Protein AF-A0A1M5HCY5-F1 (afdb_monomer)

Radius of gyration: 31.01 Å; Cα contacts (8 Å, |Δi|>4): 1135; chains: 1; bounding box: 99×48×93 Å

Foldseek 3Di:
DDPPPPDPQDDPVQVLVVCVVCVVVQVVQPQWFKKFKFFDQDDPPSDGDPQIAIETEGQDDDDCVVCVVVVRNGDDDDQWDQTPVRDTGGYHYHYFDKAWQQPPPPDPDPPDDPPDHDPLLQQLDQDLAAEWLHWKAFQVGAIATQAFWWAFLFALAIKTKFFLCGHAALPGDFFTFMFVHHVNSPTDPVPGTQFTWHDADFAALHGMTIGHGDPGHYDRQHPPLRAHAAAEDEDDFQFKKWWAISPQGIFIWTFGTAQMWGWYQRDDNVGIHTYHKTKTAGDPVTATDVLAPGHNHHGGIWIWTDDPPSHHTYTAFGWTMWTDDPDSVRTMTMTHGVVSRCVRSNIGSDRPLPPDDDPVNVCVVVVVVVVVVVVVVVVVVVVVVVVVVVDDDDDDDDDDDDDDDDDDDDDDDDDPPPPQWDPQDAQQQTGPRADDDGQHQLSVLSNQLVVCCVVQNPQELVSLLSLLVSLVSRLSDPPQDPSSVVSSLVSNLCQQADKGFYFDADPNDTDTDDIDGSNDDLVVDPDDCNPVVVVCVVVVVVVCVVVVVVD

Structure (mmCIF, N/CA/C/O backbone):
data_AF-A0A1M5HCY5-F1
#
_entry.id   AF-A0A1M5HCY5-F1
#
loop_
_atom_site.group_PDB
_atom_site.id
_atom_site.type_symbol
_atom_site.label_atom_id
_atom_site.label_alt_id
_atom_site.label_comp_id
_atom_site.label_asym_id
_atom_site.label_entity_id
_atom_site.label_seq_id
_atom_site.pdbx_PDB_ins_code
_atom_site.Cartn_x
_atom_site.Cartn_y
_atom_site.Cartn_z
_atom_site.occupancy
_atom_site.B_iso_or_equiv
_atom_site.auth_seq_id
_atom_site.auth_comp_id
_atom_site.auth_asym_id
_atom_site.auth_atom_id
_atom_site.pdbx_PDB_model_num
ATOM 1 N N . MET A 1 1 ? 22.298 22.710 -46.827 1.00 37.97 1 MET A N 1
ATOM 2 C CA . MET A 1 1 ? 22.351 21.855 -45.622 1.00 37.97 1 MET A CA 1
ATOM 3 C C . MET A 1 1 ? 20.967 21.837 -44.998 1.00 37.97 1 MET A C 1
ATOM 5 O O . MET A 1 1 ? 20.536 22.855 -44.470 1.00 37.97 1 MET A O 1
ATOM 9 N N . ALA A 1 2 ? 20.227 20.739 -45.161 1.00 36.59 2 ALA A N 1
ATOM 10 C CA . ALA A 1 2 ? 18.934 20.578 -44.508 1.00 36.59 2 ALA A CA 1
ATOM 11 C C . ALA A 1 2 ? 19.169 20.513 -42.994 1.00 36.59 2 ALA A C 1
ATOM 13 O O . ALA A 1 2 ? 19.948 19.684 -42.529 1.00 36.59 2 ALA A O 1
ATOM 14 N N . LYS A 1 3 ? 18.536 21.414 -42.234 1.00 37.50 3 LYS A N 1
ATOM 15 C CA . LYS A 1 3 ? 18.465 21.304 -40.775 1.00 37.50 3 LYS A CA 1
ATOM 16 C C . LYS A 1 3 ? 17.769 19.979 -40.468 1.00 37.50 3 LYS A C 1
ATOM 18 O O . LYS A 1 3 ? 16.561 19.870 -40.662 1.00 37.50 3 LYS A O 1
ATOM 23 N N . VAL A 1 4 ? 18.532 18.977 -40.035 1.00 36.91 4 VAL A N 1
ATOM 24 C CA . VAL A 1 4 ? 17.983 17.767 -39.423 1.00 36.91 4 VAL A CA 1
ATOM 25 C C . VAL A 1 4 ? 17.168 18.252 -38.229 1.00 36.91 4 VAL A C 1
ATOM 27 O O . VAL A 1 4 ? 17.728 18.753 -37.255 1.00 36.91 4 VAL A O 1
ATOM 30 N N . LYS A 1 5 ? 15.836 18.210 -38.339 1.00 38.59 5 LYS A N 1
ATOM 31 C CA . LYS A 1 5 ? 14.958 18.407 -37.186 1.00 38.59 5 LYS A CA 1
ATOM 32 C C . LYS A 1 5 ? 15.354 17.322 -36.187 1.00 38.59 5 LYS A C 1
ATOM 34 O O . LYS A 1 5 ? 15.133 16.147 -36.468 1.00 38.59 5 LYS A O 1
ATOM 39 N N . LYS A 1 6 ? 15.974 17.700 -35.064 1.00 41.75 6 LYS A N 1
ATOM 40 C CA . LYS A 1 6 ? 16.066 16.834 -33.881 1.00 41.75 6 LYS A CA 1
ATOM 41 C C . LYS A 1 6 ? 14.633 16.348 -33.635 1.00 41.75 6 LYS A C 1
ATOM 43 O O . LYS A 1 6 ? 13.767 17.190 -33.391 1.00 41.75 6 LYS A O 1
ATOM 48 N N . LYS A 1 7 ? 14.354 15.050 -33.821 1.00 54.66 7 LYS A N 1
ATOM 49 C CA . LYS A 1 7 ? 13.071 14.478 -33.388 1.00 54.66 7 LYS A CA 1
ATOM 50 C C . LYS A 1 7 ? 12.940 14.838 -31.905 1.00 54.66 7 LYS A C 1
ATOM 52 O O . LYS A 1 7 ? 13.911 14.684 -31.164 1.00 54.66 7 LYS A O 1
ATOM 57 N N . SER A 1 8 ? 11.816 15.433 -31.516 1.00 60.59 8 SER A N 1
ATOM 58 C CA . SER A 1 8 ? 11.529 15.728 -30.112 1.00 60.59 8 SER A CA 1
ATOM 59 C C . SER A 1 8 ? 11.633 14.436 -29.306 1.00 60.59 8 SER A C 1
ATOM 61 O O . SER A 1 8 ? 11.232 13.385 -29.807 1.00 60.59 8 SER A O 1
ATOM 63 N N . ALA A 1 9 ? 12.187 14.510 -28.094 1.00 68.56 9 ALA A N 1
ATOM 64 C CA . ALA A 1 9 ? 12.169 13.378 -27.174 1.00 68.56 9 ALA A CA 1
ATOM 65 C C . ALA A 1 9 ? 10.714 12.904 -26.981 1.00 68.56 9 ALA A C 1
ATOM 67 O O . ALA A 1 9 ? 9.809 13.749 -26.969 1.00 68.56 9 ALA A O 1
ATOM 68 N N . PRO A 1 10 ? 10.470 11.586 -26.904 1.00 79.50 10 PRO A N 1
ATOM 69 C CA . PRO A 1 10 ? 9.118 11.066 -26.763 1.00 79.50 10 PRO A CA 1
ATOM 70 C C . PRO A 1 10 ? 8.500 11.534 -25.442 1.00 79.50 10 PRO A C 1
ATOM 72 O O . PRO A 1 10 ? 9.166 11.541 -24.409 1.00 79.50 10 PRO A O 1
ATOM 75 N N . SER A 1 11 ? 7.225 11.930 -25.480 1.00 88.62 11 SER A N 1
ATOM 76 C CA . SER A 1 11 ? 6.475 12.243 -24.256 1.00 88.62 11 SER A CA 1
ATOM 77 C C . SER A 1 11 ? 6.209 10.973 -23.447 1.00 88.62 11 SER A C 1
ATOM 79 O O . SER A 1 11 ? 6.076 9.885 -24.019 1.00 88.62 11 SER A O 1
ATOM 81 N N . ILE A 1 12 ? 6.089 11.106 -22.124 1.00 90.44 12 ILE A N 1
ATOM 82 C CA . ILE A 1 12 ? 5.804 9.970 -21.243 1.00 90.44 12 ILE A CA 1
ATOM 83 C C . ILE A 1 12 ? 4.466 9.307 -21.595 1.00 90.44 12 ILE A C 1
ATOM 85 O O . ILE A 1 12 ? 4.369 8.083 -21.576 1.00 90.44 12 ILE A O 1
ATOM 89 N N . GLU A 1 13 ? 3.462 10.073 -22.034 1.00 91.69 13 GLU A N 1
ATOM 90 C CA . GLU A 1 13 ? 2.168 9.544 -22.477 1.00 91.69 13 GLU A CA 1
ATOM 91 C C . GLU A 1 13 ? 2.301 8.619 -23.690 1.00 91.69 13 GLU A C 1
ATOM 93 O O . GLU A 1 13 ? 1.593 7.616 -23.788 1.00 91.69 13 GLU A O 1
ATOM 98 N N . MET A 1 14 ? 3.207 8.924 -24.622 1.00 91.50 14 MET A N 1
ATOM 99 C CA . MET A 1 14 ? 3.445 8.057 -25.779 1.00 91.50 14 MET A CA 1
ATOM 100 C C . MET A 1 14 ? 4.133 6.753 -25.373 1.00 91.50 14 MET A C 1
ATOM 102 O O . MET A 1 14 ? 3.792 5.692 -25.895 1.00 91.50 14 MET A O 1
ATOM 106 N N . VAL A 1 15 ? 5.071 6.819 -24.423 1.00 93.81 15 VAL A N 1
ATOM 107 C CA . VAL A 1 15 ? 5.728 5.625 -23.875 1.00 93.81 15 VAL A CA 1
ATOM 108 C C . VAL A 1 15 ? 4.721 4.766 -23.103 1.00 93.81 15 VAL A C 1
ATOM 110 O O . VAL A 1 15 ? 4.703 3.549 -23.288 1.00 93.81 15 VAL A O 1
ATOM 113 N N . ARG A 1 16 ? 3.821 5.381 -22.321 1.00 94.19 16 ARG A N 1
ATOM 114 C CA . ARG A 1 16 ? 2.713 4.691 -21.634 1.00 94.19 16 ARG A CA 1
ATOM 115 C C . ARG A 1 16 ? 1.825 3.928 -22.610 1.00 94.19 16 ARG A C 1
ATOM 117 O O . ARG A 1 16 ? 1.653 2.727 -22.440 1.00 94.19 16 ARG A O 1
ATOM 124 N N . ARG A 1 17 ? 1.360 4.569 -23.691 1.00 93.75 17 ARG A N 1
ATOM 125 C CA . ARG A 1 17 ? 0.553 3.891 -24.727 1.00 93.75 17 ARG A CA 1
ATOM 126 C C . ARG A 1 17 ? 1.279 2.706 -25.356 1.00 93.75 17 ARG A C 1
ATOM 128 O O . ARG A 1 17 ? 0.671 1.662 -25.586 1.00 93.75 17 ARG A O 1
ATOM 135 N N . TYR A 1 18 ? 2.581 2.845 -25.616 1.00 94.38 18 TYR A N 1
ATOM 136 C CA . TYR A 1 18 ? 3.377 1.724 -26.107 1.00 94.38 18 TYR A CA 1
ATOM 137 C C . TYR A 1 18 ? 3.393 0.567 -25.100 1.00 94.38 18 TYR A C 1
ATOM 139 O O . TYR A 1 18 ? 3.180 -0.581 -25.497 1.00 94.38 18 TYR A O 1
ATOM 147 N N . LEU A 1 19 ? 3.613 0.850 -23.813 1.00 94.25 19 LEU A N 1
ATOM 148 C CA . LEU A 1 19 ? 3.586 -0.175 -22.772 1.00 94.25 19 LEU A CA 1
ATOM 149 C C . LEU A 1 19 ? 2.213 -0.833 -22.659 1.00 94.25 19 LEU A C 1
ATOM 151 O O . LEU A 1 19 ? 2.154 -2.057 -22.647 1.00 94.25 19 LEU A O 1
ATOM 155 N N . ASP A 1 20 ? 1.124 -0.071 -22.666 1.00 91.94 20 ASP A N 1
ATOM 156 C CA . ASP A 1 20 ? -0.233 -0.623 -22.589 1.00 91.94 20 ASP A CA 1
ATOM 157 C C . ASP A 1 20 ? -0.520 -1.627 -23.716 1.00 91.94 20 ASP A C 1
ATOM 159 O O . ASP A 1 20 ? -1.179 -2.641 -23.495 1.00 91.94 20 ASP A O 1
ATOM 163 N N . ALA A 1 21 ? 0.033 -1.399 -24.911 1.00 92.69 21 ALA A N 1
ATOM 164 C CA . ALA A 1 21 ? -0.142 -2.288 -26.057 1.00 92.69 21 ALA A CA 1
ATOM 165 C C . ALA A 1 21 ? 0.810 -3.505 -26.081 1.00 92.69 21 ALA A C 1
ATOM 167 O O . ALA A 1 21 ? 0.476 -4.525 -26.685 1.00 92.69 21 ALA A O 1
ATOM 168 N N . HIS A 1 22 ? 1.998 -3.422 -25.467 1.00 93.75 22 HIS A N 1
ATOM 169 C CA . HIS A 1 22 ? 3.070 -4.414 -25.671 1.00 93.75 22 HIS A CA 1
ATOM 170 C C . HIS A 1 22 ? 3.558 -5.108 -24.397 1.00 93.75 22 HIS A C 1
ATOM 172 O O . HIS A 1 22 ? 4.238 -6.133 -24.491 1.00 93.75 22 HIS A O 1
ATOM 178 N N . ARG A 1 23 ? 3.239 -4.576 -23.214 1.00 93.62 23 ARG A N 1
ATOM 179 C CA . ARG A 1 23 ? 3.749 -5.045 -21.920 1.00 93.62 23 ARG A CA 1
ATOM 180 C C . ARG A 1 23 ? 3.530 -6.540 -21.721 1.00 93.62 23 ARG A C 1
ATOM 182 O O . ARG A 1 23 ? 4.481 -7.253 -21.419 1.00 93.62 23 ARG A O 1
ATOM 189 N N . ASP A 1 24 ? 2.310 -7.016 -21.936 1.00 92.81 24 ASP A N 1
ATOM 190 C CA . ASP A 1 24 ? 1.936 -8.405 -21.647 1.00 92.81 24 ASP A CA 1
ATOM 191 C C . ASP A 1 24 ? 2.728 -9.398 -22.502 1.00 92.81 24 ASP A C 1
ATOM 193 O O . ASP A 1 24 ? 3.106 -10.466 -22.031 1.00 92.81 24 ASP A O 1
ATOM 197 N N . ARG A 1 25 ? 3.060 -9.020 -23.742 1.00 93.00 25 ARG A N 1
ATOM 198 C CA . ARG A 1 25 ? 3.923 -9.821 -24.615 1.00 93.00 25 ARG A CA 1
ATOM 199 C C . ARG A 1 25 ? 5.336 -9.938 -24.048 1.00 93.00 25 ARG A C 1
ATOM 201 O O . ARG A 1 25 ? 5.898 -11.027 -24.057 1.00 93.00 25 ARG A O 1
ATOM 208 N N . TRP A 1 26 ? 5.914 -8.840 -23.563 1.00 93.38 26 TRP A N 1
ATOM 209 C CA . TRP A 1 26 ? 7.239 -8.870 -22.937 1.00 93.38 26 TRP A CA 1
ATOM 210 C C . TRP A 1 26 ? 7.230 -9.679 -21.642 1.00 93.38 26 TRP A C 1
ATOM 212 O O . TRP A 1 26 ? 8.134 -10.471 -21.397 1.00 93.38 26 TRP A O 1
ATOM 222 N N . LEU A 1 27 ? 6.171 -9.551 -20.844 1.00 92.88 27 LEU A N 1
ATOM 223 C CA . LEU A 1 27 ? 5.995 -10.313 -19.613 1.00 92.88 27 LEU A CA 1
ATOM 224 C C . LEU A 1 27 ? 5.698 -11.806 -19.849 1.00 92.88 27 LEU A C 1
ATOM 226 O O . LEU A 1 27 ? 5.651 -12.564 -18.889 1.00 92.88 27 LEU A O 1
ATOM 230 N N . GLN A 1 28 ? 5.573 -12.301 -21.076 1.00 92.62 28 GLN A N 1
ATOM 231 C CA . GLN A 1 28 ? 5.596 -13.753 -21.301 1.00 92.62 28 GLN A CA 1
ATOM 232 C C . GLN A 1 28 ? 7.012 -14.336 -21.212 1.00 92.62 28 GLN A C 1
ATOM 234 O O . GLN A 1 28 ? 7.165 -15.541 -21.018 1.00 92.62 28 GLN A O 1
ATOM 239 N N . ASP A 1 29 ? 8.050 -13.500 -21.310 1.00 92.44 29 ASP A N 1
ATOM 240 C CA . ASP A 1 29 ? 9.432 -13.938 -21.163 1.00 92.44 29 ASP A CA 1
ATOM 241 C C . ASP A 1 29 ? 9.735 -14.289 -19.687 1.00 92.44 29 ASP A C 1
ATOM 243 O O . ASP A 1 29 ? 9.558 -13.445 -18.799 1.00 92.44 29 ASP A O 1
ATOM 247 N N . PRO A 1 30 ? 10.183 -15.522 -19.381 1.00 89.50 30 PRO A N 1
ATOM 248 C CA . PRO A 1 30 ? 10.454 -15.969 -18.016 1.00 89.50 30 PRO A CA 1
ATOM 249 C C . PRO A 1 30 ? 11.688 -15.312 -17.384 1.00 89.50 30 PRO A C 1
ATOM 251 O O . PRO A 1 30 ? 11.846 -15.407 -16.159 1.00 89.50 30 PRO A O 1
ATOM 254 N N . ASN A 1 31 ? 12.554 -14.674 -18.182 1.00 92.50 31 ASN A N 1
ATOM 255 C CA . ASN A 1 31 ? 13.677 -13.892 -17.678 1.00 92.50 31 ASN A CA 1
ATOM 256 C C . ASN A 1 31 ? 13.249 -12.473 -17.280 1.00 92.50 31 ASN A C 1
ATOM 258 O O . ASN A 1 31 ? 13.881 -11.898 -16.405 1.00 92.50 31 ASN A O 1
ATOM 262 N N . ILE A 1 32 ? 12.177 -11.921 -17.863 1.00 93.75 32 ILE A N 1
ATOM 263 C CA . ILE A 1 32 ? 11.694 -10.563 -17.570 1.00 93.75 32 ILE A CA 1
ATOM 264 C C . ILE A 1 32 ? 10.781 -10.585 -16.334 1.00 93.75 32 ILE A C 1
ATOM 266 O O . ILE A 1 32 ? 9.685 -11.155 -16.354 1.00 93.75 32 ILE A O 1
ATOM 270 N N . THR A 1 33 ? 11.219 -9.944 -15.250 1.00 91.88 33 THR A N 1
ATOM 271 C CA . THR A 1 33 ? 10.497 -9.854 -13.964 1.00 91.88 33 THR A CA 1
ATOM 272 C C . THR A 1 33 ? 9.746 -8.542 -13.796 1.00 91.88 33 THR A C 1
ATOM 274 O O . THR A 1 33 ? 8.743 -8.514 -13.083 1.00 91.88 33 THR A O 1
ATOM 277 N N . SER A 1 34 ? 10.180 -7.476 -14.473 1.00 94.56 34 SER A N 1
ATOM 278 C CA . SER A 1 34 ? 9.423 -6.229 -14.536 1.00 94.56 34 SER A CA 1
ATOM 279 C C . SER A 1 34 ? 9.650 -5.457 -15.832 1.00 94.56 34 SER A C 1
ATOM 281 O O . SER A 1 34 ? 10.669 -5.624 -16.504 1.00 94.56 34 SER A O 1
ATOM 283 N N . ILE A 1 35 ? 8.707 -4.580 -16.166 1.00 95.62 35 ILE A N 1
ATOM 284 C CA . ILE A 1 35 ? 8.836 -3.589 -17.239 1.00 95.62 35 ILE A CA 1
ATOM 285 C C . ILE A 1 35 ? 8.103 -2.312 -16.829 1.00 95.62 35 ILE A C 1
ATOM 287 O O . ILE A 1 35 ? 6.982 -2.395 -16.330 1.00 95.62 35 ILE A O 1
ATOM 291 N N . GLY A 1 36 ? 8.723 -1.152 -17.045 1.00 95.94 36 GLY A N 1
ATOM 292 C CA . GLY A 1 36 ? 8.153 0.157 -16.717 1.00 95.94 36 GLY A CA 1
ATOM 293 C C . GLY A 1 36 ? 8.923 1.308 -17.359 1.00 95.94 36 GLY A C 1
ATOM 294 O O . GLY A 1 36 ? 9.792 1.084 -18.204 1.00 95.94 36 GLY A O 1
ATOM 295 N N . ILE A 1 37 ? 8.600 2.535 -16.961 1.00 95.62 37 ILE A N 1
ATOM 296 C CA . ILE A 1 37 ? 9.201 3.769 -17.479 1.00 95.62 37 ILE A CA 1
ATOM 297 C C . ILE A 1 37 ? 10.164 4.324 -16.437 1.00 95.62 37 ILE A C 1
ATOM 299 O O . ILE A 1 37 ? 9.814 4.417 -15.265 1.00 95.62 37 ILE A O 1
ATOM 303 N N . GLY A 1 38 ? 11.353 4.727 -16.871 1.00 93.44 38 GLY A N 1
ATOM 304 C CA . GLY A 1 38 ? 12.328 5.411 -16.028 1.00 93.44 38 GLY A CA 1
ATOM 305 C C . GLY A 1 38 ? 13.329 6.192 -16.866 1.00 93.44 38 GLY A C 1
ATOM 306 O O . GLY A 1 38 ? 13.240 6.233 -18.099 1.00 93.44 38 GLY A O 1
ATOM 307 N N . TYR A 1 39 ? 14.304 6.798 -16.202 1.00 90.25 39 TYR A N 1
ATOM 308 C CA . TYR A 1 39 ? 15.413 7.453 -16.882 1.00 90.25 39 TYR A CA 1
ATOM 309 C C . TYR A 1 39 ? 16.542 6.473 -17.167 1.00 90.25 39 TYR A C 1
ATOM 311 O O . TYR A 1 39 ? 16.896 5.638 -16.331 1.00 90.25 39 TYR A O 1
ATOM 319 N N . LYS A 1 40 ? 17.132 6.588 -18.357 1.00 84.19 40 LYS A N 1
ATOM 320 C CA . LYS A 1 40 ? 18.262 5.753 -18.751 1.00 84.19 40 LYS A CA 1
ATOM 321 C C . LYS A 1 40 ? 19.449 6.032 -17.835 1.00 84.19 40 LYS A C 1
ATOM 323 O O . LYS A 1 40 ? 19.850 7.186 -17.689 1.00 84.19 40 LYS A O 1
ATOM 328 N N . LYS A 1 41 ? 20.039 4.992 -17.250 1.00 75.31 41 LYS A N 1
ATOM 329 C CA . LYS A 1 41 ? 21.281 5.128 -16.477 1.00 75.31 41 LYS A CA 1
ATOM 330 C C . LYS A 1 41 ? 22.466 4.876 -17.425 1.00 75.31 41 LYS A C 1
ATOM 332 O O . LYS A 1 41 ? 22.483 3.880 -18.149 1.00 75.31 41 LYS A O 1
ATOM 337 N N . TYR A 1 42 ? 23.423 5.806 -17.496 1.00 63.78 42 TYR A N 1
ATOM 338 C CA . TYR A 1 42 ? 24.621 5.672 -18.341 1.00 63.78 42 TYR A CA 1
ATOM 339 C C . TYR A 1 42 ? 25.862 5.387 -17.482 1.00 63.78 42 TYR A C 1
ATOM 341 O O . TYR A 1 42 ? 26.137 6.109 -16.529 1.00 63.78 42 TYR A O 1
ATOM 349 N N . GLY A 1 43 ? 26.651 4.378 -17.870 1.00 52.81 43 GLY A N 1
ATOM 350 C CA . GLY A 1 43 ? 27.932 4.047 -17.228 1.00 52.81 43 GLY A CA 1
ATOM 351 C C . GLY A 1 43 ? 27.815 3.333 -15.872 1.00 52.81 43 GLY A C 1
ATOM 352 O O . GLY A 1 43 ? 26.723 3.058 -15.389 1.00 52.81 43 GLY A O 1
ATOM 353 N N . GLU A 1 44 ? 28.963 3.018 -15.261 1.00 41.38 44 GLU A N 1
ATOM 354 C CA . GLU A 1 44 ? 29.054 2.387 -13.926 1.00 41.38 44 GLU A CA 1
ATOM 355 C C . GLU A 1 44 ? 28.699 3.353 -12.778 1.00 41.38 44 GLU A C 1
ATOM 357 O O . GLU A 1 44 ? 28.490 2.923 -11.648 1.00 41.38 44 GLU A O 1
ATOM 362 N N . THR A 1 45 ? 28.624 4.658 -13.056 1.00 47.62 45 THR A N 1
ATOM 363 C CA . THR A 1 45 ? 28.436 5.721 -12.057 1.00 47.62 45 THR A CA 1
ATOM 364 C C . THR A 1 45 ? 26.973 6.017 -11.722 1.00 47.62 45 THR A C 1
ATOM 366 O O . THR A 1 45 ? 26.729 6.811 -10.819 1.00 47.62 45 THR A O 1
ATOM 369 N N . ASN A 1 46 ? 26.001 5.390 -12.406 1.00 54.31 46 ASN A N 1
ATOM 370 C CA . ASN A 1 46 ? 24.563 5.648 -12.223 1.00 54.31 46 ASN A CA 1
ATOM 371 C C . ASN A 1 46 ? 24.173 7.137 -12.365 1.00 54.31 46 ASN A C 1
ATOM 373 O O . ASN A 1 46 ? 23.170 7.568 -11.797 1.00 54.31 46 ASN A O 1
ATOM 377 N N . GLU A 1 47 ? 24.936 7.934 -13.122 1.00 54.56 47 GLU A N 1
ATOM 378 C CA . GLU A 1 47 ? 24.628 9.358 -13.268 1.00 54.56 47 GLU A CA 1
ATOM 379 C C . GLU A 1 47 ? 23.258 9.559 -13.944 1.00 54.56 47 GLU A C 1
ATOM 381 O O . GLU A 1 47 ? 22.975 8.920 -14.969 1.00 54.56 47 GLU A O 1
ATOM 386 N N . PRO A 1 48 ? 22.394 10.425 -13.381 1.00 55.28 48 PRO A N 1
ATOM 387 C CA . PRO A 1 48 ? 21.045 10.621 -13.884 1.00 55.28 48 PRO A CA 1
ATOM 388 C C . PRO A 1 48 ? 21.093 11.241 -15.280 1.00 55.28 48 PRO A C 1
ATOM 390 O O . PRO A 1 48 ? 21.619 12.337 -15.484 1.00 55.28 48 PRO A O 1
ATOM 393 N N . SER A 1 49 ? 20.521 10.540 -16.257 1.00 69.38 49 SER A N 1
ATOM 394 C CA . SER A 1 49 ? 20.146 11.157 -17.525 1.00 69.38 49 SER A CA 1
ATOM 395 C C . SER A 1 49 ? 18.711 11.661 -17.455 1.00 69.38 49 SER A C 1
ATOM 397 O O . SER A 1 49 ? 17.910 11.158 -16.676 1.00 69.38 49 SER A O 1
ATOM 399 N N . ASN A 1 50 ? 18.365 12.611 -18.320 1.00 74.38 50 ASN A N 1
ATOM 400 C CA . ASN A 1 50 ? 16.972 13.011 -18.534 1.00 74.38 50 ASN A CA 1
ATOM 401 C C . ASN A 1 50 ? 16.348 12.264 -19.728 1.00 74.38 50 ASN A C 1
ATOM 403 O O . ASN A 1 50 ? 15.316 12.680 -20.256 1.00 74.38 50 ASN A O 1
ATOM 407 N N . ASP A 1 51 ? 16.986 11.184 -20.194 1.00 85.06 51 ASP A N 1
ATOM 408 C CA . ASP A 1 51 ? 16.511 10.414 -21.337 1.00 85.06 51 ASP A CA 1
ATOM 409 C C . ASP A 1 51 ? 15.492 9.376 -20.856 1.00 85.06 51 ASP A C 1
ATOM 411 O O . ASP A 1 51 ? 15.856 8.347 -20.278 1.00 85.06 51 ASP A O 1
ATOM 415 N N . LEU A 1 52 ? 14.205 9.640 -21.103 1.00 91.19 52 LEU A N 1
ATOM 416 C CA . LEU A 1 52 ? 13.136 8.669 -20.866 1.00 91.19 52 LEU A CA 1
ATOM 417 C C . LEU A 1 52 ? 13.402 7.379 -21.647 1.00 91.19 52 LEU A C 1
ATOM 419 O O . LEU A 1 52 ? 13.696 7.406 -22.846 1.00 91.19 52 LEU A O 1
ATOM 423 N N . CYS A 1 53 ? 13.254 6.244 -20.972 1.00 93.06 53 CYS A N 1
ATOM 424 C CA . CYS A 1 53 ? 13.454 4.928 -21.554 1.00 93.06 53 CYS A CA 1
ATOM 425 C C . CYS A 1 53 ? 12.455 3.904 -21.005 1.00 93.06 53 CYS A C 1
ATOM 427 O O . CYS A 1 53 ? 11.844 4.088 -19.949 1.00 93.06 53 CYS A O 1
ATOM 429 N N . ILE A 1 54 ? 12.306 2.801 -21.737 1.00 94.88 54 ILE A N 1
ATOM 430 C CA . ILE A 1 54 ? 11.610 1.615 -21.239 1.00 94.88 54 ILE A CA 1
ATOM 431 C C . ILE A 1 54 ? 12.628 0.754 -20.496 1.00 94.88 54 ILE A C 1
ATOM 433 O O . ILE A 1 54 ? 13.582 0.259 -21.098 1.00 94.88 54 ILE A O 1
ATOM 437 N N . GLN A 1 55 ? 12.412 0.558 -19.199 1.00 94.56 55 GLN A N 1
ATOM 438 C CA . GLN A 1 55 ? 13.295 -0.231 -18.349 1.00 94.56 55 GLN A CA 1
ATOM 439 C C . GLN A 1 55 ? 12.724 -1.620 -18.113 1.00 94.56 55 GLN A C 1
ATOM 441 O O . GLN A 1 55 ? 11.631 -1.768 -17.556 1.00 94.56 55 GLN A O 1
ATOM 446 N N . PHE A 1 56 ? 13.504 -2.626 -18.489 1.00 94.56 56 PHE A N 1
ATOM 447 C CA . PHE A 1 56 ? 13.239 -4.033 -18.239 1.00 94.56 56 PHE A CA 1
ATOM 448 C C . PHE A 1 56 ? 14.065 -4.498 -17.048 1.00 94.56 56 PHE A C 1
ATOM 450 O O . PHE A 1 56 ? 15.277 -4.306 -17.035 1.00 94.56 56 PHE A O 1
ATOM 457 N N . THR A 1 57 ? 13.440 -5.162 -16.083 1.00 93.88 57 THR A N 1
ATOM 458 C CA . THR A 1 57 ? 14.172 -5.937 -15.079 1.00 93.88 57 THR A CA 1
ATOM 459 C C . THR A 1 57 ? 14.225 -7.392 -15.513 1.00 93.88 57 THR A C 1
ATOM 461 O O . THR A 1 57 ? 13.192 -7.970 -15.862 1.00 93.88 57 THR A O 1
ATOM 464 N N . VAL A 1 58 ? 15.418 -7.981 -15.477 1.00 92.81 58 VAL A N 1
ATOM 465 C CA . VAL A 1 58 ? 15.658 -9.391 -15.776 1.00 92.81 58 VAL A CA 1
ATOM 466 C C . VAL A 1 58 ? 16.256 -10.127 -14.582 1.00 92.81 58 VAL A C 1
ATOM 468 O O . VAL A 1 58 ? 16.963 -9.524 -13.776 1.00 92.81 58 VAL A O 1
ATOM 471 N N . LYS A 1 59 ? 16.016 -11.442 -14.500 1.00 88.56 59 LYS A N 1
ATOM 472 C CA . LYS A 1 59 ? 16.656 -12.317 -13.500 1.00 88.56 59 LYS A CA 1
ATOM 473 C C . LYS A 1 59 ? 18.157 -12.434 -13.736 1.00 88.56 59 LYS A C 1
ATOM 475 O O . LYS A 1 59 ? 18.921 -12.494 -12.784 1.00 88.56 59 LYS A O 1
ATOM 480 N N . LYS A 1 60 ? 18.564 -12.516 -15.007 1.00 87.81 60 LYS A N 1
ATOM 481 C CA . LYS A 1 60 ? 19.966 -12.636 -15.412 1.00 87.81 60 LYS A CA 1
ATOM 482 C C . LYS A 1 60 ? 20.220 -11.892 -16.723 1.00 87.81 60 LYS A C 1
ATOM 484 O O . LYS A 1 60 ? 19.539 -12.139 -17.723 1.00 87.81 60 LYS A O 1
ATOM 489 N N . LYS A 1 61 ? 21.212 -11.001 -16.733 1.00 88.88 61 LYS A N 1
ATOM 490 C CA . LYS A 1 61 ? 21.784 -10.387 -17.934 1.00 88.88 61 LYS A CA 1
ATOM 491 C C . LYS A 1 61 ? 22.769 -11.344 -18.583 1.00 88.88 61 LYS A C 1
ATOM 493 O O . LYS A 1 61 ? 23.537 -12.046 -17.930 1.00 88.88 61 LYS A O 1
ATOM 498 N N . GLY A 1 62 ? 22.781 -11.326 -19.904 1.00 85.88 62 GLY A N 1
ATOM 499 C CA . GLY A 1 62 ? 23.699 -12.123 -20.694 1.00 85.88 62 GLY A CA 1
ATOM 500 C C . GLY A 1 62 ? 23.317 -12.106 -22.160 1.00 85.88 62 GLY A C 1
ATOM 501 O O . GLY A 1 62 ? 22.260 -11.597 -22.539 1.00 85.88 62 GLY A O 1
ATOM 502 N N . ASP A 1 63 ? 24.192 -12.676 -22.981 1.00 84.19 63 ASP A N 1
ATOM 503 C CA . ASP A 1 63 ? 23.856 -12.965 -24.368 1.00 84.19 63 ASP A CA 1
ATOM 504 C C . ASP A 1 63 ? 22.654 -13.933 -24.412 1.00 84.19 63 ASP A C 1
ATOM 506 O O . ASP A 1 63 ? 22.705 -14.982 -23.761 1.00 84.19 63 ASP A O 1
ATOM 510 N N . PRO A 1 64 ? 21.578 -13.624 -25.160 1.00 79.56 64 PRO A N 1
ATOM 511 C CA . PRO A 1 64 ? 20.389 -14.472 -25.206 1.00 79.56 64 PRO A CA 1
ATOM 512 C C . PRO A 1 64 ? 20.675 -15.914 -25.638 1.00 79.56 64 PRO A C 1
ATOM 514 O O . PRO A 1 64 ? 20.026 -16.831 -25.142 1.00 79.56 64 PRO A O 1
ATOM 517 N N . GLY A 1 65 ? 21.655 -16.141 -26.520 1.00 78.56 65 GLY A N 1
ATOM 518 C CA . GLY A 1 65 ? 22.053 -17.484 -26.940 1.00 78.56 65 GLY A CA 1
ATOM 519 C C . GLY A 1 65 ? 22.713 -18.275 -25.810 1.00 78.56 65 GLY A C 1
ATOM 520 O O . GLY A 1 65 ? 22.405 -19.452 -25.622 1.00 78.56 65 GLY A O 1
ATOM 521 N N . LEU A 1 66 ? 23.565 -17.622 -25.014 1.00 81.81 66 LEU A N 1
ATOM 522 C CA . LEU A 1 66 ? 24.165 -18.230 -23.820 1.00 81.81 66 LEU A CA 1
ATOM 523 C C . LEU A 1 66 ? 23.117 -18.521 -22.739 1.00 81.81 66 LEU A C 1
ATOM 525 O O . LEU A 1 66 ? 23.109 -19.615 -22.182 1.00 81.81 66 LEU A O 1
ATOM 529 N N . LEU A 1 67 ? 22.195 -17.590 -22.486 1.00 84.31 67 LEU A N 1
ATOM 530 C CA . LEU A 1 67 ? 21.120 -17.786 -21.506 1.00 84.31 67 LEU A CA 1
ATOM 531 C C . LEU A 1 67 ? 20.174 -18.928 -21.914 1.00 84.31 67 LEU A C 1
ATOM 533 O O . LEU A 1 67 ? 19.803 -19.751 -21.077 1.00 84.31 67 LEU A O 1
ATOM 537 N N . GLN A 1 68 ? 19.842 -19.042 -23.204 1.00 81.31 68 GLN A N 1
ATOM 538 C CA . GLN A 1 68 ? 19.065 -20.173 -23.722 1.00 81.31 68 GLN A CA 1
ATOM 539 C C . GLN A 1 68 ? 19.803 -21.506 -23.554 1.00 81.31 68 GLN A C 1
ATOM 541 O O . GLN A 1 68 ? 19.176 -22.504 -23.197 1.00 81.31 68 GLN A O 1
ATOM 546 N N . ALA A 1 69 ? 21.125 -21.531 -23.754 1.00 80.81 69 ALA A N 1
ATOM 547 C CA . ALA A 1 69 ? 21.943 -22.721 -23.511 1.00 80.81 69 ALA A CA 1
ATOM 548 C C . ALA A 1 69 ? 21.978 -23.126 -22.023 1.00 80.81 69 ALA A C 1
ATOM 550 O O . ALA A 1 69 ? 22.098 -24.310 -21.713 1.00 80.81 69 ALA A O 1
ATOM 551 N N . GLU A 1 70 ? 21.810 -22.169 -21.108 1.00 82.88 70 GLU A N 1
ATOM 552 C CA . GLU A 1 70 ? 21.640 -22.398 -19.666 1.00 82.88 70 GLU A CA 1
ATOM 553 C C . GLU A 1 70 ? 20.191 -22.756 -19.268 1.00 82.88 70 GLU A C 1
ATOM 555 O O . GLU A 1 70 ? 19.884 -22.896 -18.085 1.00 82.88 70 GLU A O 1
ATOM 560 N N . GLY A 1 71 ? 19.287 -22.920 -20.241 1.00 82.19 71 GLY A N 1
ATOM 561 C CA . GLY A 1 71 ? 17.888 -23.290 -20.012 1.00 82.19 71 GLY A CA 1
ATOM 562 C C . GLY A 1 71 ? 16.955 -22.115 -19.701 1.00 82.19 71 GLY A C 1
ATOM 563 O O . GLY A 1 71 ? 15.788 -22.335 -19.378 1.00 82.19 71 GLY A O 1
ATOM 564 N N . ILE A 1 72 ? 17.427 -20.871 -19.819 1.00 83.94 72 ILE A N 1
ATOM 565 C CA . ILE A 1 72 ? 16.606 -19.666 -19.665 1.00 83.94 72 ILE A CA 1
ATOM 566 C C . ILE A 1 72 ? 16.058 -19.281 -21.042 1.00 83.94 72 ILE A C 1
ATOM 568 O O . ILE A 1 72 ? 16.735 -18.656 -21.856 1.00 83.94 72 ILE A O 1
ATOM 572 N N . ALA A 1 73 ? 14.810 -19.661 -21.316 1.00 85.06 73 ALA A N 1
ATOM 573 C CA . ALA A 1 73 ? 14.131 -19.301 -22.557 1.00 85.06 73 ALA A CA 1
ATOM 574 C C . ALA A 1 73 ? 13.858 -17.790 -22.595 1.00 85.06 73 ALA A C 1
ATOM 576 O O . ALA A 1 73 ? 12.880 -17.336 -22.019 1.00 85.06 73 ALA A O 1
ATOM 577 N N . THR A 1 74 ? 14.721 -17.014 -23.251 1.00 89.06 74 THR A N 1
ATOM 578 C CA . THR A 1 74 ? 14.607 -15.550 -23.301 1.00 89.06 74 THR A CA 1
ATOM 579 C C . THR A 1 74 ? 14.838 -14.997 -24.704 1.00 89.06 74 THR A C 1
ATOM 581 O O . THR A 1 74 ? 15.590 -15.579 -25.491 1.00 89.06 74 THR A O 1
ATOM 584 N N . HIS A 1 75 ? 14.190 -13.880 -25.031 1.00 86.44 75 HIS A N 1
ATOM 585 C CA . HIS A 1 75 ? 14.312 -13.196 -26.316 1.00 86.44 75 HIS A CA 1
ATOM 586 C C . HIS A 1 75 ? 15.177 -11.933 -26.203 1.00 86.44 75 HIS A C 1
ATOM 588 O O . HIS A 1 75 ? 15.155 -11.260 -25.172 1.00 86.44 75 HIS A O 1
ATOM 594 N N . PRO A 1 76 ? 15.910 -11.553 -27.269 1.00 87.44 76 PRO A N 1
ATOM 595 C CA . PRO A 1 76 ? 16.642 -10.293 -27.284 1.00 87.44 76 PRO A CA 1
ATOM 596 C C . PRO A 1 76 ? 15.709 -9.090 -27.082 1.00 87.44 76 PRO A C 1
ATOM 598 O O . PRO A 1 76 ? 14.730 -8.924 -27.813 1.00 87.44 76 PRO A O 1
ATOM 601 N N . ILE A 1 77 ? 16.049 -8.225 -26.127 1.00 90.06 77 ILE A N 1
ATOM 602 C CA . ILE A 1 77 ? 15.409 -6.918 -25.953 1.00 90.06 77 ILE A CA 1
ATOM 603 C C . ILE A 1 77 ? 16.066 -5.945 -26.939 1.00 90.06 77 ILE A C 1
ATOM 605 O O . ILE A 1 77 ? 17.288 -5.789 -26.961 1.00 90.06 77 ILE A O 1
ATOM 609 N N . THR A 1 78 ? 15.261 -5.321 -27.798 1.00 89.06 78 THR A N 1
ATOM 610 C CA . THR A 1 78 ? 15.738 -4.366 -28.808 1.00 89.06 78 THR A CA 1
ATOM 611 C C . THR A 1 78 ? 16.245 -3.085 -28.143 1.00 89.06 78 THR A C 1
ATOM 613 O O . THR A 1 78 ? 15.516 -2.587 -27.298 1.00 89.06 78 THR A O 1
ATOM 616 N N . PRO A 1 79 ? 17.382 -2.485 -28.560 1.00 89.12 79 PRO A N 1
ATOM 617 C CA . PRO A 1 79 ? 17.939 -1.275 -27.929 1.00 89.12 79 PRO A CA 1
ATOM 618 C C . PRO A 1 79 ? 17.018 -0.045 -27.914 1.00 89.12 79 PRO A C 1
ATOM 620 O O . PRO A 1 79 ? 17.229 0.887 -27.135 1.00 89.12 79 PRO A O 1
ATOM 623 N N . GLU A 1 80 ? 16.034 -0.019 -28.809 1.00 92.50 80 GLU A N 1
ATOM 624 C CA . GLU A 1 80 ? 14.998 0.999 -28.893 1.00 92.50 80 GLU A CA 1
ATOM 625 C C . GLU A 1 80 ? 13.673 0.373 -29.341 1.00 92.50 80 GLU A C 1
ATOM 627 O O . GLU A 1 80 ? 13.650 -0.626 -30.065 1.00 92.50 80 GLU A O 1
ATOM 632 N N . CYS A 1 81 ? 12.564 0.972 -28.920 1.00 90.75 81 CYS A N 1
ATOM 633 C CA . CYS A 1 81 ? 11.221 0.635 -29.367 1.00 90.75 81 CYS A CA 1
ATOM 634 C C . CYS A 1 81 ? 10.666 1.763 -30.240 1.00 90.75 81 CYS A C 1
ATOM 636 O O . CYS A 1 81 ? 10.857 2.942 -29.947 1.00 90.75 81 CYS A O 1
ATOM 638 N N . THR A 1 82 ? 9.968 1.406 -31.319 1.00 92.06 82 THR A N 1
ATOM 639 C CA . THR A 1 82 ? 9.304 2.386 -32.190 1.00 92.06 82 THR A CA 1
ATOM 640 C C . THR A 1 82 ? 7.912 2.702 -31.648 1.00 92.06 82 THR A C 1
ATOM 642 O O . THR A 1 82 ? 7.102 1.796 -31.462 1.00 92.06 82 THR A O 1
ATOM 645 N N . LEU A 1 83 ? 7.643 3.983 -31.398 1.00 90.56 83 LEU A N 1
ATOM 646 C CA . LEU A 1 83 ? 6.348 4.497 -30.955 1.00 90.56 83 LEU A CA 1
ATOM 647 C C . LEU A 1 83 ? 5.396 4.708 -32.145 1.00 90.56 83 LEU A C 1
ATOM 649 O O . LEU A 1 83 ? 5.808 4.672 -33.305 1.00 90.56 83 LEU A O 1
ATOM 653 N N . GLU A 1 84 ? 4.117 4.960 -31.861 1.00 87.38 84 GLU A N 1
ATOM 654 C CA . GLU A 1 84 ? 3.055 5.100 -32.876 1.00 87.38 84 GLU A CA 1
ATOM 655 C C . GLU A 1 84 ? 3.329 6.194 -33.922 1.00 87.38 84 GLU A C 1
ATOM 657 O O . GLU A 1 84 ? 2.948 6.058 -35.083 1.00 87.38 84 GLU A O 1
ATOM 662 N N . ASP A 1 85 ? 4.019 7.270 -33.541 1.00 86.69 85 ASP A N 1
ATOM 663 C CA . ASP A 1 85 ? 4.386 8.376 -34.434 1.00 86.69 85 ASP A CA 1
ATOM 664 C C . ASP A 1 85 ? 5.696 8.127 -35.214 1.00 86.69 85 ASP A C 1
ATOM 666 O O . ASP A 1 85 ? 6.181 8.999 -35.942 1.00 86.69 85 ASP A O 1
ATOM 670 N N . GLY A 1 86 ? 6.300 6.947 -35.048 1.00 86.31 86 GLY A N 1
ATOM 671 C CA . GLY A 1 86 ? 7.583 6.579 -35.636 1.00 86.31 86 GLY A CA 1
ATOM 672 C C . GLY A 1 86 ? 8.799 7.213 -34.951 1.00 86.31 86 GLY A C 1
ATOM 673 O O . GLY A 1 86 ? 9.903 7.189 -35.513 1.00 86.31 86 GLY A O 1
ATOM 674 N N . SER A 1 87 ? 8.643 7.837 -33.781 1.00 88.44 87 SER A N 1
ATOM 675 C CA . SER A 1 87 ? 9.771 8.158 -32.901 1.00 88.44 87 SER A CA 1
ATOM 676 C C . SER A 1 87 ? 10.296 6.893 -32.209 1.00 88.44 87 SER A C 1
ATOM 678 O O . SER A 1 87 ? 9.614 5.870 -32.154 1.00 88.44 87 SER A O 1
ATOM 680 N N . ALA A 1 88 ? 11.546 6.938 -31.750 1.00 90.12 88 ALA A N 1
ATOM 681 C CA . ALA A 1 88 ? 12.182 5.832 -31.047 1.00 90.12 88 ALA A CA 1
ATOM 682 C C . ALA A 1 88 ? 12.340 6.202 -29.570 1.00 90.12 88 ALA A C 1
ATOM 684 O O . ALA A 1 88 ? 12.764 7.317 -29.258 1.00 90.12 88 ALA A O 1
ATOM 685 N N . VAL A 1 89 ? 12.012 5.268 -28.682 1.00 92.12 89 VAL A N 1
ATOM 686 C CA . VAL A 1 89 ? 12.312 5.351 -27.250 1.00 92.12 89 VAL A CA 1
ATOM 687 C C . VAL A 1 89 ? 13.403 4.329 -26.925 1.00 92.12 89 VAL A C 1
ATOM 689 O O . VAL A 1 89 ? 13.263 3.167 -27.310 1.00 92.12 89 VAL A O 1
ATOM 692 N N . PRO A 1 90 ? 14.507 4.715 -26.265 1.00 93.19 90 PRO A N 1
ATOM 693 C CA . PRO A 1 90 ? 15.541 3.761 -25.889 1.00 93.19 90 PRO A CA 1
ATOM 694 C C . PRO A 1 90 ? 15.009 2.747 -24.872 1.00 93.19 90 PRO A C 1
ATOM 696 O O . PRO A 1 90 ? 14.097 3.034 -24.094 1.00 93.19 90 PRO A O 1
ATOM 699 N N . THR A 1 91 ? 15.624 1.572 -24.841 1.00 92.75 91 THR A N 1
ATOM 700 C CA . THR A 1 91 ? 15.431 0.592 -23.771 1.00 92.75 91 THR A CA 1
ATOM 701 C C . THR A 1 91 ? 16.644 0.550 -22.855 1.00 92.75 91 THR A C 1
ATOM 703 O O . THR A 1 91 ? 17.769 0.840 -23.278 1.00 92.75 91 THR A O 1
ATOM 706 N N . ASP A 1 92 ? 16.423 0.107 -21.628 1.00 91.88 92 ASP A N 1
ATOM 707 C CA . ASP A 1 92 ? 17.467 -0.191 -20.659 1.00 91.88 92 ASP A CA 1
ATOM 708 C C . ASP A 1 92 ? 17.137 -1.499 -19.927 1.00 91.88 92 ASP A C 1
ATOM 710 O O . ASP A 1 92 ? 15.970 -1.860 -19.754 1.00 91.88 92 ASP A O 1
ATOM 714 N N . ILE A 1 93 ? 18.173 -2.251 -19.566 1.00 91.31 93 ILE A N 1
ATOM 715 C CA . ILE A 1 93 ? 18.056 -3.582 -18.972 1.00 91.31 93 ILE A CA 1
ATOM 716 C C . ILE A 1 93 ? 18.719 -3.523 -17.603 1.00 91.31 93 ILE A C 1
ATOM 718 O O . ILE A 1 93 ? 19.904 -3.214 -17.487 1.00 91.31 93 ILE A O 1
ATOM 722 N N . LEU A 1 94 ? 17.972 -3.880 -16.569 1.00 90.19 94 LEU A N 1
ATOM 723 C CA . LEU A 1 94 ? 18.374 -3.911 -15.168 1.00 90.19 94 LEU A CA 1
ATOM 724 C C . LEU A 1 94 ? 18.386 -5.372 -14.705 1.00 90.19 94 LEU A C 1
ATOM 726 O O . LEU A 1 94 ? 17.481 -6.125 -15.040 1.00 90.19 94 LEU A O 1
ATOM 730 N N . GLU A 1 95 ? 19.410 -5.793 -13.966 1.00 89.62 95 GLU A N 1
ATOM 731 C CA . GLU A 1 95 ? 19.445 -7.127 -13.347 1.00 89.62 95 GLU A CA 1
ATOM 732 C C . GLU A 1 95 ? 19.155 -6.951 -11.867 1.00 89.62 95 GLU A C 1
ATOM 734 O O . GLU A 1 95 ? 19.949 -6.300 -11.189 1.00 89.62 95 GLU A O 1
ATOM 739 N N . ARG A 1 96 ? 17.994 -7.433 -11.414 1.00 88.12 96 ARG A N 1
ATOM 740 C CA . ARG A 1 96 ? 17.488 -7.247 -10.046 1.00 88.12 96 ARG A CA 1
ATOM 741 C C . ARG A 1 96 ? 16.500 -8.350 -9.673 1.00 88.12 96 ARG A C 1
ATOM 743 O O . ARG A 1 96 ? 15.785 -8.866 -10.541 1.00 88.12 96 ARG A O 1
ATOM 750 N N . GLU A 1 97 ? 16.431 -8.673 -8.389 1.00 85.50 97 GLU A N 1
ATOM 751 C CA . GLU A 1 97 ? 15.494 -9.636 -7.821 1.00 85.50 97 GLU A CA 1
ATOM 752 C C . GLU A 1 97 ? 14.741 -9.019 -6.637 1.00 85.50 97 GLU A C 1
ATOM 754 O O . GLU A 1 97 ? 15.279 -8.850 -5.541 1.00 85.50 97 GLU A O 1
ATOM 759 N N . TYR A 1 98 ? 13.448 -8.787 -6.851 1.00 85.50 98 TYR A N 1
ATOM 760 C CA . TYR A 1 98 ? 12.528 -8.332 -5.818 1.00 85.50 98 TYR A CA 1
ATOM 761 C C . TYR A 1 98 ? 11.895 -9.509 -5.087 1.00 85.50 98 TYR A C 1
ATOM 763 O O . TYR A 1 98 ? 11.541 -10.526 -5.696 1.00 85.50 98 TYR A O 1
ATOM 771 N N . LYS A 1 99 ? 11.661 -9.338 -3.786 1.00 84.00 99 LYS A N 1
ATOM 772 C CA . LYS A 1 99 ? 10.805 -10.233 -2.999 1.00 84.00 99 LYS A CA 1
ATOM 773 C C . LYS A 1 99 ? 9.788 -9.422 -2.211 1.00 84.00 99 LYS A C 1
ATOM 775 O O . LYS A 1 99 ? 10.081 -8.286 -1.839 1.00 84.00 99 LYS A O 1
ATOM 780 N N . PRO A 1 100 ? 8.602 -9.995 -1.936 1.00 79.06 100 PRO A N 1
ATOM 781 C CA . PRO A 1 100 ? 7.710 -9.410 -0.950 1.00 79.06 100 PRO A CA 1
ATOM 782 C C . PRO A 1 100 ? 8.473 -9.152 0.354 1.00 79.06 100 PRO A C 1
ATOM 784 O O . PRO A 1 100 ? 9.204 -10.031 0.828 1.00 79.06 100 PRO A O 1
ATOM 787 N N . SER A 1 101 ? 8.294 -7.977 0.952 1.00 66.88 101 SER A N 1
ATOM 788 C CA . SER A 1 101 ? 9.077 -7.558 2.123 1.00 66.88 101 SER A CA 1
ATOM 789 C C . SER A 1 101 ? 8.636 -8.247 3.423 1.00 66.88 101 SER A C 1
ATOM 791 O O . SER A 1 101 ? 8.913 -7.745 4.501 1.00 66.88 101 SER A O 1
ATOM 793 N N . TRP A 1 102 ? 7.965 -9.403 3.373 1.00 55.41 102 TRP A N 1
ATOM 794 C CA . TRP A 1 102 ? 7.593 -10.189 4.559 1.00 55.41 102 TRP A CA 1
ATOM 795 C C . TRP A 1 102 ? 8.506 -11.387 4.826 1.00 55.41 102 TRP A C 1
ATOM 797 O O . TRP A 1 102 ? 8.184 -12.158 5.730 1.00 55.41 102 TRP A O 1
ATOM 807 N N . GLN A 1 103 ? 9.607 -11.562 4.067 1.00 53.72 103 GLN A N 1
ATOM 808 C CA . GLN A 1 103 ? 10.527 -12.703 4.212 1.00 53.72 103 GLN A CA 1
ATOM 809 C C . GLN A 1 103 ? 10.671 -13.119 5.677 1.00 53.72 103 GLN A C 1
ATOM 811 O O . GLN A 1 103 ? 10.934 -12.260 6.523 1.00 53.72 103 GLN A O 1
ATOM 816 N N . ILE A 1 104 ? 10.471 -14.421 5.952 1.00 44.12 104 ILE A N 1
ATOM 817 C CA . ILE A 1 104 ? 10.602 -15.008 7.291 1.00 44.12 104 ILE A CA 1
ATOM 818 C C . ILE A 1 104 ? 11.869 -14.431 7.896 1.00 44.12 104 ILE A C 1
ATOM 820 O O . ILE A 1 104 ? 12.965 -14.700 7.404 1.00 44.12 104 ILE A O 1
ATOM 824 N N . ILE A 1 105 ?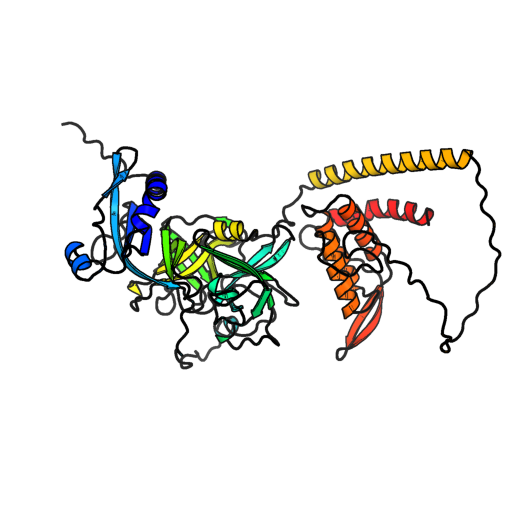 11.696 -13.590 8.914 1.00 43.81 105 ILE A N 1
ATOM 825 C CA . ILE A 1 105 ? 12.810 -12.952 9.593 1.00 43.81 105 ILE A CA 1
ATOM 826 C C . ILE A 1 105 ? 13.529 -14.090 10.320 1.00 43.81 105 ILE A C 1
ATOM 828 O O . ILE A 1 105 ? 13.176 -14.458 11.443 1.00 43.81 105 ILE A O 1
ATOM 832 N N . GLU A 1 106 ? 14.503 -14.715 9.654 1.00 35.94 106 GLU A N 1
ATOM 833 C CA . GLU A 1 106 ? 15.496 -15.533 10.332 1.00 35.94 106 GLU A CA 1
ATOM 834 C C . GLU A 1 106 ? 16.106 -14.638 11.398 1.00 35.94 106 GLU A C 1
ATOM 836 O O . GLU A 1 106 ? 16.430 -13.489 11.106 1.00 35.94 106 GLU A O 1
ATOM 841 N N . ARG A 1 107 ? 16.154 -15.137 12.641 1.00 35.81 107 ARG A N 1
ATOM 842 C CA . ARG A 1 107 ? 16.569 -14.422 13.856 1.00 35.81 107 ARG A CA 1
ATOM 843 C C . ARG A 1 107 ? 17.775 -13.503 13.608 1.00 35.81 107 ARG A C 1
ATOM 845 O O . ARG A 1 107 ? 18.902 -13.876 13.918 1.00 35.81 107 ARG A O 1
ATOM 852 N N . PHE A 1 108 ? 17.544 -12.282 13.140 1.00 35.19 108 PHE A N 1
ATOM 853 C CA . PHE A 1 108 ? 18.550 -11.244 13.186 1.00 35.19 108 PHE A CA 1
ATOM 854 C C . PHE A 1 108 ? 18.527 -10.709 14.605 1.00 35.19 108 PHE A C 1
ATOM 856 O O . PHE A 1 108 ? 17.581 -10.065 15.059 1.00 35.19 108 PHE A O 1
ATOM 863 N N . ASP A 1 109 ? 19.545 -11.180 15.312 1.00 35.22 109 ASP A N 1
ATOM 864 C CA . ASP A 1 109 ? 20.022 -10.838 16.632 1.00 35.22 109 ASP A CA 1
ATOM 865 C C . ASP A 1 109 ? 19.248 -9.750 17.383 1.00 35.22 109 ASP A C 1
ATOM 867 O O . ASP A 1 109 ? 19.250 -8.567 17.050 1.00 35.22 109 ASP A O 1
ATOM 871 N N . ARG A 1 110 ? 18.760 -10.152 18.560 1.00 38.34 110 ARG A N 1
ATOM 872 C CA . ARG A 1 110 ? 18.426 -9.290 19.707 1.00 38.34 110 ARG A CA 1
ATOM 873 C C . ARG A 1 110 ? 19.602 -8.404 20.189 1.00 38.34 110 ARG A C 1
ATOM 875 O O . ARG A 1 110 ? 19.535 -7.878 21.294 1.00 38.34 110 ARG A O 1
ATOM 882 N N . ALA A 1 111 ? 20.689 -8.278 19.427 1.00 34.62 111 ALA A N 1
ATOM 883 C CA . ALA A 1 111 ? 21.975 -7.752 19.876 1.00 34.62 111 ALA A CA 1
ATOM 884 C C . ALA A 1 111 ? 22.215 -6.268 19.560 1.00 34.62 111 ALA A C 1
ATOM 886 O O . ALA A 1 111 ? 23.323 -5.786 19.775 1.00 34.62 111 ALA A O 1
ATOM 887 N N . PHE A 1 112 ? 21.210 -5.515 19.107 1.00 41.59 112 PHE A N 1
ATOM 888 C CA . PHE A 1 112 ? 21.341 -4.060 19.046 1.00 41.59 112 PHE A CA 1
ATOM 889 C C . PHE A 1 112 ? 20.074 -3.370 19.544 1.00 41.59 112 PHE A C 1
ATOM 891 O O . PHE A 1 112 ? 19.140 -3.096 18.796 1.00 41.59 112 PHE A O 1
ATOM 898 N N . VAL A 1 113 ? 20.055 -3.139 20.853 1.00 41.72 113 VAL A N 1
ATOM 899 C CA . VAL A 1 113 ? 19.135 -2.234 21.537 1.00 41.72 113 VAL A CA 1
ATOM 900 C C . VAL A 1 113 ? 19.990 -1.037 21.956 1.00 41.72 113 VAL A C 1
ATOM 902 O O . VAL A 1 113 ? 20.779 -1.191 22.888 1.00 41.72 113 VAL A O 1
ATOM 905 N N . PRO A 1 114 ? 19.908 0.118 21.269 1.00 39.22 114 PRO A N 1
ATOM 906 C CA . PRO A 1 114 ? 20.481 1.355 21.785 1.00 39.22 114 PRO A CA 1
ATOM 907 C C . PRO A 1 114 ? 19.936 1.618 23.194 1.00 39.22 114 PRO A C 1
ATOM 909 O O . PRO A 1 114 ? 18.753 1.390 23.457 1.00 39.22 114 PRO A O 1
ATOM 912 N N . GLU A 1 115 ? 20.815 2.042 24.100 1.00 38.56 115 GLU A N 1
ATOM 913 C CA . GLU A 1 115 ? 20.554 2.181 25.543 1.00 38.56 115 GLU A CA 1
ATOM 914 C C . GLU A 1 115 ? 19.595 3.342 25.887 1.00 38.56 115 GLU A C 1
ATOM 916 O O . GLU A 1 115 ? 19.074 3.413 27.000 1.00 38.56 115 GLU A O 1
ATOM 921 N N . ASP A 1 116 ? 19.258 4.170 24.897 1.00 44.34 116 ASP A N 1
ATOM 922 C CA . ASP A 1 116 ? 18.263 5.237 24.967 1.00 44.34 116 ASP A CA 1
ATOM 923 C C . ASP A 1 116 ? 17.009 4.754 24.226 1.00 44.34 116 ASP A C 1
ATOM 925 O O . ASP A 1 116 ? 17.100 4.474 23.043 1.00 44.34 116 ASP A O 1
ATOM 929 N N . VAL A 1 117 ? 15.856 4.577 24.882 1.00 52.91 117 VAL A N 1
ATOM 930 C CA . VAL A 1 117 ? 14.644 3.929 24.315 1.00 52.91 117 VAL A CA 1
ATOM 931 C C . VAL A 1 117 ? 14.000 4.776 23.187 1.00 52.91 117 VAL A C 1
ATOM 933 O O . VAL A 1 117 ? 13.368 5.773 23.532 1.00 52.91 117 VAL A O 1
ATOM 936 N N . PRO A 1 118 ? 14.049 4.413 21.879 1.00 54.00 118 PRO A N 1
ATOM 937 C CA . PRO A 1 118 ? 13.616 5.332 20.815 1.00 54.00 118 PRO A CA 1
ATOM 938 C C . PRO A 1 118 ? 12.759 4.637 19.722 1.00 54.00 118 PRO A C 1
ATOM 940 O O . PRO A 1 118 ? 13.278 3.855 18.938 1.00 54.00 118 PRO A O 1
ATOM 943 N N . ASP A 1 119 ? 11.445 4.865 19.645 1.00 50.78 119 ASP A N 1
ATOM 944 C CA . ASP A 1 119 ? 10.513 4.469 18.553 1.00 50.78 119 ASP A CA 1
ATOM 945 C C . ASP A 1 119 ? 10.370 2.990 18.108 1.00 50.78 119 ASP A C 1
ATOM 947 O O . ASP A 1 119 ? 9.243 2.504 17.970 1.00 50.78 119 ASP A O 1
ATOM 951 N N . TYR A 1 120 ? 11.441 2.218 17.902 1.00 51.81 120 TYR A N 1
ATOM 952 C CA . TYR A 1 120 ? 11.369 0.832 17.409 1.00 51.81 120 TYR A CA 1
ATOM 953 C C . TYR A 1 120 ? 10.650 -0.110 18.394 1.00 51.81 120 TYR A C 1
ATOM 955 O O . TYR A 1 120 ? 9.998 -1.073 17.984 1.00 51.81 120 TYR A O 1
ATOM 963 N N . LEU A 1 121 ? 10.725 0.177 19.701 1.00 57.03 121 LEU A N 1
ATOM 964 C CA . LEU A 1 121 ? 9.990 -0.565 20.731 1.00 57.03 121 LEU A CA 1
ATOM 965 C C . LEU A 1 121 ? 8.498 -0.224 20.751 1.00 57.03 121 LEU A C 1
ATOM 967 O O . LEU A 1 121 ? 7.723 -1.055 21.213 1.00 57.03 121 LEU A O 1
ATOM 971 N N . ILE A 1 122 ? 8.093 0.956 20.275 1.00 73.25 122 ILE A N 1
ATOM 972 C CA . ILE A 1 122 ? 6.680 1.365 20.214 1.00 73.25 122 ILE A CA 1
ATOM 973 C C . ILE A 1 122 ? 6.012 0.671 19.027 1.00 73.25 122 ILE A C 1
ATOM 975 O O . ILE A 1 122 ? 4.966 0.040 19.175 1.00 73.25 122 ILE A O 1
ATOM 979 N N . ARG A 1 123 ? 6.682 0.677 17.869 1.00 89.88 123 ARG A N 1
ATOM 980 C CA . ARG A 1 123 ? 6.192 0.058 16.627 1.00 89.88 123 ARG A CA 1
ATOM 981 C C . ARG A 1 123 ? 5.915 -1.436 16.767 1.00 89.88 123 ARG A C 1
ATOM 983 O O . ARG A 1 123 ? 5.002 -1.941 16.124 1.00 89.88 123 ARG A O 1
ATOM 990 N N . ARG A 1 124 ? 6.688 -2.138 17.601 1.00 91.00 124 ARG A N 1
ATOM 991 C CA . ARG A 1 124 ? 6.645 -3.604 17.737 1.00 91.00 124 ARG A CA 1
ATOM 992 C C . ARG A 1 124 ? 5.924 -4.119 18.982 1.00 91.00 124 ARG A C 1
ATOM 994 O O . ARG A 1 124 ? 5.880 -5.320 19.215 1.00 91.00 124 ARG A O 1
ATOM 1001 N N . LYS A 1 125 ? 5.389 -3.237 19.825 1.00 89.19 125 LYS A N 1
ATOM 1002 C CA . LYS A 1 125 ? 4.624 -3.629 21.018 1.00 89.19 125 LYS A CA 1
ATOM 1003 C C . LYS A 1 125 ? 3.134 -3.417 20.797 1.00 89.19 125 LYS A C 1
ATOM 1005 O O . LYS A 1 125 ? 2.699 -2.804 19.827 1.00 89.19 125 LYS A O 1
ATOM 1010 N N . ARG A 1 126 ? 2.338 -3.937 21.726 1.00 89.94 126 ARG A N 1
ATOM 1011 C CA . ARG A 1 126 ? 0.914 -3.620 21.817 1.00 89.94 126 ARG A CA 1
ATOM 1012 C C . ARG A 1 126 ? 0.739 -2.135 22.132 1.00 89.94 126 ARG A C 1
ATOM 1014 O O . ARG A 1 126 ? 1.292 -1.665 23.123 1.00 89.94 126 ARG A O 1
ATOM 1021 N N . ASN A 1 127 ? -0.047 -1.442 21.318 1.00 87.88 127 ASN A N 1
ATOM 1022 C CA . ASN A 1 127 ? -0.414 -0.041 21.500 1.00 87.88 127 ASN A CA 1
ATOM 1023 C C . ASN A 1 127 ? -1.915 0.040 21.769 1.00 87.88 127 ASN A C 1
ATOM 1025 O O . ASN A 1 127 ? -2.695 -0.482 20.982 1.00 87.88 127 ASN A O 1
ATOM 1029 N N . ASP A 1 128 ? -2.344 0.659 22.869 1.00 83.94 128 ASP A N 1
ATOM 1030 C CA . ASP A 1 128 ? -3.780 0.769 23.178 1.00 83.94 128 ASP A CA 1
ATOM 1031 C C . ASP A 1 128 ? -4.544 1.522 22.079 1.00 83.94 128 ASP A C 1
ATOM 1033 O O . ASP A 1 128 ? -5.604 1.059 21.647 1.00 83.94 128 ASP A O 1
ATOM 1037 N N . VAL A 1 129 ? -3.942 2.607 21.583 1.00 89.19 129 VAL A N 1
ATOM 1038 C CA . VAL A 1 129 ? -4.385 3.369 20.414 1.00 89.19 129 VAL A CA 1
ATOM 1039 C C . VAL A 1 129 ? -3.627 2.876 19.185 1.00 89.19 129 VAL A C 1
ATOM 1041 O O . VAL A 1 129 ? -2.401 2.775 19.192 1.00 89.19 129 VAL A O 1
ATOM 1044 N N . LEU A 1 130 ? -4.364 2.525 18.140 1.00 94.38 130 LEU A N 1
ATOM 1045 C CA . LEU A 1 130 ? -3.813 2.094 16.864 1.00 94.38 130 LEU A CA 1
ATOM 1046 C C . LEU A 1 130 ? -3.347 3.315 16.072 1.00 94.38 130 LEU A C 1
ATOM 1048 O O . LEU A 1 130 ? -4.136 4.227 15.864 1.00 94.38 130 LEU A O 1
ATOM 1052 N N . SER A 1 131 ? -2.109 3.302 15.588 1.00 93.81 131 SER A N 1
ATOM 1053 C CA . SER A 1 131 ? -1.562 4.368 14.743 1.00 93.81 131 SER A CA 1
ATOM 1054 C C . SER A 1 131 ? -0.809 3.769 13.558 1.00 93.81 131 SER A C 1
ATOM 1056 O O . SER A 1 131 ? -0.145 2.740 13.721 1.00 93.81 131 SER A O 1
ATOM 1058 N N . PRO A 1 132 ? -0.865 4.374 12.365 1.00 97.00 132 PRO A N 1
ATOM 1059 C CA . PRO A 1 132 ? -0.074 3.920 11.232 1.00 97.00 132 PRO A CA 1
ATOM 1060 C C . PRO A 1 132 ? 1.435 3.917 11.500 1.00 97.00 132 PRO A C 1
ATOM 1062 O O . PRO A 1 132 ? 1.957 4.717 12.274 1.00 97.00 132 PRO A O 1
ATOM 1065 N N . GLY A 1 133 ? 2.149 2.988 10.865 1.00 95.19 133 GLY A N 1
ATOM 1066 C CA . GLY A 1 133 ? 3.585 2.764 11.065 1.00 95.19 133 GLY A CA 1
ATOM 1067 C C . GLY A 1 133 ? 3.938 1.773 12.184 1.00 95.19 133 GLY A C 1
ATOM 1068 O O . GLY A 1 133 ? 5.117 1.438 12.348 1.00 95.19 133 GLY A O 1
ATOM 1069 N N . ILE A 1 134 ? 2.951 1.276 12.942 1.00 95.69 134 ILE A N 1
ATOM 1070 C CA . ILE A 1 134 ? 3.132 0.203 13.936 1.00 95.69 134 ILE A CA 1
ATOM 1071 C C . ILE A 1 134 ? 2.858 -1.171 13.335 1.00 95.69 134 ILE A C 1
ATOM 1073 O O . ILE A 1 134 ? 2.371 -1.304 12.212 1.00 95.69 134 ILE A O 1
ATOM 1077 N N . SER A 1 135 ? 3.133 -2.220 14.104 1.00 96.88 135 SER A N 1
ATOM 1078 C CA . SER A 1 135 ? 2.957 -3.566 13.614 1.00 96.88 135 SER A CA 1
ATOM 1079 C C . SER A 1 135 ? 1.555 -4.124 13.644 1.00 96.88 135 SER A C 1
ATOM 1081 O O . SER A 1 135 ? 0.848 -3.997 14.636 1.00 96.88 135 SER A O 1
ATOM 1083 N N . VAL A 1 136 ? 1.207 -4.840 12.578 1.00 97.75 136 VAL A N 1
ATOM 1084 C CA . VAL A 1 136 ? -0.056 -5.561 12.431 1.00 97.75 136 VAL A CA 1
ATOM 1085 C C . VAL A 1 136 ? 0.178 -6.825 11.605 1.00 97.75 136 VAL A C 1
ATOM 1087 O O . VAL A 1 136 ? 1.123 -6.873 10.817 1.00 97.75 136 VAL A O 1
ATOM 1090 N N . SER A 1 137 ? -0.633 -7.862 11.796 1.00 97.56 137 SER A N 1
ATOM 1091 C CA . SER A 1 137 ? -0.688 -9.004 10.872 1.00 97.56 137 SER A CA 1
ATOM 1092 C C . SER A 1 137 ? -1.911 -9.873 11.142 1.00 97.56 137 SER A C 1
ATOM 1094 O O . SER A 1 137 ? -2.481 -9.833 12.234 1.00 97.56 137 SER A O 1
ATOM 1096 N N . ASN A 1 138 ? -2.263 -10.723 10.182 1.00 97.38 138 ASN A N 1
ATOM 1097 C CA . ASN A 1 138 ? -3.076 -11.909 10.441 1.00 97.38 138 ASN A CA 1
ATOM 1098 C C . ASN A 1 138 ? -2.427 -12.786 11.529 1.00 97.38 138 ASN A C 1
ATOM 1100 O O . ASN A 1 138 ? -1.202 -12.872 11.602 1.00 97.38 138 ASN A O 1
ATOM 1104 N N . TYR A 1 139 ? -3.221 -13.473 12.355 1.00 95.25 139 TYR A N 1
ATOM 1105 C CA . TYR A 1 139 ? -2.696 -14.413 13.359 1.00 95.25 139 TYR A CA 1
ATOM 1106 C C . TYR A 1 139 ? -1.898 -15.593 12.774 1.00 95.25 139 TYR A C 1
ATOM 1108 O O . TYR A 1 139 ? -1.149 -16.232 13.515 1.00 95.25 139 TYR A O 1
ATOM 1116 N N . ARG A 1 140 ? -2.082 -15.902 11.485 1.00 92.69 140 ARG A N 1
ATOM 1117 C CA . ARG A 1 140 ? -1.347 -16.939 10.741 1.00 92.69 140 ARG A CA 1
ATOM 1118 C C . ARG A 1 140 ? -0.047 -16.433 10.124 1.00 92.69 140 ARG A C 1
ATOM 1120 O O . ARG A 1 140 ? 0.827 -17.241 9.829 1.00 92.69 140 ARG A O 1
ATOM 1127 N N . GLU A 1 141 ? 0.073 -15.122 9.956 1.00 91.75 141 GLU A N 1
ATOM 1128 C CA . GLU A 1 141 ? 1.205 -14.481 9.295 1.00 91.75 141 GLU A CA 1
ATOM 1129 C C . GLU A 1 141 ? 2.252 -13.997 10.301 1.00 91.75 141 GLU A C 1
ATOM 1131 O O . GLU A 1 141 ? 2.068 -14.043 11.518 1.00 91.75 141 GLU A O 1
ATOM 1136 N N . SER A 1 142 ? 3.400 -13.544 9.801 1.00 88.75 142 SER A N 1
ATOM 1137 C CA . SER A 1 142 ? 4.488 -13.069 10.654 1.00 88.75 142 SER A CA 1
ATOM 1138 C C . SER A 1 142 ? 4.200 -11.672 11.218 1.00 88.75 142 SER A C 1
ATOM 1140 O O . SER A 1 142 ? 4.009 -11.485 12.425 1.00 88.75 142 SER A O 1
ATOM 1142 N N . ALA A 1 143 ? 4.279 -10.672 10.347 1.00 92.19 143 ALA A N 1
ATOM 1143 C CA . ALA A 1 143 ? 4.465 -9.285 10.707 1.00 92.19 143 ALA A CA 1
ATOM 1144 C C . ALA A 1 143 ? 4.481 -8.379 9.475 1.00 92.19 143 ALA A C 1
ATOM 1146 O O . ALA A 1 143 ? 5.338 -8.528 8.608 1.00 92.19 143 ALA A O 1
ATOM 1147 N N . GLY A 1 144 ? 3.653 -7.340 9.487 1.00 95.94 144 GLY A N 1
ATOM 1148 C CA . GLY A 1 144 ? 3.807 -6.182 8.615 1.00 95.94 144 GLY A CA 1
ATOM 1149 C C . GLY A 1 144 ? 3.526 -4.882 9.355 1.00 95.94 144 GLY A C 1
ATOM 1150 O O . GLY A 1 144 ? 3.600 -4.815 10.591 1.00 95.94 144 GLY A O 1
ATOM 1151 N N . THR A 1 145 ? 3.199 -3.853 8.582 1.00 97.94 145 THR A N 1
ATOM 1152 C CA . THR A 1 145 ? 2.937 -2.490 9.040 1.00 97.94 145 THR A CA 1
ATOM 1153 C C . THR A 1 145 ? 1.469 -2.112 8.828 1.00 97.94 145 THR A C 1
ATOM 1155 O O . THR A 1 145 ? 0.887 -2.391 7.778 1.00 97.94 145 THR A O 1
ATOM 1158 N N . LEU A 1 146 ? 0.867 -1.463 9.828 1.00 98.38 146 LEU A N 1
ATOM 1159 C CA . LEU A 1 146 ? -0.410 -0.760 9.705 1.00 98.38 146 LEU A CA 1
ATOM 1160 C C . LEU A 1 146 ? -0.172 0.450 8.798 1.00 98.38 146 LEU A C 1
ATOM 1162 O O . LEU A 1 146 ? 0.535 1.374 9.191 1.00 98.38 146 LEU A O 1
ATOM 1166 N N . GLY A 1 147 ? -0.707 0.425 7.580 1.00 98.06 147 GLY A N 1
ATOM 1167 C CA . GLY A 1 147 ? -0.398 1.422 6.559 1.00 98.06 147 GLY A CA 1
ATOM 1168 C C . GLY A 1 147 ? -1.045 2.765 6.793 1.00 98.06 147 GLY A C 1
ATOM 1169 O O . GLY A 1 147 ? -0.358 3.778 6.846 1.00 98.06 147 GLY A O 1
ATOM 1170 N N . THR A 1 148 ? -2.366 2.754 6.926 1.00 97.94 148 THR A N 1
ATOM 1171 C CA . THR A 1 148 ? -3.170 3.902 7.343 1.00 97.94 148 THR A CA 1
ATOM 1172 C C . THR A 1 148 ? -4.537 3.426 7.825 1.00 97.94 148 THR A C 1
ATOM 1174 O O . THR A 1 148 ? -4.916 2.270 7.599 1.00 97.94 148 THR A O 1
ATOM 1177 N N . VAL A 1 149 ? -5.279 4.314 8.479 1.00 97.12 149 VAL A N 1
ATOM 1178 C CA . VAL A 1 149 ? -6.724 4.155 8.650 1.00 97.12 149 VAL A CA 1
ATOM 1179 C C . VAL A 1 149 ? -7.416 4.586 7.356 1.00 97.12 149 VAL A C 1
ATOM 1181 O O . VAL A 1 149 ? -6.983 5.532 6.700 1.00 97.12 149 VAL A O 1
ATOM 1184 N N . VAL A 1 150 ? -8.445 3.842 6.962 1.00 97.81 150 VAL A N 1
ATOM 1185 C CA . VAL A 1 150 ? -9.314 4.125 5.813 1.00 97.81 150 VAL A CA 1
ATOM 1186 C C . VAL A 1 150 ? -10.769 3.923 6.208 1.00 97.81 150 VAL A C 1
ATOM 1188 O O . VAL A 1 150 ? -11.062 3.272 7.207 1.00 97.81 150 VAL A O 1
ATOM 1191 N N . TYR A 1 151 ? -11.685 4.419 5.393 1.00 93.62 151 TYR A N 1
ATOM 1192 C CA . TYR A 1 151 ? -13.118 4.362 5.627 1.00 93.62 151 TYR A CA 1
ATOM 1193 C C . TYR A 1 151 ? -13.804 3.535 4.554 1.00 93.62 151 TYR A C 1
ATOM 1195 O O . TYR A 1 151 ? -13.542 3.700 3.365 1.00 93.62 151 TYR A O 1
ATOM 1203 N N . ASP A 1 152 ? -14.687 2.633 4.970 1.00 89.00 152 ASP A N 1
ATOM 1204 C CA . ASP A 1 152 ? -15.512 1.859 4.048 1.00 89.00 152 ASP A CA 1
ATOM 1205 C C . ASP A 1 152 ? -16.455 2.793 3.276 1.00 89.00 152 ASP A C 1
ATOM 1207 O O . ASP A 1 152 ? -17.187 3.570 3.887 1.00 89.00 152 ASP A O 1
ATOM 1211 N N . ASN A 1 153 ? -16.471 2.725 1.943 1.00 81.88 153 ASN A N 1
ATOM 1212 C CA . ASN A 1 153 ? -17.319 3.623 1.150 1.00 81.88 153 ASN A CA 1
ATOM 1213 C C . ASN A 1 153 ? -18.818 3.338 1.294 1.00 81.88 153 ASN A C 1
ATOM 1215 O O . ASN A 1 153 ? -19.635 4.237 1.078 1.00 81.88 153 ASN A O 1
ATOM 1219 N N . ASP A 1 154 ? -19.188 2.107 1.645 1.00 78.75 154 ASP A N 1
ATOM 1220 C CA . ASP A 1 154 ? -20.583 1.699 1.781 1.00 78.75 154 ASP A CA 1
ATOM 1221 C C . ASP A 1 154 ? -21.114 2.004 3.189 1.00 78.75 154 ASP A C 1
ATOM 1223 O O . ASP A 1 154 ? -22.290 2.338 3.354 1.00 78.75 154 ASP A O 1
ATOM 1227 N N . THR A 1 155 ? -20.268 1.885 4.219 1.00 76.12 155 THR A N 1
ATOM 1228 C CA . THR A 1 155 ? -20.693 2.000 5.623 1.00 76.12 155 THR A CA 1
ATOM 1229 C C . THR A 1 155 ? -20.170 3.228 6.360 1.00 76.12 155 THR A C 1
ATOM 1231 O O . THR A 1 155 ? -20.775 3.611 7.365 1.00 76.12 155 THR A O 1
ATOM 1234 N N . GLY A 1 156 ? -19.078 3.834 5.893 1.00 78.94 156 GLY A N 1
ATOM 1235 C CA . GLY A 1 156 ? -18.321 4.865 6.606 1.00 78.94 156 GLY A CA 1
ATOM 1236 C C . GLY A 1 156 ? -17.602 4.350 7.858 1.00 78.94 156 GLY A C 1
ATOM 1237 O O . GLY A 1 156 ? -17.169 5.151 8.682 1.00 78.94 156 GLY A O 1
ATOM 1238 N N . ASP A 1 157 ? -17.514 3.029 8.071 1.00 83.94 157 ASP A N 1
ATOM 1239 C CA . ASP A 1 157 ? -16.798 2.489 9.230 1.00 83.94 157 ASP A CA 1
ATOM 1240 C C . ASP A 1 157 ? -15.271 2.585 9.008 1.00 83.94 157 ASP A C 1
ATOM 1242 O O . ASP A 1 157 ? -14.795 2.271 7.910 1.00 83.94 157 ASP A O 1
ATOM 1246 N N . PRO A 1 158 ? -14.495 2.971 10.040 1.00 91.25 158 PRO A N 1
ATOM 1247 C CA . PRO A 1 158 ? -13.041 3.003 9.966 1.00 91.25 158 PRO A CA 1
ATOM 1248 C C . PRO A 1 158 ? -12.455 1.585 9.962 1.00 91.25 158 PRO A C 1
ATOM 1250 O O . PRO A 1 158 ? -12.941 0.670 10.635 1.00 91.25 158 PRO A O 1
ATOM 1253 N N . MET A 1 159 ? -11.378 1.418 9.205 1.00 97.94 159 MET A N 1
ATOM 1254 C CA . MET A 1 159 ? -10.689 0.160 8.948 1.00 97.94 159 MET A CA 1
ATOM 1255 C C . MET A 1 159 ? -9.179 0.377 8.900 1.00 97.94 159 MET A C 1
ATOM 1257 O O . MET A 1 159 ? -8.698 1.466 8.598 1.00 97.94 159 MET A O 1
ATOM 1261 N N . ILE A 1 160 ? -8.420 -0.685 9.151 1.00 98.31 160 ILE A N 1
ATOM 1262 C CA . ILE A 1 160 ? -6.972 -0.700 8.925 1.00 98.31 160 ILE A CA 1
ATOM 1263 C C . ILE A 1 160 ? -6.703 -1.119 7.483 1.00 98.31 160 ILE A C 1
ATOM 1265 O O . ILE A 1 160 ? -7.206 -2.158 7.062 1.00 98.31 160 ILE A O 1
ATOM 1269 N N . LEU A 1 161 ? -5.853 -0.376 6.770 1.00 98.81 161 LEU A N 1
ATOM 1270 C CA . LEU A 1 161 ? -5.272 -0.771 5.485 1.00 98.81 161 LEU A CA 1
ATOM 1271 C C . LEU A 1 161 ? -3.848 -1.321 5.673 1.00 98.81 161 LEU A C 1
ATOM 1273 O O . LEU A 1 161 ? -3.022 -0.718 6.358 1.00 98.81 161 LEU A O 1
ATOM 1277 N N . SER A 1 162 ? -3.541 -2.447 5.028 1.00 98.69 162 SER A N 1
ATOM 1278 C CA . SER A 1 162 ? -2.178 -2.980 4.869 1.00 98.69 162 SER A CA 1
ATOM 1279 C C . SER A 1 162 ? -2.108 -3.870 3.615 1.00 98.69 162 SER A C 1
ATOM 1281 O O . SER A 1 162 ? -3.019 -3.845 2.786 1.00 98.69 162 SER A O 1
ATOM 1283 N N . ASN A 1 163 ? -1.031 -4.635 3.420 1.00 98.69 163 ASN A N 1
ATOM 1284 C CA . ASN A 1 163 ? -0.907 -5.552 2.284 1.00 98.69 163 ASN A CA 1
ATOM 1285 C C . ASN A 1 163 ? -1.766 -6.815 2.445 1.00 98.69 163 ASN A C 1
ATOM 1287 O O . ASN A 1 163 ? -2.041 -7.267 3.562 1.00 98.69 163 ASN A O 1
ATOM 1291 N N . TRP A 1 164 ? -2.109 -7.443 1.317 1.00 98.38 164 TRP A N 1
ATOM 1292 C CA . TRP A 1 164 ? -2.758 -8.754 1.299 1.00 98.38 164 TRP A CA 1
ATOM 1293 C C . TRP A 1 164 ? -1.877 -9.793 1.978 1.00 98.38 164 TRP A C 1
ATOM 1295 O O . TRP A 1 164 ? -2.364 -10.530 2.826 1.00 98.38 164 TRP A O 1
ATOM 1305 N N . HIS A 1 165 ? -0.573 -9.806 1.705 1.00 96.31 165 HIS A N 1
ATOM 1306 C CA . HIS A 1 165 ? 0.316 -10.789 2.330 1.00 96.31 165 HIS A CA 1
ATOM 1307 C C . HIS A 1 165 ? 0.573 -10.539 3.829 1.00 96.31 165 HIS A C 1
ATOM 1309 O O . HIS A 1 165 ? 1.187 -11.367 4.488 1.00 96.31 165 HIS A O 1
ATOM 1315 N N . VAL A 1 166 ? 0.138 -9.396 4.375 1.00 97.50 166 VAL A N 1
ATOM 1316 C CA . VAL A 1 166 ? 0.249 -9.079 5.810 1.00 97.50 166 VAL A CA 1
ATOM 1317 C C . VAL A 1 166 ? -1.024 -9.480 6.557 1.00 97.50 166 VAL A C 1
ATOM 1319 O O . VAL A 1 166 ? -0.954 -10.036 7.658 1.00 97.50 166 VAL A O 1
ATOM 1322 N N . LEU A 1 167 ? -2.195 -9.174 5.984 1.00 98.12 167 LEU A N 1
ATOM 1323 C CA . LEU A 1 167 ? -3.495 -9.402 6.631 1.00 98.12 167 LEU A CA 1
ATOM 1324 C C . LEU A 1 167 ? -4.198 -10.685 6.183 1.00 98.12 167 LEU A C 1
ATOM 1326 O O . LEU A 1 167 ? -5.117 -11.124 6.868 1.00 98.12 167 LEU A O 1
ATOM 1330 N N . GLN A 1 168 ? -3.774 -11.301 5.084 1.00 97.50 168 GLN A N 1
ATOM 1331 C CA . GLN A 1 168 ? -4.286 -12.586 4.621 1.00 97.50 168 GLN A CA 1
ATOM 1332 C C . GLN A 1 168 ? -3.162 -13.601 4.417 1.00 97.50 168 GLN A C 1
ATOM 1334 O O . GLN A 1 168 ? -3.129 -14.593 5.129 1.00 97.50 168 GLN A O 1
ATOM 1339 N N . GLY A 1 169 ? -2.254 -13.344 3.476 1.00 94.19 169 GLY A N 1
ATOM 1340 C CA . GLY A 1 169 ? -1.231 -14.310 3.074 1.00 94.19 169 GLY A CA 1
ATOM 1341 C C . GLY A 1 169 ? -1.788 -15.562 2.388 1.00 94.19 169 GLY A C 1
ATOM 1342 O O . GLY A 1 169 ? -2.980 -15.661 2.093 1.00 94.19 169 GLY A O 1
ATOM 1343 N N . ASP A 1 170 ? -0.895 -16.503 2.074 1.00 93.81 170 ASP A N 1
ATOM 1344 C CA . ASP A 1 170 ? -1.171 -17.650 1.188 1.00 93.81 170 ASP A CA 1
ATOM 1345 C C . ASP A 1 170 ? -2.138 -18.682 1.791 1.00 93.81 170 ASP A C 1
ATOM 1347 O O . ASP A 1 170 ? -2.786 -19.430 1.056 1.00 93.81 170 ASP A O 1
ATOM 1351 N N . ASP A 1 171 ? -2.239 -18.700 3.122 1.00 91.31 171 ASP A N 1
ATOM 1352 C CA . ASP A 1 171 ? -3.064 -19.631 3.900 1.00 91.31 171 ASP A CA 1
ATOM 1353 C C . ASP A 1 171 ? -4.189 -18.929 4.688 1.00 91.31 171 ASP A C 1
ATOM 1355 O O . ASP A 1 171 ? -4.878 -19.570 5.487 1.00 91.31 171 ASP A O 1
ATOM 1359 N N . GLY A 1 172 ? -4.359 -17.612 4.522 1.00 93.81 172 GLY A N 1
ATOM 1360 C CA . GLY A 1 172 ? -5.383 -16.847 5.232 1.00 93.81 172 GLY A CA 1
ATOM 1361 C C . GLY A 1 172 ? -6.704 -16.737 4.483 1.00 93.81 172 GLY A C 1
ATOM 1362 O O . GLY A 1 172 ? -6.781 -16.808 3.251 1.00 93.81 172 GLY A O 1
ATOM 1363 N N . GLU A 1 173 ? -7.759 -16.474 5.245 1.00 95.94 173 GLU A N 1
ATOM 1364 C CA . GLU A 1 173 ? -9.132 -16.385 4.756 1.00 95.94 173 GLU A CA 1
ATOM 1365 C C . GLU A 1 173 ? -9.830 -15.122 5.273 1.00 95.94 173 GLU A C 1
ATOM 1367 O O . GLU A 1 173 ? -9.557 -14.624 6.368 1.00 95.94 173 GLU A O 1
ATOM 1372 N N . ILE A 1 174 ? -10.776 -14.597 4.489 1.00 98.06 174 ILE A N 1
ATOM 1373 C CA . ILE A 1 174 ? -11.648 -13.503 4.937 1.00 98.06 174 ILE A CA 1
ATOM 1374 C C . ILE A 1 174 ? -12.353 -13.911 6.240 1.00 98.06 174 ILE A C 1
ATOM 1376 O O . ILE A 1 174 ? -12.893 -15.009 6.348 1.00 98.06 174 ILE A O 1
ATOM 1380 N N . GLY A 1 175 ? -12.373 -13.007 7.219 1.00 97.12 175 GLY A N 1
ATOM 1381 C CA . GLY A 1 175 ? -12.886 -13.242 8.568 1.00 97.12 175 GLY A CA 1
ATOM 1382 C C . GLY A 1 175 ? -11.809 -13.573 9.604 1.00 97.12 175 GLY A C 1
ATOM 1383 O O . GLY A 1 175 ? -12.084 -13.455 10.801 1.00 97.12 175 GLY A O 1
ATOM 1384 N N . ASP A 1 176 ? -10.589 -13.919 9.177 1.00 98.12 176 ASP A N 1
ATOM 1385 C CA . ASP A 1 176 ? -9.471 -14.184 10.083 1.00 98.12 176 ASP A CA 1
ATOM 1386 C C . ASP A 1 176 ? -9.192 -13.009 11.033 1.00 98.12 176 ASP A C 1
ATOM 1388 O O . ASP A 1 176 ? -9.340 -11.834 10.682 1.00 98.12 176 ASP A O 1
ATOM 1392 N N . ALA A 1 177 ? -8.756 -13.339 12.251 1.00 97.88 177 ALA A N 1
ATOM 1393 C CA . ALA A 1 177 ? -8.405 -12.352 13.261 1.00 97.88 177 ALA A CA 1
ATOM 1394 C C . ALA A 1 177 ? -7.118 -11.603 12.887 1.00 97.88 177 ALA A C 1
ATOM 1396 O O . ALA A 1 177 ? -6.076 -12.206 12.619 1.00 97.88 177 ALA A O 1
ATOM 1397 N N . ILE A 1 178 ? -7.166 -10.278 12.959 1.00 98.44 178 ILE A N 1
ATOM 1398 C CA . ILE A 1 178 ? -5.989 -9.426 12.797 1.00 98.44 178 ILE A CA 1
ATOM 1399 C C . ILE A 1 178 ? -5.489 -9.001 14.172 1.00 98.44 178 ILE A C 1
ATOM 1401 O O . ILE A 1 178 ? -6.287 -8.644 15.042 1.00 98.44 178 ILE A O 1
ATOM 1405 N N . LEU A 1 179 ? -4.172 -9.057 14.377 1.00 98.06 179 LEU A N 1
ATOM 1406 C CA . LEU A 1 179 ? -3.516 -8.778 15.653 1.00 98.06 179 LEU A CA 1
ATOM 1407 C C . LEU A 1 179 ? -2.632 -7.528 15.575 1.00 98.06 179 LEU A C 1
ATOM 1409 O O . LEU A 1 179 ? -1.925 -7.316 14.588 1.00 98.06 179 LEU A O 1
ATOM 1413 N N . GLN A 1 180 ? -2.630 -6.744 16.656 1.00 97.25 180 GLN A N 1
ATOM 1414 C CA . GLN A 1 180 ? -1.685 -5.655 16.915 1.00 97.25 180 GLN A CA 1
ATOM 1415 C C . GLN A 1 180 ? -1.095 -5.861 18.324 1.00 97.25 180 GLN A C 1
ATOM 1417 O O . GLN A 1 180 ? -1.828 -5.721 19.310 1.00 97.25 180 GLN A O 1
ATOM 1422 N N . PRO A 1 181 ? 0.207 -6.182 18.442 1.00 95.94 181 PRO A N 1
ATOM 1423 C CA . PRO A 1 181 ? 1.172 -6.322 17.352 1.00 95.94 181 PRO A CA 1
ATOM 1424 C C . PRO A 1 181 ? 0.957 -7.628 16.560 1.00 95.94 181 PRO A C 1
ATOM 1426 O O . PRO A 1 181 ? 0.207 -8.502 16.989 1.00 95.94 181 PRO A O 1
ATOM 1429 N N . GLY A 1 182 ? 1.619 -7.779 15.409 1.00 95.06 182 GLY A N 1
ATOM 1430 C CA . GLY A 1 182 ? 1.604 -9.044 14.651 1.00 95.06 182 GLY A CA 1
ATOM 1431 C C . GLY A 1 182 ? 2.261 -10.218 15.416 1.00 95.06 182 GLY A C 1
ATOM 1432 O O . GLY A 1 182 ? 3.048 -9.970 16.338 1.00 95.06 182 GLY A O 1
ATOM 1433 N N . PRO A 1 183 ? 2.001 -11.492 15.055 1.00 93.69 183 PRO A N 1
ATOM 1434 C CA . PRO A 1 183 ? 2.500 -12.665 15.790 1.00 93.69 183 PRO A CA 1
ATOM 1435 C C . PRO A 1 183 ? 4.012 -12.695 16.041 1.00 93.69 183 PRO A C 1
ATOM 1437 O O . PRO A 1 183 ? 4.443 -13.016 17.150 1.00 93.69 183 PRO A O 1
ATOM 1440 N N . TYR A 1 184 ? 4.828 -12.303 15.058 1.00 89.19 184 TYR A N 1
ATOM 1441 C CA . TYR A 1 184 ? 6.290 -12.260 15.195 1.00 89.19 184 TYR A CA 1
ATOM 1442 C C . TYR A 1 184 ? 6.759 -11.295 16.300 1.00 89.19 184 TYR A C 1
ATOM 1444 O O . TYR A 1 184 ? 7.777 -11.524 16.950 1.00 89.19 184 TYR A O 1
ATOM 1452 N N . ASP A 1 185 ? 5.983 -10.245 16.561 1.00 90.75 185 ASP A N 1
ATOM 1453 C CA . ASP A 1 185 ? 6.235 -9.267 17.624 1.00 90.75 185 ASP A CA 1
ATOM 1454 C C . ASP A 1 185 ? 5.633 -9.667 18.981 1.00 90.75 185 ASP A C 1
ATOM 1456 O O . ASP A 1 185 ? 5.719 -8.922 19.958 1.00 90.75 185 ASP A O 1
ATOM 1460 N N . GLY A 1 186 ? 5.037 -10.857 19.068 1.00 89.62 186 GLY A N 1
ATOM 1461 C CA . GLY A 1 186 ? 4.452 -11.392 20.294 1.00 89.62 186 GLY A CA 1
ATOM 1462 C C . GLY A 1 186 ? 2.947 -11.178 20.435 1.00 89.62 186 GLY A C 1
ATOM 1463 O O . GLY A 1 186 ? 2.431 -11.380 21.535 1.00 89.62 186 GLY A O 1
ATOM 1464 N N . GLY A 1 187 ? 2.252 -10.799 19.356 1.00 92.81 187 GLY A N 1
ATOM 1465 C CA . GLY A 1 187 ? 0.794 -10.706 19.326 1.00 92.81 187 GLY A CA 1
ATOM 1466 C C . GLY A 1 187 ? 0.110 -12.041 19.615 1.00 92.81 187 GLY A C 1
ATOM 1467 O O . GLY A 1 187 ? 0.517 -13.092 19.120 1.00 92.81 187 GLY A O 1
ATOM 1468 N N . ARG A 1 188 ? -0.949 -12.012 20.425 1.00 90.81 188 ARG A N 1
ATOM 1469 C CA . ARG A 1 188 ? -1.735 -13.181 20.834 1.00 90.81 188 ARG A CA 1
ATOM 1470 C C . ARG A 1 188 ? -3.219 -12.940 20.606 1.00 90.81 188 ARG A C 1
ATOM 1472 O O . ARG A 1 188 ? -3.779 -11.988 21.142 1.00 90.81 188 ARG A O 1
ATOM 1479 N N . MET A 1 189 ? -3.887 -13.879 19.933 1.00 90.19 189 MET A N 1
ATOM 1480 C CA . MET A 1 189 ? -5.324 -13.793 19.617 1.00 90.19 189 MET A CA 1
ATOM 1481 C C . MET A 1 189 ? -6.203 -13.421 20.819 1.00 90.19 189 MET A C 1
ATOM 1483 O O . MET A 1 189 ? -7.104 -12.605 20.694 1.00 90.19 189 MET A O 1
ATOM 1487 N N . ALA A 1 190 ? -5.916 -13.968 22.003 1.00 87.62 190 ALA A N 1
ATOM 1488 C CA . ALA A 1 190 ? -6.728 -13.736 23.197 1.00 87.62 190 ALA A CA 1
ATOM 1489 C C . ALA A 1 190 ? -6.671 -12.299 23.761 1.00 87.62 190 ALA A C 1
ATOM 1491 O O . ALA A 1 190 ? -7.464 -11.975 24.641 1.00 87.62 190 ALA A O 1
ATOM 1492 N N . GLN A 1 191 ? -5.707 -11.470 23.347 1.00 88.38 191 GLN A N 1
ATOM 1493 C CA . GLN A 1 191 ? -5.435 -10.158 23.964 1.00 88.38 191 GLN A CA 1
ATOM 1494 C C . GLN A 1 191 ? -5.242 -9.027 22.951 1.00 88.38 191 GLN A C 1
ATOM 1496 O O . GLN A 1 191 ? -5.495 -7.863 23.268 1.00 88.38 191 GLN A O 1
ATOM 1501 N N . ASP A 1 192 ? -4.770 -9.374 21.757 1.00 95.12 192 ASP A N 1
ATOM 1502 C CA . ASP A 1 192 ? -4.195 -8.428 20.803 1.00 95.12 192 ASP A CA 1
ATOM 1503 C C . ASP A 1 192 ? -5.008 -8.323 19.516 1.00 95.12 192 ASP A C 1
ATOM 1505 O O . ASP A 1 192 ? -4.604 -7.613 18.597 1.00 95.12 192 ASP A O 1
ATOM 1509 N N . GLN A 1 193 ? -6.158 -9.002 19.445 1.00 96.00 193 GLN A N 1
ATOM 1510 C CA . GLN A 1 193 ? -7.068 -8.860 18.319 1.00 96.00 193 GLN A CA 1
ATOM 1511 C C . GLN A 1 193 ? -7.530 -7.403 18.193 1.00 96.00 193 GLN A C 1
ATOM 1513 O O . GLN A 1 193 ? -7.893 -6.759 19.181 1.00 96.00 193 GLN A O 1
ATOM 1518 N N . VAL A 1 194 ? -7.475 -6.890 16.965 1.00 95.75 194 VAL A N 1
ATOM 1519 C CA . VAL A 1 194 ? -7.971 -5.555 16.603 1.00 95.75 194 VAL A CA 1
ATOM 1520 C C . VAL A 1 194 ? -9.231 -5.602 15.759 1.00 95.75 194 VAL A C 1
ATOM 1522 O O . VAL A 1 194 ? -9.944 -4.613 15.710 1.00 95.75 194 VAL A O 1
ATOM 1525 N N . GLY A 1 195 ? -9.509 -6.726 15.106 1.00 96.56 195 GLY A N 1
ATOM 1526 C CA . GLY A 1 195 ? -10.676 -6.904 14.254 1.00 96.56 195 GLY A CA 1
ATOM 1527 C C . GLY A 1 195 ? -10.545 -8.151 13.393 1.00 96.56 195 GLY A C 1
ATOM 1528 O O . GLY A 1 195 ? -9.735 -9.040 13.688 1.00 96.56 195 GLY A O 1
ATOM 1529 N N . SER A 1 196 ? -11.333 -8.199 12.328 1.00 98.00 196 SER A N 1
ATOM 1530 C CA . SER A 1 196 ? -11.380 -9.300 11.369 1.00 98.00 196 SER A CA 1
ATOM 1531 C C . SER A 1 196 ? -11.103 -8.808 9.955 1.00 98.00 196 SER A C 1
ATOM 1533 O O . SER A 1 196 ? -11.537 -7.722 9.565 1.00 98.00 196 SER A O 1
ATOM 1535 N N . LEU A 1 197 ? -10.381 -9.613 9.175 1.00 98.56 197 LEU A N 1
ATOM 1536 C CA . LEU A 1 197 ? -10.137 -9.370 7.756 1.00 98.56 197 LEU A CA 1
ATOM 1537 C C . LEU A 1 197 ? -11.469 -9.281 6.995 1.00 98.56 197 LEU A C 1
ATOM 1539 O O . LEU A 1 197 ? -12.288 -10.193 7.093 1.00 98.56 197 LEU A O 1
ATOM 1543 N N . VAL A 1 198 ? -11.680 -8.215 6.218 1.00 97.81 198 VAL A N 1
ATOM 1544 C CA . VAL A 1 198 ? -12.954 -7.967 5.512 1.00 97.81 198 VAL A CA 1
ATOM 1545 C C . VAL A 1 198 ? -12.812 -8.154 4.009 1.00 97.81 198 VAL A C 1
ATOM 1547 O O . VAL A 1 198 ? -13.612 -8.853 3.389 1.00 97.81 198 VAL A O 1
ATOM 1550 N N . ARG A 1 199 ? -11.809 -7.510 3.408 1.00 98.19 199 ARG A N 1
ATOM 1551 C CA . ARG A 1 199 ? -11.549 -7.548 1.964 1.00 98.19 199 ARG A CA 1
ATOM 1552 C C . ARG A 1 199 ? -10.060 -7.549 1.705 1.00 98.19 199 ARG A C 1
ATOM 1554 O O . ARG A 1 199 ? -9.280 -7.012 2.489 1.00 98.19 199 ARG A O 1
ATOM 1561 N N . SER A 1 200 ? -9.677 -8.132 0.583 1.00 98.25 200 SER A N 1
ATOM 1562 C CA . SER A 1 200 ? -8.284 -8.274 0.209 1.00 98.25 200 SER A CA 1
ATOM 1563 C C . SER A 1 200 ? -8.140 -8.486 -1.299 1.00 98.25 200 SER A C 1
ATOM 1565 O O . SER A 1 200 ? -9.085 -8.889 -1.987 1.00 98.25 200 SER A O 1
ATOM 1567 N N . HIS A 1 201 ? -6.958 -8.196 -1.830 1.00 98.38 201 HIS A N 1
ATOM 1568 C CA . HIS A 1 201 ? -6.618 -8.408 -3.223 1.00 98.38 201 HIS A CA 1
ATOM 1569 C C . HIS A 1 201 ? -5.111 -8.597 -3.414 1.00 98.38 201 HIS A C 1
ATOM 1571 O O . HIS A 1 201 ? -4.313 -7.831 -2.882 1.00 98.38 201 HIS A O 1
ATOM 1577 N N . VAL A 1 202 ? -4.740 -9.577 -4.242 1.00 97.69 202 VAL A N 1
ATOM 1578 C CA . VAL A 1 202 ? -3.387 -9.723 -4.784 1.00 97.69 202 VAL A CA 1
ATOM 1579 C C . VAL A 1 202 ? -3.462 -9.940 -6.298 1.00 97.69 202 VAL A C 1
ATOM 1581 O O . VAL A 1 202 ? -4.020 -10.928 -6.785 1.00 97.69 202 VAL A O 1
ATOM 1584 N N . GLY A 1 203 ? -2.935 -8.989 -7.064 1.00 96.88 203 GLY A N 1
ATOM 1585 C CA . GLY A 1 203 ? -2.994 -8.992 -8.525 1.00 96.88 203 GLY A CA 1
ATOM 1586 C C . GLY A 1 203 ? -2.682 -7.622 -9.119 1.00 96.88 203 GLY A C 1
ATOM 1587 O O . GLY A 1 203 ? -2.064 -6.781 -8.471 1.00 96.88 203 GLY A O 1
ATOM 1588 N N . ARG A 1 204 ? -3.124 -7.374 -10.361 1.00 94.44 204 ARG A N 1
ATOM 1589 C CA . ARG A 1 204 ? -2.766 -6.137 -11.078 1.00 94.44 204 ARG A CA 1
ATOM 1590 C C . ARG A 1 204 ? -3.193 -4.863 -10.360 1.00 94.44 204 ARG A C 1
ATOM 1592 O O . ARG A 1 204 ? -2.524 -3.850 -10.530 1.00 94.44 204 ARG A O 1
ATOM 1599 N N . ASP A 1 205 ? -4.258 -4.911 -9.566 1.00 93.94 205 ASP A N 1
AT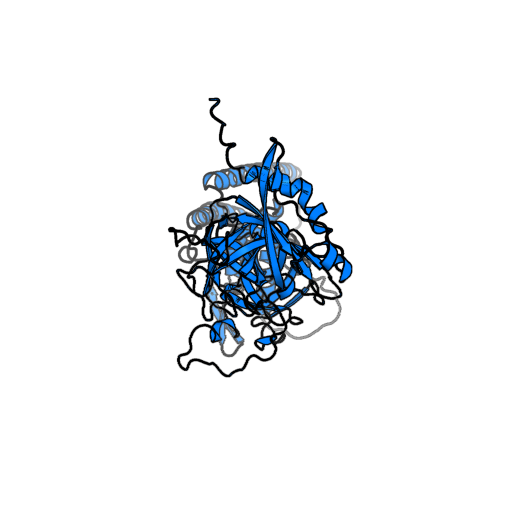OM 1600 C CA . ASP A 1 205 ? -4.759 -3.736 -8.849 1.00 93.94 205 ASP A CA 1
ATOM 1601 C C . ASP A 1 205 ? -4.040 -3.496 -7.509 1.00 93.94 205 ASP A C 1
ATOM 1603 O O . ASP A 1 205 ? -4.279 -2.475 -6.869 1.00 93.94 205 ASP A O 1
ATOM 1607 N N . GLY A 1 206 ? -3.146 -4.399 -7.095 1.00 96.88 206 GLY A N 1
ATOM 1608 C CA . GLY A 1 206 ? -2.317 -4.232 -5.906 1.00 96.88 206 GLY A CA 1
ATOM 1609 C C . GLY A 1 206 ? -2.160 -5.500 -5.072 1.00 96.88 206 GLY A C 1
ATOM 1610 O O . GLY A 1 206 ? -2.722 -6.553 -5.373 1.00 96.88 206 GLY A O 1
ATOM 1611 N N . ASP A 1 207 ? -1.395 -5.345 -4.000 1.00 98.38 207 ASP A N 1
ATOM 1612 C CA . ASP A 1 207 ? -1.243 -6.258 -2.872 1.00 98.38 207 ASP A CA 1
ATOM 1613 C C . ASP A 1 207 ? -1.770 -5.530 -1.636 1.00 98.38 207 ASP A C 1
ATOM 1615 O O . ASP A 1 207 ? -1.076 -4.709 -1.033 1.00 98.38 207 ASP A O 1
ATOM 1619 N N . CYS A 1 208 ? -3.045 -5.730 -1.319 1.00 98.62 208 CYS A N 1
ATOM 1620 C CA . CYS A 1 208 ? -3.744 -4.900 -0.347 1.00 98.62 208 CYS A CA 1
ATOM 1621 C C . CYS A 1 208 ? -4.872 -5.640 0.371 1.00 98.62 208 CYS A C 1
ATOM 1623 O O . CYS A 1 208 ? -5.494 -6.553 -0.166 1.00 98.62 208 CYS A O 1
ATOM 1625 N N . ALA A 1 209 ? -5.149 -5.236 1.603 1.00 98.75 209 ALA A N 1
ATOM 1626 C CA . ALA A 1 209 ? -6.228 -5.773 2.412 1.00 98.75 209 ALA A CA 1
ATOM 1627 C C . ALA A 1 209 ? -6.688 -4.772 3.468 1.00 98.75 209 ALA A C 1
ATOM 1629 O O . ALA A 1 209 ? -5.914 -3.927 3.918 1.00 98.75 209 ALA A O 1
ATOM 1630 N N . VAL A 1 210 ? -7.949 -4.907 3.879 1.00 98.81 210 VAL A N 1
ATOM 1631 C CA . VAL A 1 210 ? -8.556 -4.123 4.955 1.00 98.81 210 VAL A CA 1
ATOM 1632 C C . VAL A 1 210 ? -9.197 -5.009 6.012 1.00 98.81 210 VAL A C 1
ATOM 1634 O O . VAL A 1 210 ? -9.828 -6.023 5.695 1.00 98.81 210 VAL A O 1
ATOM 1637 N N . CYS A 1 211 ? -9.066 -4.606 7.273 1.00 98.38 211 CYS A N 1
ATOM 1638 C CA . CYS A 1 211 ? -9.740 -5.245 8.401 1.00 98.38 211 CYS A CA 1
ATOM 1639 C C . CYS A 1 211 ? -10.540 -4.241 9.232 1.00 98.38 211 CYS A C 1
ATOM 1641 O O . CYS A 1 211 ? -10.240 -3.045 9.238 1.00 98.38 211 CYS A O 1
ATOM 1643 N N . THR A 1 212 ? -11.544 -4.736 9.956 1.00 97.25 212 THR A N 1
ATOM 1644 C CA . THR A 1 212 ? -12.303 -3.921 10.912 1.00 97.25 212 THR A CA 1
ATOM 1645 C C . THR A 1 212 ? -11.413 -3.409 12.046 1.00 97.25 212 THR A C 1
ATOM 1647 O O . THR A 1 212 ? -10.348 -3.967 12.326 1.00 97.25 212 THR A O 1
ATOM 1650 N N . ILE A 1 213 ? -11.878 -2.352 12.715 1.00 94.75 213 ILE A N 1
ATOM 1651 C CA . ILE A 1 213 ? -11.377 -1.919 14.021 1.00 94.75 213 ILE A CA 1
ATOM 1652 C C . ILE A 1 213 ? -12.479 -2.189 15.055 1.00 94.75 213 ILE A C 1
ATOM 1654 O O . ILE A 1 213 ? -13.571 -1.625 14.986 1.00 94.75 213 ILE A O 1
ATOM 1658 N N . GLU A 1 214 ? -12.207 -3.074 16.009 1.00 89.94 214 GLU A N 1
ATOM 1659 C CA . GLU A 1 214 ? -13.155 -3.581 17.000 1.00 89.94 214 GLU A CA 1
ATOM 1660 C C . GLU A 1 214 ? -12.604 -3.408 18.412 1.00 89.94 214 GLU A C 1
ATOM 1662 O O . GLU A 1 214 ? -11.501 -3.854 18.714 1.00 89.94 214 GLU A O 1
ATOM 1667 N N . ASP A 1 215 ? -13.388 -2.769 19.289 1.00 84.06 215 ASP A N 1
ATOM 1668 C CA . ASP A 1 215 ? -13.044 -2.543 20.702 1.00 84.06 215 ASP A CA 1
ATOM 1669 C C . ASP A 1 215 ? -11.627 -1.928 20.907 1.00 84.06 215 ASP A C 1
ATOM 1671 O O . ASP A 1 215 ? -10.973 -2.155 21.929 1.00 84.06 215 ASP A O 1
ATOM 1675 N N . ARG A 1 216 ? -11.156 -1.125 19.938 1.00 85.25 216 ARG A N 1
ATOM 1676 C CA . ARG A 1 216 ? -9.869 -0.409 19.950 1.00 85.25 216 ARG A CA 1
ATOM 1677 C C . ARG A 1 216 ? -10.043 1.045 19.523 1.00 85.25 216 ARG A C 1
ATOM 1679 O O . ARG A 1 216 ? -10.859 1.350 18.657 1.00 85.25 216 ARG A O 1
ATOM 1686 N N . GLU A 1 217 ? -9.264 1.925 20.141 1.00 87.88 217 GLU A N 1
ATOM 1687 C CA . GLU A 1 217 ? -9.131 3.321 19.718 1.00 87.88 217 GLU A CA 1
ATOM 1688 C C . GLU A 1 217 ? -8.093 3.424 18.596 1.00 87.88 217 GLU A C 1
ATOM 1690 O O . GLU A 1 217 ? -7.207 2.572 18.484 1.00 87.88 217 GLU A O 1
ATOM 1695 N N . TYR A 1 218 ? -8.196 4.461 17.770 1.00 90.75 218 TYR A N 1
ATOM 1696 C CA . TYR A 1 218 ? -7.253 4.721 16.691 1.00 90.75 218 TYR A CA 1
ATOM 1697 C C . TYR A 1 218 ? -6.948 6.215 16.567 1.00 90.75 218 TYR A C 1
ATOM 1699 O O . TYR A 1 218 ? -7.751 7.060 16.960 1.00 90.75 218 TYR A O 1
ATOM 1707 N N . ASP A 1 219 ? -5.779 6.497 16.011 1.00 87.19 219 ASP A N 1
ATOM 1708 C CA . ASP A 1 219 ? -5.293 7.800 15.582 1.00 87.19 219 ASP A CA 1
ATOM 1709 C C . ASP A 1 219 ? -4.786 7.635 14.146 1.00 87.19 219 ASP A C 1
ATOM 1711 O O . ASP A 1 219 ? -4.080 6.677 13.831 1.00 87.19 219 ASP A O 1
ATOM 1715 N N . GLU A 1 220 ? -5.183 8.538 13.261 1.00 90.56 220 GLU A N 1
ATOM 1716 C CA . GLU A 1 220 ? -4.828 8.494 11.841 1.00 90.56 220 GLU A CA 1
ATOM 1717 C C . GLU A 1 220 ? -3.413 9.023 11.586 1.00 90.56 220 GLU A C 1
ATOM 1719 O O . GLU A 1 220 ? -2.852 8.806 10.511 1.00 90.56 220 GLU A O 1
ATOM 1724 N N . THR A 1 221 ? -2.820 9.686 12.581 1.00 89.44 221 THR A N 1
ATOM 1725 C CA . THR A 1 221 ? -1.483 10.268 12.510 1.00 89.44 221 THR A CA 1
ATOM 1726 C C . THR A 1 221 ? -0.429 9.176 12.355 1.00 89.44 221 THR A C 1
ATOM 1728 O O . THR A 1 221 ? -0.251 8.309 13.215 1.00 89.44 221 THR A O 1
ATOM 1731 N N . ILE A 1 222 ? 0.307 9.230 11.248 1.00 91.75 222 ILE A N 1
ATOM 1732 C CA . ILE A 1 222 ? 1.373 8.294 10.922 1.00 91.75 222 ILE A CA 1
ATOM 1733 C C . ILE A 1 222 ? 2.554 8.532 11.867 1.00 91.75 222 ILE A C 1
ATOM 1735 O O . ILE A 1 222 ? 3.127 9.623 11.935 1.00 91.75 222 ILE A O 1
ATOM 1739 N N . LEU A 1 223 ? 2.953 7.480 12.584 1.00 89.25 223 LEU A N 1
ATOM 1740 C CA . LEU A 1 223 ? 3.966 7.562 13.630 1.00 89.25 223 LEU A CA 1
ATOM 1741 C C . LEU A 1 223 ? 5.309 8.080 13.089 1.00 89.25 223 LEU A C 1
ATOM 1743 O O . LEU A 1 223 ? 5.920 7.449 12.222 1.00 89.25 223 LEU A O 1
ATOM 1747 N N . GLY A 1 224 ? 5.805 9.180 13.652 1.00 86.62 224 GLY A N 1
ATOM 1748 C CA . GLY A 1 224 ? 7.075 9.811 13.270 1.00 86.62 224 GLY A CA 1
ATOM 1749 C C . GLY A 1 224 ? 6.984 10.770 12.079 1.00 86.62 224 GLY A C 1
ATOM 1750 O O . GLY A 1 224 ? 8.016 11.258 11.632 1.00 86.62 224 GLY A O 1
ATOM 1751 N N . MET A 1 225 ? 5.781 11.021 11.554 1.00 86.94 225 MET A N 1
ATOM 1752 C CA . MET A 1 225 ? 5.552 11.966 10.455 1.00 86.94 225 MET A CA 1
ATOM 1753 C C . MET A 1 225 ? 4.632 13.125 10.845 1.00 86.94 225 MET A C 1
ATOM 1755 O O . MET A 1 225 ? 4.590 14.102 10.112 1.00 86.94 225 MET A O 1
ATOM 1759 N N . ASP A 1 226 ? 3.898 13.008 11.959 1.00 83.12 226 ASP A N 1
ATOM 1760 C CA . ASP A 1 226 ? 2.926 13.998 12.450 1.00 83.12 226 ASP A CA 1
ATOM 1761 C C . ASP A 1 226 ? 1.862 14.403 11.406 1.00 83.12 226 ASP A C 1
ATOM 1763 O O . ASP A 1 226 ? 1.291 15.489 11.458 1.00 83.12 226 ASP A O 1
ATOM 1767 N N . LEU A 1 227 ? 1.566 13.491 10.469 1.00 86.19 227 LEU A N 1
ATOM 1768 C CA . LEU A 1 227 ? 0.600 13.669 9.385 1.00 86.19 227 LEU A CA 1
ATOM 1769 C C . LEU A 1 227 ? -0.290 12.453 9.227 1.00 86.19 227 LEU A C 1
ATOM 1771 O O . LEU A 1 227 ? 0.154 11.325 9.426 1.00 86.19 227 LEU A O 1
ATOM 1775 N N . HIS A 1 228 ? -1.517 12.682 8.779 1.00 88.38 228 HIS A N 1
ATOM 1776 C CA . HIS A 1 228 ? -2.410 11.635 8.301 1.00 88.38 228 HIS A CA 1
ATOM 1777 C C . HIS A 1 228 ? -2.683 11.832 6.809 1.00 88.38 228 HIS A C 1
ATOM 1779 O O . HIS A 1 228 ? -2.487 12.915 6.251 1.00 88.38 228 HIS A O 1
ATOM 1785 N N . ALA A 1 229 ? -3.062 10.752 6.136 1.00 91.25 229 ALA A N 1
ATOM 1786 C CA . ALA A 1 229 ? -3.323 10.778 4.709 1.00 91.25 229 ALA A CA 1
ATOM 1787 C C . ALA A 1 229 ? -4.740 11.291 4.432 1.00 91.25 229 ALA A C 1
ATOM 1789 O O . ALA A 1 229 ? -5.708 10.659 4.833 1.00 91.25 229 ALA A O 1
ATOM 1790 N N . GLU A 1 230 ? -4.856 12.400 3.703 1.00 88.12 230 GLU A N 1
ATOM 1791 C CA . GLU A 1 230 ? -6.144 13.010 3.339 1.00 88.12 230 GLU A CA 1
ATOM 1792 C C . GLU A 1 230 ? -6.381 12.995 1.824 1.00 88.12 230 GLU A C 1
ATOM 1794 O O . GLU A 1 230 ? -7.515 12.928 1.350 1.00 88.12 230 GLU A O 1
ATOM 1799 N N . GLN A 1 231 ? -5.301 13.073 1.045 1.00 90.00 231 GLN A N 1
ATOM 1800 C CA . GLN A 1 231 ? -5.340 13.224 -0.406 1.00 90.00 231 GLN A CA 1
ATOM 1801 C C . GLN A 1 231 ? -4.620 12.074 -1.106 1.00 90.00 231 GLN A C 1
ATOM 1803 O O . GLN A 1 231 ? -3.793 11.381 -0.518 1.00 90.00 231 GLN A O 1
ATOM 1808 N N . VAL A 1 232 ? -4.917 11.892 -2.393 1.00 92.69 232 VAL A N 1
ATOM 1809 C CA . VAL A 1 232 ? -4.317 10.857 -3.240 1.00 92.69 232 VAL A CA 1
ATOM 1810 C C . VAL A 1 232 ? -3.747 11.490 -4.500 1.00 92.69 232 VAL A C 1
ATOM 1812 O O . VAL A 1 232 ? -4.483 12.133 -5.250 1.00 92.69 232 VAL A O 1
ATOM 1815 N N . ALA A 1 233 ? -2.479 11.227 -4.798 1.00 92.19 233 ALA A N 1
ATOM 1816 C CA . ALA A 1 233 ? -1.864 11.588 -6.073 1.00 92.19 233 ALA A CA 1
ATOM 1817 C C . ALA A 1 233 ? -1.221 10.366 -6.741 1.00 92.19 233 ALA A C 1
ATOM 1819 O O . ALA A 1 233 ? -0.961 9.351 -6.094 1.00 92.19 233 ALA A O 1
ATOM 1820 N N . ASP A 1 234 ?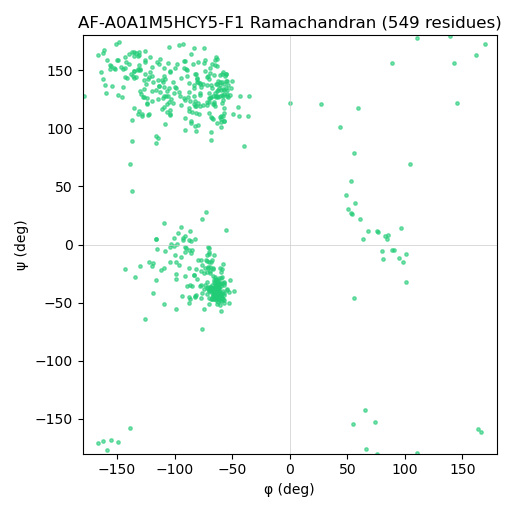 -1.028 10.453 -8.058 1.00 93.25 234 ASP A N 1
ATOM 1821 C CA . ASP A 1 234 ? -0.207 9.463 -8.751 1.00 93.25 234 ASP A CA 1
ATOM 1822 C C . ASP A 1 234 ? 1.270 9.831 -8.612 1.00 93.25 234 ASP A C 1
ATOM 1824 O O . ASP A 1 234 ? 1.589 11.017 -8.620 1.00 93.25 234 ASP A O 1
ATOM 1828 N N . PRO A 1 235 ? 2.161 8.832 -8.532 1.00 95.81 235 PRO A N 1
ATOM 1829 C CA . PRO A 1 235 ? 3.598 9.045 -8.552 1.00 95.81 235 PRO A CA 1
ATOM 1830 C C . PRO A 1 235 ? 4.089 9.549 -9.916 1.00 95.81 235 PRO A C 1
ATOM 1832 O O . PRO A 1 235 ? 3.772 8.958 -10.956 1.00 95.81 235 PRO A O 1
ATOM 1835 N N . GLU A 1 236 ? 4.953 10.559 -9.904 1.00 94.69 236 GLU A N 1
ATOM 1836 C CA . GLU A 1 236 ? 5.742 11.002 -11.052 1.00 94.69 236 GLU A CA 1
ATOM 1837 C C . GLU A 1 236 ? 7.241 10.753 -10.831 1.00 94.69 236 GLU A C 1
ATOM 1839 O O . GLU A 1 236 ? 7.729 10.639 -9.708 1.00 94.69 236 GLU A O 1
ATOM 1844 N N . LEU A 1 237 ? 7.998 10.624 -11.925 1.00 94.25 237 LEU A N 1
ATOM 1845 C CA . LEU A 1 237 ? 9.444 10.405 -11.846 1.00 94.25 237 LEU A CA 1
ATOM 1846 C C . LEU A 1 237 ? 10.133 11.600 -11.174 1.00 94.25 237 LEU A C 1
ATOM 1848 O O . LEU A 1 237 ? 10.012 12.728 -11.646 1.00 94.25 237 LEU A O 1
ATOM 1852 N N . GLY A 1 238 ? 10.931 11.328 -10.143 1.00 93.44 238 GLY A N 1
ATOM 1853 C CA . GLY A 1 238 ? 11.661 12.340 -9.381 1.00 93.44 238 GLY A CA 1
ATOM 1854 C C . GLY A 1 238 ? 10.908 12.901 -8.174 1.00 93.44 238 GLY A C 1
ATOM 1855 O O . GLY A 1 238 ? 11.511 13.657 -7.410 1.00 93.44 238 GLY A O 1
ATOM 1856 N N . ASP A 1 239 ? 9.644 12.521 -7.959 1.00 95.56 239 ASP A N 1
ATOM 1857 C CA . ASP A 1 239 ? 8.913 12.914 -6.755 1.00 95.56 239 ASP A CA 1
ATOM 1858 C C . ASP A 1 239 ? 9.652 12.442 -5.502 1.00 95.56 239 ASP A C 1
ATOM 1860 O O . ASP A 1 239 ? 10.081 11.288 -5.402 1.00 95.56 239 ASP A O 1
ATOM 1864 N N . LYS A 1 240 ? 9.779 13.340 -4.522 1.00 96.75 240 LYS A N 1
ATOM 1865 C CA . LYS A 1 240 ? 10.312 12.998 -3.205 1.00 96.75 240 LYS A CA 1
ATOM 1866 C C . LYS A 1 240 ? 9.197 12.414 -2.350 1.00 96.75 240 LYS A C 1
ATOM 1868 O O . LYS A 1 240 ? 8.142 13.024 -2.178 1.00 96.75 240 LYS A O 1
ATOM 1873 N N . VAL A 1 241 ? 9.455 11.249 -1.773 1.00 97.38 241 VAL A N 1
ATOM 1874 C CA . VAL A 1 241 ? 8.494 10.505 -0.961 1.00 97.38 241 VAL A CA 1
ATOM 1875 C C . VAL A 1 241 ? 9.104 10.062 0.358 1.00 97.38 241 VAL A C 1
ATOM 1877 O O . VAL A 1 241 ? 10.319 10.062 0.568 1.00 97.38 241 VAL A O 1
ATOM 1880 N N . TRP A 1 242 ? 8.237 9.694 1.286 1.00 96.75 242 TRP A N 1
ATOM 1881 C CA . TRP A 1 242 ? 8.623 9.179 2.587 1.00 96.75 242 TRP A CA 1
ATOM 1882 C C . TRP A 1 242 ? 7.556 8.259 3.143 1.00 96.75 242 TRP A C 1
ATOM 1884 O O . TRP A 1 242 ? 6.383 8.378 2.801 1.00 96.75 242 TRP A O 1
ATOM 1894 N N . LYS A 1 243 ? 7.974 7.307 3.967 1.00 96.25 243 LYS A N 1
ATOM 1895 C CA . LYS A 1 243 ? 7.084 6.340 4.604 1.00 96.25 243 LYS A CA 1
ATOM 1896 C C . LYS A 1 243 ? 7.461 6.150 6.055 1.00 96.25 243 LYS A C 1
ATOM 1898 O O . LYS A 1 243 ? 8.584 6.457 6.445 1.00 96.25 243 LYS A O 1
ATOM 1903 N N . SER A 1 244 ? 6.557 5.536 6.807 1.00 94.50 244 SER A N 1
ATOM 1904 C CA . SER A 1 244 ? 6.802 5.081 8.171 1.00 94.50 244 SER A CA 1
ATOM 1905 C C . SER A 1 244 ? 6.518 3.585 8.285 1.00 94.50 244 SER A C 1
ATOM 1907 O O . SER A 1 244 ? 5.377 3.145 8.149 1.00 94.50 244 SER A O 1
ATOM 1909 N N . GLY A 1 245 ? 7.573 2.797 8.491 1.00 93.69 245 GLY A N 1
ATOM 1910 C CA . GLY A 1 245 ? 7.533 1.339 8.582 1.00 93.69 245 GLY A CA 1
ATOM 1911 C C . GLY A 1 245 ? 7.775 0.815 9.995 1.00 93.69 245 GLY A C 1
ATOM 1912 O O . GLY A 1 245 ? 8.487 1.422 10.796 1.00 93.69 245 GLY A O 1
ATOM 1913 N N . ARG A 1 246 ? 7.218 -0.359 10.297 1.00 92.38 246 ARG A N 1
ATOM 1914 C CA . ARG A 1 246 ? 7.489 -1.129 11.523 1.00 92.38 246 ARG A CA 1
ATOM 1915 C C . ARG A 1 246 ? 8.984 -1.395 11.732 1.00 92.38 246 ARG A C 1
ATOM 1917 O O . ARG A 1 246 ? 9.439 -1.438 12.882 1.00 92.38 246 ARG A O 1
ATOM 1924 N N . THR A 1 247 ? 9.722 -1.667 10.652 1.00 89.38 247 THR A N 1
ATOM 1925 C CA . THR A 1 247 ? 11.101 -2.157 10.718 1.00 89.38 247 THR A CA 1
ATOM 1926 C C . THR A 1 247 ? 12.099 -1.034 10.521 1.00 89.38 247 THR A C 1
ATOM 1928 O O . THR A 1 247 ? 12.925 -0.842 11.413 1.00 89.38 247 THR A O 1
ATOM 1931 N N . THR A 1 248 ? 12.001 -0.285 9.422 1.00 89.31 248 THR A N 1
ATOM 1932 C CA . THR A 1 248 ? 12.951 0.798 9.111 1.00 89.31 248 THR A CA 1
ATOM 1933 C C . THR A 1 248 ? 12.587 2.135 9.753 1.00 89.31 248 THR A C 1
ATOM 1935 O O . THR A 1 248 ? 13.357 3.083 9.658 1.00 89.31 248 THR A O 1
ATOM 1938 N N . GLY A 1 249 ? 11.412 2.256 10.381 1.00 90.94 249 GLY A N 1
ATOM 1939 C CA . GLY A 1 249 ? 10.923 3.548 10.858 1.00 90.94 249 GLY A CA 1
ATOM 1940 C C . GLY A 1 249 ? 10.637 4.499 9.696 1.00 90.94 249 GLY A C 1
ATOM 1941 O O . GLY A 1 249 ? 10.129 4.073 8.654 1.00 90.94 249 GLY A O 1
ATOM 1942 N N . VAL A 1 250 ? 10.941 5.785 9.884 1.00 93.25 250 VAL A N 1
ATOM 1943 C CA . VAL A 1 250 ? 10.759 6.799 8.842 1.00 93.25 250 VAL A CA 1
ATOM 1944 C C . VAL A 1 250 ? 11.911 6.736 7.846 1.00 93.25 250 VAL A C 1
ATOM 1946 O O . VAL A 1 250 ? 13.071 6.885 8.220 1.00 93.25 250 VAL A O 1
ATOM 1949 N N . THR A 1 251 ? 11.587 6.521 6.574 1.00 94.69 251 THR A N 1
ATOM 1950 C CA . THR A 1 251 ? 12.565 6.441 5.478 1.00 94.69 251 THR A CA 1
ATOM 1951 C C . THR A 1 251 ? 12.138 7.308 4.309 1.00 94.69 251 THR A C 1
ATOM 1953 O O . THR A 1 251 ? 10.942 7.486 4.065 1.00 94.69 251 THR A O 1
ATOM 1956 N N . HIS A 1 252 ? 13.114 7.804 3.556 1.00 95.94 252 HIS A N 1
ATOM 1957 C CA . HIS A 1 252 ? 12.913 8.753 2.470 1.00 95.94 252 HIS A CA 1
ATOM 1958 C C . HIS A 1 252 ? 13.402 8.184 1.143 1.00 95.94 252 HIS A C 1
ATOM 1960 O O . HIS A 1 252 ? 14.393 7.457 1.097 1.00 95.94 252 HIS A O 1
ATOM 1966 N N . GLY A 1 253 ? 12.705 8.525 0.066 1.00 96.12 253 GLY A N 1
ATOM 1967 C CA . GLY A 1 253 ? 13.019 8.027 -1.261 1.00 96.12 253 GLY A CA 1
ATOM 1968 C C . GLY A 1 253 ? 12.640 8.994 -2.370 1.00 96.12 253 GLY A C 1
ATOM 1969 O O . GLY A 1 253 ? 11.994 10.018 -2.140 1.00 96.12 253 GLY A O 1
ATOM 1970 N N . ILE A 1 254 ? 13.051 8.638 -3.579 1.00 96.06 254 ILE A N 1
ATOM 1971 C CA . ILE A 1 254 ? 12.779 9.347 -4.824 1.00 96.06 254 ILE A CA 1
ATOM 1972 C C . ILE A 1 254 ? 12.169 8.346 -5.799 1.00 96.06 254 ILE A C 1
ATOM 1974 O O . ILE A 1 254 ? 12.660 7.226 -5.943 1.00 96.06 254 ILE A O 1
ATOM 1978 N N . ILE A 1 255 ? 11.086 8.722 -6.471 1.00 97.06 255 ILE A N 1
ATOM 1979 C CA . ILE A 1 255 ? 10.432 7.837 -7.438 1.00 97.06 255 ILE A CA 1
ATOM 1980 C C . ILE A 1 255 ? 11.321 7.682 -8.675 1.00 97.06 255 ILE A C 1
ATOM 1982 O O . ILE A 1 255 ? 11.524 8.630 -9.435 1.00 97.06 255 ILE A O 1
ATOM 1986 N N . SER A 1 256 ? 11.839 6.473 -8.887 1.00 94.56 256 SER A N 1
ATOM 1987 C CA . SER A 1 256 ? 12.814 6.168 -9.939 1.00 94.56 256 SER A CA 1
ATOM 1988 C C . SER A 1 256 ? 12.176 5.553 -11.185 1.00 94.56 256 SER A C 1
ATOM 1990 O O . SER A 1 256 ? 12.689 5.736 -12.294 1.00 94.56 256 SER A O 1
ATOM 1992 N N . ARG A 1 257 ? 11.057 4.826 -11.023 1.00 95.19 257 ARG A N 1
ATOM 1993 C CA . ARG A 1 257 ? 10.292 4.217 -12.125 1.00 95.19 257 ARG A CA 1
ATOM 1994 C C . ARG A 1 257 ? 8.797 4.265 -11.871 1.00 95.19 257 ARG A C 1
ATOM 1996 O O . ARG A 1 257 ? 8.344 4.022 -10.759 1.00 95.19 257 ARG A O 1
ATOM 2003 N N . VAL A 1 258 ? 8.031 4.469 -12.934 1.00 96.81 258 VAL A N 1
ATOM 2004 C CA . VAL A 1 258 ? 6.561 4.467 -12.927 1.00 96.81 258 VAL A CA 1
ATOM 2005 C C . VAL A 1 258 ? 6.023 3.491 -13.969 1.00 96.81 258 VAL A C 1
ATOM 2007 O O . VAL A 1 258 ? 6.759 3.008 -14.833 1.00 96.81 258 VAL A O 1
ATOM 2010 N N . ASP A 1 259 ? 4.732 3.180 -13.885 1.00 95.81 259 ASP A N 1
ATOM 2011 C CA . ASP A 1 259 ? 4.028 2.294 -14.814 1.00 95.81 259 ASP A CA 1
ATOM 2012 C C . ASP A 1 259 ? 4.689 0.906 -14.902 1.00 95.81 259 ASP A C 1
ATOM 2014 O O . ASP A 1 259 ? 4.765 0.281 -15.969 1.00 95.81 259 ASP A O 1
ATOM 2018 N N . VAL A 1 260 ? 5.205 0.436 -13.763 1.00 96.00 260 VAL A N 1
ATOM 2019 C CA . VAL A 1 260 ? 5.897 -0.842 -13.636 1.00 96.00 260 VAL A CA 1
ATOM 2020 C C . VAL A 1 260 ? 4.859 -1.947 -13.463 1.00 96.00 260 VAL A C 1
ATOM 2022 O O . VAL A 1 260 ? 3.912 -1.805 -12.696 1.00 96.00 260 VAL A O 1
ATOM 2025 N N . VAL A 1 261 ? 5.036 -3.082 -14.138 1.00 96.19 261 VAL A N 1
ATOM 2026 C CA . VAL A 1 261 ? 4.415 -4.338 -13.690 1.00 96.19 261 VAL A CA 1
ATOM 2027 C C . VAL A 1 261 ? 5.481 -5.234 -13.101 1.00 96.19 261 VAL A C 1
ATOM 2029 O O . VAL A 1 261 ? 6.420 -5.599 -13.804 1.00 96.19 261 VAL A O 1
ATOM 2032 N N . THR A 1 262 ? 5.311 -5.598 -11.834 1.00 94.38 262 THR A N 1
ATOM 2033 C CA . THR A 1 262 ? 6.253 -6.424 -11.074 1.00 94.38 262 THR A CA 1
ATOM 2034 C C . THR A 1 262 ? 5.696 -7.832 -10.902 1.00 94.38 262 THR A C 1
ATOM 2036 O O . THR A 1 262 ? 4.564 -8.001 -10.446 1.00 94.38 262 THR A O 1
ATOM 2039 N N . LYS A 1 263 ? 6.485 -8.850 -11.262 1.00 93.94 263 LYS A N 1
ATOM 2040 C CA . LYS A 1 263 ? 6.155 -10.261 -11.029 1.00 93.94 263 LYS A CA 1
ATOM 2041 C C . LYS A 1 263 ? 6.780 -10.759 -9.737 1.00 93.94 263 LYS A C 1
ATOM 2043 O O . LYS A 1 263 ? 8.004 -10.816 -9.643 1.00 93.94 263 LYS A O 1
ATOM 2048 N N . LEU A 1 264 ? 5.955 -11.216 -8.802 1.00 91.75 264 LEU A N 1
ATOM 2049 C CA . LEU A 1 264 ? 6.414 -11.823 -7.553 1.00 91.75 264 LEU A CA 1
ATOM 2050 C C . LEU A 1 264 ? 5.726 -13.158 -7.302 1.00 91.75 264 LEU A C 1
ATOM 2052 O O . LEU A 1 264 ? 4.594 -13.384 -7.726 1.00 91.75 264 LEU A O 1
ATOM 2056 N N . TYR A 1 265 ? 6.422 -14.041 -6.597 1.00 91.75 265 TYR A N 1
ATOM 2057 C CA . TYR A 1 265 ? 5.876 -15.301 -6.112 1.00 91.75 265 TYR A CA 1
ATOM 2058 C C . TYR A 1 265 ? 5.286 -15.108 -4.710 1.00 91.75 265 TYR A C 1
ATOM 2060 O O . TYR A 1 265 ? 5.992 -14.663 -3.808 1.00 91.75 265 TYR A O 1
ATOM 2068 N N . TYR A 1 266 ? 4.012 -15.460 -4.536 1.00 92.19 266 TYR A N 1
ATOM 2069 C CA . TYR A 1 266 ? 3.228 -15.220 -3.317 1.00 92.19 266 TYR A CA 1
ATOM 2070 C C . TYR A 1 266 ? 2.922 -16.485 -2.504 1.00 92.19 266 TYR A C 1
ATOM 2072 O O . TYR A 1 266 ? 2.026 -16.475 -1.672 1.00 92.19 266 TYR A O 1
ATOM 2080 N N . GLY A 1 267 ? 3.668 -17.566 -2.729 1.00 88.75 267 GLY A N 1
ATOM 2081 C CA . GLY A 1 267 ? 3.441 -18.849 -2.062 1.00 88.75 267 GLY A CA 1
ATOM 2082 C C . GLY A 1 267 ? 2.914 -19.919 -3.012 1.00 88.75 267 GLY A C 1
ATOM 2083 O O . GLY A 1 267 ? 2.765 -19.684 -4.212 1.00 88.75 267 GLY A O 1
ATOM 2084 N N . ILE A 1 268 ? 2.720 -21.128 -2.490 1.00 89.25 268 ILE A N 1
ATOM 2085 C CA . ILE A 1 268 ? 2.386 -22.314 -3.292 1.00 89.25 268 ILE A CA 1
ATOM 2086 C C . ILE A 1 268 ? 0.928 -22.259 -3.752 1.00 89.25 268 ILE A C 1
ATOM 2088 O O . ILE A 1 268 ? 0.645 -22.631 -4.893 1.00 89.25 268 ILE A O 1
ATOM 2092 N N . ASN A 1 269 ? 0.018 -21.778 -2.901 1.00 91.69 269 ASN A N 1
ATOM 2093 C CA . ASN A 1 269 ? -1.410 -21.740 -3.218 1.00 91.69 269 ASN A CA 1
ATOM 2094 C C . ASN A 1 269 ? -1.729 -20.581 -4.174 1.00 91.69 269 ASN A C 1
ATOM 2096 O O . ASN A 1 269 ? -2.561 -20.711 -5.075 1.00 91.69 269 ASN A O 1
ATOM 2100 N N . THR A 1 270 ? -1.025 -19.459 -4.027 1.00 94.19 270 THR A N 1
ATOM 2101 C CA . THR A 1 270 ? -1.215 -18.259 -4.842 1.00 94.19 270 THR A CA 1
ATOM 2102 C C . THR A 1 270 ? -0.369 -18.307 -6.112 1.00 94.19 270 THR A C 1
ATOM 2104 O O . THR A 1 270 ? -0.870 -18.037 -7.205 1.00 94.19 270 THR A O 1
ATOM 2107 N N . GLY A 1 271 ? 0.900 -18.694 -6.025 1.00 94.06 271 GLY A N 1
ATOM 2108 C CA . GLY A 1 271 ? 1.831 -18.704 -7.150 1.00 94.06 271 GLY A CA 1
ATOM 2109 C C . GLY A 1 271 ? 2.297 -17.303 -7.554 1.00 94.06 271 GLY A C 1
ATOM 2110 O O . GLY A 1 271 ? 2.362 -16.381 -6.742 1.00 94.06 271 GLY A O 1
ATOM 2111 N N . ILE A 1 272 ? 2.658 -17.135 -8.829 1.00 93.81 272 ILE A N 1
ATOM 2112 C CA . ILE A 1 272 ? 3.146 -15.851 -9.350 1.00 93.81 272 ILE A CA 1
ATOM 2113 C C . ILE A 1 272 ? 1.973 -14.887 -9.564 1.00 93.81 272 ILE A C 1
ATOM 2115 O O . ILE A 1 272 ? 0.936 -15.258 -10.123 1.00 93.81 272 ILE A O 1
ATOM 2119 N N . ARG A 1 273 ? 2.148 -13.633 -9.144 1.00 95.62 273 ARG A N 1
ATOM 2120 C CA . ARG A 1 273 ? 1.224 -12.527 -9.404 1.00 95.62 273 ARG A CA 1
ATOM 2121 C C . ARG A 1 273 ? 1.952 -11.362 -10.053 1.00 95.62 273 ARG A C 1
ATOM 2123 O O . ARG A 1 273 ? 3.128 -11.122 -9.792 1.00 95.62 273 ARG A O 1
ATOM 2130 N N . GLU A 1 274 ? 1.222 -10.669 -10.915 1.00 96.00 274 GLU A N 1
ATOM 2131 C CA . GLU A 1 274 ? 1.649 -9.438 -11.571 1.00 96.00 274 GLU A CA 1
ATOM 2132 C C . GLU A 1 274 ? 0.960 -8.262 -10.891 1.00 96.00 274 GLU A C 1
ATOM 2134 O O . GLU A 1 274 ? -0.268 -8.251 -10.816 1.00 96.00 274 GLU A O 1
ATOM 2139 N N . ILE A 1 275 ? 1.730 -7.285 -10.422 1.00 96.50 275 ILE A N 1
ATOM 2140 C CA . ILE A 1 275 ? 1.218 -6.119 -9.694 1.00 96.50 275 ILE A CA 1
ATOM 2141 C C . ILE A 1 275 ? 1.579 -4.852 -10.455 1.00 96.50 275 ILE A C 1
ATOM 2143 O O . ILE A 1 275 ? 2.731 -4.695 -10.857 1.00 96.50 275 ILE A O 1
ATOM 2147 N N . TYR A 1 276 ? 0.609 -3.950 -10.646 1.00 96.12 276 TYR A N 1
ATOM 2148 C CA . TYR A 1 276 ? 0.878 -2.614 -11.170 1.00 96.12 276 TYR A CA 1
ATOM 2149 C C . TYR A 1 276 ? 1.448 -1.720 -10.069 1.00 96.12 276 TYR A C 1
ATOM 2151 O O . TYR A 1 276 ? 0.807 -1.498 -9.040 1.00 96.12 276 TYR A O 1
ATOM 2159 N N . SER A 1 277 ? 2.661 -1.227 -10.278 1.00 97.44 277 SER A N 1
ATOM 2160 C CA . SER A 1 277 ? 3.499 -0.645 -9.236 1.00 97.44 277 SER A CA 1
ATOM 2161 C C . SER A 1 277 ? 4.400 0.474 -9.757 1.00 97.44 277 SER A C 1
ATOM 2163 O O . SER A 1 277 ? 4.517 0.711 -10.959 1.00 97.44 277 SER A O 1
ATOM 2165 N N . PHE A 1 278 ? 5.090 1.123 -8.832 1.00 98.00 278 PHE A N 1
ATOM 2166 C CA . PHE A 1 278 ? 6.183 2.048 -9.099 1.00 98.00 278 PHE A CA 1
ATOM 2167 C C . PHE A 1 278 ? 7.378 1.711 -8.197 1.00 98.00 278 PHE A C 1
ATOM 2169 O O . PHE A 1 278 ? 7.238 0.966 -7.221 1.00 98.00 278 PHE A O 1
ATOM 2176 N N . GLU A 1 279 ? 8.552 2.215 -8.562 1.00 97.12 279 GLU A N 1
ATOM 2177 C CA . GLU A 1 279 ? 9.821 1.981 -7.870 1.00 97.12 279 GLU A CA 1
ATOM 2178 C C . GLU A 1 279 ? 10.294 3.266 -7.190 1.00 97.12 279 GLU A C 1
ATOM 2180 O O . GLU A 1 279 ? 10.152 4.363 -7.736 1.00 97.12 279 GLU A O 1
ATOM 2185 N N . VAL A 1 280 ? 10.868 3.109 -6.002 1.00 97.00 280 VAL A N 1
ATOM 2186 C CA . VAL A 1 280 ? 11.430 4.180 -5.185 1.00 97.00 280 VAL A CA 1
ATOM 2187 C C . VAL A 1 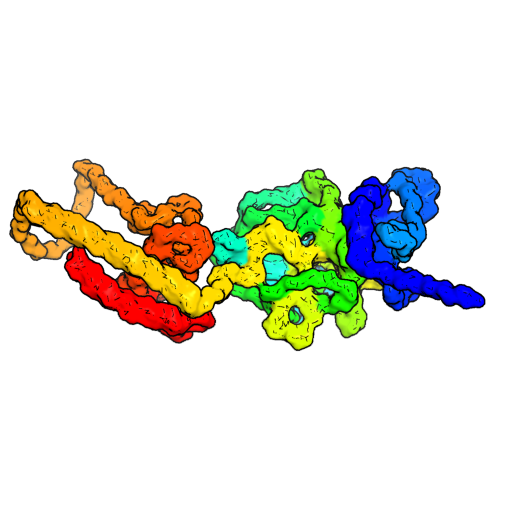280 ? 12.885 3.828 -4.888 1.00 97.00 280 VAL A C 1
ATOM 2189 O O . VAL A 1 280 ? 13.163 2.743 -4.380 1.00 97.00 280 VAL A O 1
ATOM 2192 N N . GLU A 1 281 ? 13.810 4.729 -5.199 1.00 94.12 281 GLU A N 1
ATOM 2193 C CA . GLU A 1 281 ? 15.219 4.629 -4.799 1.00 94.12 281 GLU A CA 1
ATOM 2194 C C . GLU A 1 281 ? 15.485 5.478 -3.538 1.00 94.12 281 GLU A C 1
ATOM 2196 O O . GLU A 1 281 ? 14.725 6.413 -3.271 1.00 94.12 281 GLU A O 1
ATOM 2201 N N . PRO A 1 282 ? 16.511 5.169 -2.723 1.00 93.69 282 PRO A N 1
ATOM 2202 C CA . PRO A 1 282 ? 16.844 5.954 -1.532 1.00 93.69 282 PRO A CA 1
ATOM 2203 C C . PRO A 1 282 ? 17.113 7.433 -1.835 1.00 93.69 282 PRO A C 1
ATOM 2205 O O . PRO A 1 282 ? 17.808 7.758 -2.796 1.00 93.69 282 PRO A O 1
ATOM 2208 N N . ASP A 1 283 ? 16.609 8.333 -0.984 1.00 93.44 283 ASP A N 1
ATOM 2209 C CA . ASP A 1 283 ? 16.910 9.768 -1.073 1.00 93.44 283 ASP A CA 1
ATOM 2210 C C . ASP A 1 283 ? 18.306 10.037 -0.470 1.00 93.44 283 ASP A C 1
ATOM 2212 O O . ASP A 1 283 ? 18.482 9.880 0.744 1.00 93.44 283 ASP A O 1
ATOM 2216 N N . PRO A 1 284 ? 19.315 10.440 -1.268 1.00 90.56 284 PRO A N 1
ATOM 2217 C CA . PRO A 1 284 ? 20.669 10.667 -0.768 1.00 90.56 284 PRO A CA 1
ATOM 2218 C C . PRO A 1 284 ? 20.761 11.860 0.193 1.00 90.56 284 PRO A C 1
ATOM 2220 O O . PRO A 1 284 ? 21.700 11.914 0.989 1.00 90.56 284 PRO A O 1
ATOM 2223 N N . ASP A 1 285 ? 19.800 12.792 0.151 1.00 91.69 285 ASP A N 1
ATOM 2224 C CA . ASP A 1 285 ? 19.746 13.930 1.075 1.00 91.69 285 ASP A CA 1
ATOM 2225 C C . ASP A 1 285 ? 19.297 13.493 2.483 1.00 91.69 285 ASP A C 1
ATOM 2227 O O . ASP A 1 285 ? 19.553 14.189 3.468 1.00 91.69 285 ASP A O 1
ATOM 2231 N N . TYR A 1 286 ? 18.639 12.332 2.589 1.00 91.06 286 TYR A N 1
ATOM 2232 C CA . TYR A 1 286 ? 18.088 11.790 3.829 1.00 91.06 286 TYR A CA 1
ATOM 2233 C C . TYR A 1 286 ? 18.335 10.274 3.927 1.00 91.06 286 TYR A C 1
ATOM 2235 O O . TYR A 1 286 ? 17.389 9.482 3.839 1.00 91.06 286 TYR A O 1
ATOM 2243 N N . PRO A 1 287 ? 19.599 9.852 4.107 1.00 88.06 287 PRO A N 1
ATOM 2244 C CA . PRO A 1 287 ? 19.961 8.442 4.095 1.00 88.06 287 PRO A CA 1
ATOM 2245 C C . PRO A 1 287 ? 19.264 7.681 5.227 1.00 88.06 287 PRO A C 1
ATOM 2247 O O . PRO A 1 287 ? 19.275 8.109 6.382 1.00 88.06 287 PRO A O 1
ATOM 2250 N N . ALA A 1 288 ? 18.680 6.530 4.892 1.00 86.00 288 ALA A N 1
ATOM 2251 C CA . ALA A 1 288 ? 18.102 5.623 5.874 1.00 86.00 288 ALA A CA 1
ATOM 2252 C C . ALA A 1 288 ? 19.184 5.000 6.767 1.00 86.00 288 ALA A C 1
ATOM 2254 O O . ALA A 1 288 ? 20.342 4.853 6.358 1.00 86.00 288 ALA A O 1
ATOM 2255 N N . ASP A 1 289 ? 18.797 4.575 7.973 1.00 75.62 289 ASP A N 1
ATOM 2256 C CA . ASP A 1 289 ? 19.683 3.757 8.799 1.00 75.62 289 ASP A CA 1
ATOM 2257 C C . ASP A 1 289 ? 20.081 2.498 8.011 1.00 75.62 289 ASP A C 1
ATOM 2259 O O . ASP A 1 289 ? 19.238 1.823 7.423 1.00 75.62 289 ASP A O 1
ATOM 2263 N N . ARG A 1 290 ? 21.388 2.213 7.952 1.00 73.56 290 ARG A N 1
ATOM 2264 C CA . ARG A 1 290 ? 21.997 1.123 7.155 1.00 73.56 290 ARG A CA 1
ATOM 2265 C C . ARG A 1 290 ? 21.838 1.235 5.631 1.00 73.56 290 ARG A C 1
ATOM 2267 O O . ARG A 1 290 ? 22.307 0.346 4.928 1.00 73.56 290 ARG A O 1
ATOM 2274 N N . GLY A 1 291 ? 21.264 2.327 5.127 1.00 78.56 291 GLY A N 1
ATOM 2275 C CA . GLY A 1 291 ? 21.048 2.555 3.696 1.00 78.56 291 GLY A CA 1
ATOM 2276 C C . GLY A 1 291 ? 19.875 1.775 3.095 1.00 78.56 291 GLY A C 1
ATOM 2277 O O . GLY A 1 291 ? 19.749 1.767 1.878 1.00 78.56 291 GLY A O 1
ATOM 2278 N N . GLU A 1 292 ? 19.029 1.156 3.925 1.00 86.00 292 GLU A N 1
ATOM 2279 C CA . GLU A 1 292 ? 17.890 0.339 3.490 1.00 86.00 292 GLU A CA 1
ATOM 2280 C C . GLU A 1 292 ? 16.578 1.102 3.686 1.00 86.00 292 GLU A C 1
ATOM 2282 O O . GLU A 1 292 ? 16.245 1.514 4.802 1.00 86.00 292 GLU A O 1
ATOM 2287 N N . ILE A 1 293 ? 15.809 1.281 2.612 1.00 91.00 293 ILE A N 1
ATOM 2288 C CA . ILE A 1 293 ? 14.478 1.895 2.685 1.00 91.00 293 ILE A CA 1
ATOM 2289 C C . ILE A 1 293 ? 13.368 0.843 2.668 1.00 91.00 293 ILE A C 1
ATOM 2291 O O . ILE A 1 293 ? 12.221 1.193 2.921 1.00 91.00 293 ILE A O 1
ATOM 2295 N N . SER A 1 294 ? 13.669 -0.427 2.409 1.00 90.94 294 SER A N 1
ATOM 2296 C CA . SER A 1 294 ? 12.738 -1.550 2.436 1.00 90.94 294 SER A CA 1
ATOM 2297 C C . SER A 1 294 ? 13.348 -2.738 3.164 1.00 90.94 294 SER A C 1
ATOM 2299 O O . SER A 1 294 ? 14.321 -3.336 2.720 1.00 90.94 294 SER A O 1
ATOM 2301 N N . MET A 1 295 ? 12.735 -3.143 4.273 1.00 88.25 295 MET A N 1
ATOM 2302 C CA . MET A 1 295 ? 13.125 -4.365 4.967 1.00 88.25 295 MET A CA 1
ATOM 2303 C C . MET A 1 295 ? 11.929 -5.256 5.288 1.00 88.25 295 MET A C 1
ATOM 2305 O O . MET A 1 295 ? 10.771 -4.831 5.307 1.00 88.25 295 MET A O 1
ATOM 2309 N N . GLY A 1 296 ? 12.258 -6.504 5.640 1.00 86.44 296 GLY A N 1
ATOM 2310 C CA . GLY A 1 296 ? 11.377 -7.449 6.322 1.00 86.44 296 GLY A CA 1
ATOM 2311 C C . GLY A 1 296 ? 10.451 -6.774 7.344 1.00 86.44 296 GLY A C 1
ATOM 2312 O O . GLY A 1 296 ? 10.926 -6.330 8.389 1.00 86.44 296 GLY A O 1
ATOM 2313 N N . GLY A 1 297 ? 9.145 -6.709 7.080 1.00 88.50 297 GLY A N 1
ATOM 2314 C CA . GLY A 1 297 ? 8.121 -6.147 7.970 1.00 88.50 297 GLY A CA 1
ATOM 2315 C C . GLY A 1 297 ? 7.640 -4.726 7.640 1.00 88.50 297 GLY A C 1
ATOM 2316 O O . GLY A 1 297 ? 6.645 -4.291 8.223 1.00 88.50 297 GLY A O 1
ATOM 2317 N N . ASP A 1 298 ? 8.262 -4.009 6.701 1.00 94.00 298 ASP A N 1
ATOM 2318 C CA . ASP A 1 298 ? 7.763 -2.690 6.268 1.00 94.00 298 ASP A CA 1
ATOM 2319 C C . ASP A 1 298 ? 6.565 -2.776 5.324 1.00 94.00 298 ASP A C 1
ATOM 2321 O O . ASP A 1 298 ? 5.892 -1.769 5.092 1.00 94.00 298 ASP A O 1
ATOM 2325 N N . SER A 1 299 ? 6.284 -3.959 4.783 1.00 96.69 299 SER A N 1
ATOM 2326 C CA . SER A 1 299 ? 5.089 -4.243 3.998 1.00 96.69 299 SER A CA 1
ATOM 2327 C C . SER A 1 299 ? 3.834 -3.643 4.623 1.00 96.69 299 SER A C 1
ATOM 2329 O O . SER A 1 299 ? 3.548 -3.849 5.805 1.00 96.69 299 SER A O 1
ATOM 2331 N N . GLY A 1 300 ? 3.089 -2.893 3.824 1.00 97.81 300 GLY A N 1
ATOM 2332 C CA . GLY A 1 300 ? 1.876 -2.206 4.226 1.00 97.81 300 GLY A CA 1
ATOM 2333 C C . GLY A 1 300 ? 2.106 -0.762 4.638 1.00 97.81 300 GLY A C 1
ATOM 2334 O O . GLY A 1 300 ? 1.132 -0.040 4.743 1.00 97.81 300 GLY A O 1
ATOM 2335 N N . SER A 1 301 ? 3.343 -0.299 4.826 1.00 97.81 301 SER A N 1
ATOM 2336 C CA . SER A 1 301 ? 3.617 1.122 5.081 1.00 97.81 301 SER A CA 1
ATOM 2337 C C . SER A 1 301 ? 3.189 2.012 3.907 1.00 97.81 301 SER A C 1
ATOM 2339 O O . SER A 1 301 ? 3.343 1.657 2.733 1.00 97.81 301 SER A O 1
ATOM 2341 N N . LEU A 1 302 ? 2.632 3.179 4.234 1.00 98.31 302 LEU A N 1
ATOM 2342 C CA . LEU A 1 302 ? 2.144 4.143 3.255 1.00 98.31 302 LEU A CA 1
ATOM 2343 C C . LEU A 1 302 ? 3.269 5.102 2.839 1.00 98.31 302 LEU A C 1
ATOM 2345 O O . LEU A 1 302 ? 3.900 5.731 3.687 1.00 98.31 302 LEU A O 1
ATOM 2349 N N . TRP A 1 303 ? 3.505 5.215 1.533 1.00 98.38 303 TRP A N 1
ATOM 2350 C CA . TRP A 1 303 ? 4.343 6.247 0.934 1.00 98.38 303 TRP A CA 1
ATOM 2351 C C . TRP A 1 303 ? 3.531 7.525 0.745 1.00 98.38 303 TRP A C 1
ATOM 2353 O O . TRP A 1 303 ? 2.529 7.536 0.024 1.00 98.38 303 TRP A O 1
ATOM 2363 N N . MET A 1 304 ? 4.008 8.595 1.366 1.00 97.25 304 MET A N 1
ATOM 2364 C CA . MET A 1 304 ? 3.482 9.950 1.285 1.00 97.25 304 MET A CA 1
ATOM 2365 C C . MET A 1 304 ? 4.373 10.801 0.382 1.00 97.25 304 MET A C 1
ATOM 2367 O O . MET A 1 304 ? 5.587 10.588 0.335 1.00 97.25 304 MET A O 1
ATOM 2371 N N . ALA A 1 305 ? 3.800 11.784 -0.306 1.00 95.62 305 ALA A N 1
ATOM 2372 C CA . ALA A 1 305 ? 4.585 12.824 -0.961 1.00 95.62 305 ALA A CA 1
ATOM 2373 C C . ALA A 1 305 ? 5.247 13.730 0.087 1.00 95.62 305 ALA A C 1
ATOM 2375 O O . ALA A 1 305 ? 4.686 13.977 1.158 1.00 95.62 305 ALA A O 1
ATOM 2376 N N . LYS A 1 306 ? 6.438 14.245 -0.227 1.00 91.25 306 LYS A N 1
ATOM 2377 C CA . LYS A 1 306 ? 7.012 15.395 0.474 1.00 91.25 306 LYS A CA 1
ATOM 2378 C C . LYS A 1 306 ? 6.580 16.668 -0.246 1.00 91.25 306 LYS A C 1
ATOM 2380 O O . LYS A 1 306 ? 7.052 16.946 -1.347 1.00 91.25 306 LYS A O 1
ATOM 2385 N N . THR A 1 307 ? 5.700 17.434 0.380 1.00 83.00 307 THR A N 1
ATOM 2386 C CA . THR A 1 307 ? 5.220 18.730 -0.112 1.00 83.00 307 THR A CA 1
ATOM 2387 C C . THR A 1 307 ? 5.699 19.860 0.789 1.00 83.00 307 THR A C 1
ATOM 2389 O O . THR A 1 307 ? 6.047 19.632 1.941 1.00 83.00 307 THR A O 1
ATOM 2392 N N . GLU A 1 308 ? 5.717 21.090 0.268 1.00 75.62 308 GLU A N 1
ATOM 2393 C CA . GLU A 1 308 ? 5.932 22.286 1.103 1.00 75.62 308 GLU A CA 1
ATOM 2394 C C . GLU A 1 308 ? 4.765 22.517 2.077 1.00 75.62 308 GLU A C 1
ATOM 2396 O O . GLU A 1 308 ? 4.944 23.106 3.139 1.00 75.62 308 GLU A O 1
ATOM 2401 N N . ASP A 1 309 ? 3.569 22.055 1.702 1.00 68.62 309 ASP A N 1
ATOM 2402 C CA . ASP A 1 309 ? 2.401 21.997 2.573 1.00 68.62 309 ASP A CA 1
ATOM 2403 C C . ASP A 1 309 ? 2.496 20.746 3.453 1.00 68.62 309 ASP A C 1
ATOM 2405 O O . ASP A 1 309 ? 2.191 19.639 3.010 1.00 68.62 309 ASP A O 1
ATOM 2409 N N . GLU A 1 310 ? 2.970 20.933 4.681 1.00 67.06 310 GLU A N 1
ATOM 2410 C CA . GLU A 1 310 ? 3.002 19.904 5.720 1.00 67.06 310 GLU A CA 1
ATOM 2411 C C . GLU A 1 310 ? 1.681 19.845 6.507 1.00 67.06 310 GLU A C 1
ATOM 2413 O O . GLU A 1 310 ? 1.646 19.211 7.544 1.00 67.06 310 GLU A O 1
ATOM 2418 N N . GLU A 1 311 ? 0.587 20.499 6.095 1.00 67.25 311 GLU A N 1
ATOM 2419 C CA . GLU A 1 311 ? -0.696 20.376 6.810 1.00 67.25 311 GLU A CA 1
ATOM 2420 C C . GLU A 1 311 ? -1.572 19.248 6.254 1.00 67.25 311 GLU A C 1
ATOM 2422 O O . GLU A 1 311 ? -2.378 18.683 6.992 1.00 67.25 311 GLU A O 1
ATOM 2427 N N . ARG A 1 312 ? -1.423 18.896 4.968 1.00 74.38 312 ARG A N 1
ATOM 2428 C CA . ARG A 1 312 ? -2.260 17.884 4.301 1.00 74.38 312 ARG A CA 1
ATOM 2429 C C . ARG A 1 312 ? -1.434 16.749 3.723 1.00 74.38 312 ARG A C 1
ATOM 2431 O O . ARG A 1 312 ? -0.745 16.914 2.718 1.00 74.38 312 ARG A O 1
ATOM 2438 N N . GLY A 1 313 ? -1.572 15.554 4.289 1.00 88.88 313 GLY A N 1
ATOM 2439 C CA . GLY A 1 313 ? -0.871 14.379 3.783 1.00 88.88 313 GLY A CA 1
ATOM 2440 C C . GLY A 1 313 ? -1.407 13.913 2.426 1.00 88.88 313 GLY A C 1
ATOM 2441 O O . GLY A 1 313 ? -2.594 13.611 2.280 1.00 88.88 313 GLY A O 1
ATOM 2442 N N . ILE A 1 314 ? -0.513 13.784 1.442 1.00 94.88 314 ILE A N 1
ATOM 2443 C CA . ILE A 1 314 ? -0.812 13.206 0.125 1.00 94.88 314 ILE A CA 1
ATOM 2444 C C . ILE A 1 314 ? -0.243 11.789 0.052 1.00 94.88 314 ILE A C 1
ATOM 2446 O O . ILE A 1 314 ? 0.972 11.602 0.020 1.00 94.88 314 ILE A O 1
ATOM 2450 N N . ALA A 1 315 ? -1.118 10.790 -0.003 1.00 97.00 315 ALA A N 1
ATOM 2451 C CA . ALA A 1 315 ? -0.747 9.401 -0.214 1.00 97.00 315 ALA A CA 1
ATOM 2452 C C . ALA A 1 315 ? -0.441 9.125 -1.691 1.00 97.00 315 ALA A C 1
ATOM 2454 O O . ALA A 1 315 ? -1.185 9.539 -2.584 1.00 97.00 315 ALA A O 1
ATOM 2455 N N . ILE A 1 316 ? 0.619 8.354 -1.931 1.00 97.44 316 ILE A N 1
ATOM 2456 C CA . ILE A 1 316 ? 1.103 7.993 -3.271 1.00 97.44 316 ILE A CA 1
ATOM 2457 C C . ILE A 1 316 ? 1.060 6.478 -3.488 1.00 97.44 316 ILE A C 1
ATOM 2459 O O . ILE A 1 316 ? 0.622 5.995 -4.537 1.00 97.44 316 ILE A O 1
ATOM 2463 N N . GLY A 1 317 ? 1.459 5.689 -2.487 1.00 98.25 317 GLY A N 1
ATOM 2464 C CA . GLY A 1 317 ? 1.489 4.239 -2.653 1.00 98.25 317 GLY A CA 1
ATOM 2465 C C . GLY A 1 317 ? 1.555 3.420 -1.382 1.00 98.25 317 GLY A C 1
ATOM 2466 O O . GLY A 1 317 ? 1.879 3.917 -0.313 1.00 98.25 317 GLY A O 1
ATOM 2467 N N . LEU A 1 318 ? 1.265 2.131 -1.529 1.00 98.62 318 LEU A N 1
ATOM 2468 C CA . LEU A 1 318 ? 1.343 1.138 -0.463 1.00 98.62 318 LEU A CA 1
ATOM 2469 C C . LEU A 1 318 ? 2.563 0.243 -0.704 1.00 98.62 318 LEU A C 1
ATOM 2471 O O . LEU A 1 318 ? 2.618 -0.477 -1.703 1.00 98.62 318 LEU A O 1
ATOM 2475 N N . HIS A 1 319 ? 3.554 0.304 0.180 1.00 98.50 319 HIS A N 1
ATOM 2476 C CA . HIS A 1 319 ? 4.787 -0.472 0.058 1.00 98.50 319 HIS A CA 1
ATOM 2477 C C . HIS A 1 319 ? 4.515 -1.979 0.157 1.00 98.50 319 HIS A C 1
ATOM 2479 O O . HIS A 1 319 ? 3.729 -2.375 1.013 1.00 98.50 319 HIS A O 1
ATOM 2485 N N . PHE A 1 320 ? 5.149 -2.814 -0.681 1.00 96.62 320 PHE A N 1
ATOM 2486 C CA . PHE A 1 320 ? 4.942 -4.276 -0.632 1.00 96.62 320 PHE A CA 1
ATOM 2487 C C . PHE A 1 320 ? 6.183 -5.142 -0.900 1.00 96.62 320 PHE A C 1
ATOM 2489 O O . PHE A 1 320 ? 6.186 -6.319 -0.533 1.00 96.62 320 PHE A O 1
ATOM 2496 N N . ALA A 1 321 ? 7.220 -4.608 -1.548 1.00 91.44 321 ALA A N 1
ATOM 2497 C CA . ALA A 1 321 ? 8.414 -5.371 -1.905 1.00 91.44 321 ALA A CA 1
ATOM 2498 C C . ALA A 1 321 ? 9.670 -4.494 -1.924 1.00 91.44 321 ALA A C 1
ATOM 2500 O O . ALA A 1 321 ? 9.581 -3.274 -2.081 1.00 91.44 321 ALA A O 1
ATOM 2501 N N . GLY A 1 322 ? 10.826 -5.138 -1.802 1.00 88.31 322 GLY A N 1
ATOM 2502 C CA . GLY A 1 322 ? 12.150 -4.522 -1.847 1.00 88.31 322 GLY A CA 1
ATOM 2503 C C . GLY A 1 322 ? 13.137 -5.384 -2.627 1.00 88.31 322 GLY A C 1
ATOM 2504 O O . GLY A 1 322 ? 12.864 -6.559 -2.914 1.00 88.31 322 GLY A O 1
ATOM 2505 N N . GLU A 1 323 ? 14.254 -4.778 -3.017 1.00 85.81 323 GLU A N 1
ATOM 2506 C CA . GLU A 1 323 ? 15.352 -5.468 -3.686 1.00 85.81 323 GLU A CA 1
ATOM 2507 C C . GLU A 1 323 ? 16.092 -6.384 -2.703 1.00 85.81 323 GLU A C 1
ATOM 2509 O O . GLU A 1 323 ? 16.209 -6.098 -1.517 1.00 85.81 323 GLU A O 1
ATOM 2514 N N . THR A 1 324 ? 16.573 -7.532 -3.180 1.00 79.94 324 THR A N 1
ATOM 2515 C CA . THR A 1 324 ? 17.195 -8.545 -2.304 1.00 79.94 324 THR A CA 1
ATOM 2516 C C . THR A 1 324 ? 18.719 -8.532 -2.313 1.00 79.94 324 THR A C 1
ATOM 2518 O O . THR A 1 324 ? 19.356 -9.333 -1.623 1.00 79.94 324 THR A O 1
ATOM 2521 N N . ASN A 1 325 ? 19.324 -7.648 -3.105 1.00 75.56 325 ASN A N 1
ATOM 2522 C CA . ASN A 1 325 ? 20.768 -7.512 -3.163 1.00 75.56 325 ASN A CA 1
ATOM 2523 C C . ASN A 1 325 ? 21.289 -6.938 -1.832 1.00 75.56 325 ASN A C 1
ATOM 2525 O O . ASN A 1 325 ? 20.850 -5.867 -1.435 1.00 75.56 325 ASN A O 1
ATOM 2529 N N . PRO A 1 326 ? 22.263 -7.583 -1.164 1.00 69.56 326 PRO A N 1
ATOM 2530 C CA . PRO A 1 326 ? 22.779 -7.108 0.120 1.00 69.56 326 PRO A CA 1
ATOM 2531 C C . PRO A 1 326 ? 23.610 -5.818 0.016 1.00 69.56 326 PRO A C 1
ATOM 2533 O O . PRO A 1 326 ? 24.134 -5.347 1.023 1.00 69.56 326 PRO A O 1
ATOM 2536 N N . SER A 1 327 ? 23.837 -5.294 -1.192 1.00 74.25 327 SER A N 1
ATOM 2537 C CA . SER A 1 327 ? 24.508 -4.016 -1.402 1.00 74.25 327 SER A CA 1
ATOM 2538 C C . SER A 1 327 ? 23.519 -2.860 -1.216 1.00 74.25 327 SER A C 1
ATOM 2540 O O . SER A 1 327 ? 22.625 -2.722 -2.049 1.00 74.25 327 SER A O 1
ATOM 2542 N N . PRO A 1 328 ? 23.740 -1.942 -0.255 1.00 67.00 328 PRO A N 1
ATOM 2543 C CA . PRO A 1 328 ? 22.869 -0.774 -0.078 1.00 67.00 328 PRO A CA 1
ATOM 2544 C C . PRO A 1 328 ? 22.802 0.134 -1.316 1.00 67.00 328 PRO A C 1
ATOM 2546 O O . PRO A 1 328 ? 21.837 0.854 -1.529 1.00 67.00 328 PRO A O 1
ATOM 2549 N N . ALA A 1 329 ? 23.822 0.099 -2.181 1.00 69.56 329 ALA A N 1
ATOM 2550 C CA . ALA A 1 329 ? 23.829 0.855 -3.436 1.00 69.56 329 ALA A CA 1
ATOM 2551 C C . ALA A 1 329 ? 22.867 0.286 -4.500 1.00 69.56 329 ALA A C 1
ATOM 2553 O O . ALA A 1 329 ? 22.611 0.937 -5.514 1.00 69.56 329 ALA A O 1
ATOM 2554 N N . ALA A 1 330 ? 22.372 -0.937 -4.300 1.00 77.62 330 ALA A N 1
ATOM 2555 C CA . ALA A 1 330 ? 21.391 -1.588 -5.156 1.00 77.62 330 ALA A CA 1
ATOM 2556 C C . ALA A 1 330 ? 19.959 -1.455 -4.616 1.00 77.62 330 ALA A C 1
ATOM 2558 O O . ALA A 1 330 ? 19.042 -1.959 -5.264 1.00 77.62 330 ALA A O 1
ATOM 2559 N N . GLU A 1 331 ? 19.764 -0.779 -3.482 1.00 87.62 331 GLU A N 1
ATOM 2560 C CA . GLU A 1 331 ? 18.486 -0.731 -2.780 1.00 87.62 331 GLU A CA 1
ATOM 2561 C C . GLU A 1 331 ? 17.398 -0.022 -3.595 1.00 87.62 331 GLU A C 1
ATOM 2563 O O . GLU A 1 331 ? 17.602 1.077 -4.117 1.00 87.62 331 GLU A O 1
ATOM 2568 N N . HIS A 1 332 ? 16.240 -0.673 -3.709 1.00 91.31 332 HIS A N 1
ATOM 2569 C CA . HIS A 1 332 ? 15.045 -0.137 -4.355 1.00 91.31 332 HIS A CA 1
ATOM 2570 C C . HIS A 1 332 ? 13.797 -0.722 -3.689 1.00 91.31 332 HIS A C 1
ATOM 2572 O O . HIS A 1 332 ? 13.619 -1.939 -3.615 1.00 91.31 332 HIS A O 1
ATOM 2578 N N . ALA A 1 333 ? 12.878 0.151 -3.296 1.00 95.06 333 ALA A N 1
ATOM 2579 C CA . ALA A 1 333 ? 11.559 -0.225 -2.820 1.00 95.06 333 ALA A CA 1
ATOM 2580 C C . ALA A 1 333 ? 10.549 -0.258 -3.974 1.00 95.06 333 ALA A C 1
ATOM 2582 O O . ALA A 1 333 ? 10.645 0.494 -4.943 1.00 95.06 333 ALA A O 1
ATOM 2583 N N . VAL A 1 334 ? 9.527 -1.098 -3.839 1.00 96.69 334 VAL A N 1
ATOM 2584 C CA . VAL A 1 334 ? 8.412 -1.201 -4.784 1.00 96.69 334 VAL A CA 1
ATOM 2585 C C . VAL A 1 334 ? 7.095 -1.002 -4.034 1.00 96.69 334 VAL A C 1
ATOM 2587 O O . VAL A 1 334 ? 6.903 -1.490 -2.910 1.00 96.69 334 VAL A O 1
ATOM 2590 N N . ALA A 1 335 ? 6.184 -0.243 -4.641 1.00 98.31 335 ALA A N 1
ATOM 2591 C CA . ALA A 1 335 ? 4.906 0.127 -4.044 1.00 98.31 335 ALA A CA 1
ATOM 2592 C C . ALA A 1 335 ? 3.742 0.005 -5.036 1.00 98.31 335 ALA A C 1
ATOM 2594 O O . ALA A 1 335 ? 3.886 0.250 -6.234 1.00 98.31 335 ALA A O 1
ATOM 2595 N N . CYS A 1 336 ? 2.577 -0.397 -4.528 1.00 98.12 336 CYS A N 1
ATOM 2596 C CA . CYS A 1 336 ? 1.316 -0.356 -5.262 1.00 98.12 336 CYS A CA 1
ATOM 2597 C C . CYS A 1 336 ? 0.839 1.095 -5.365 1.00 98.12 336 CYS A C 1
ATOM 2599 O O . CYS A 1 336 ? 1.041 1.873 -4.435 1.00 98.12 336 CYS A O 1
ATOM 2601 N N . TYR A 1 337 ? 0.126 1.442 -6.435 1.00 98.12 337 TYR A N 1
ATOM 2602 C CA . TYR A 1 337 ? -0.559 2.734 -6.539 1.00 98.12 337 TYR A CA 1
ATOM 2603 C C . TYR A 1 337 ? -1.690 2.822 -5.514 1.00 98.12 337 TYR A C 1
ATOM 2605 O O . TYR A 1 337 ? -2.623 2.016 -5.568 1.00 98.12 337 TYR A O 1
ATOM 2613 N N . ILE A 1 338 ? -1.652 3.811 -4.612 1.00 98.12 338 ILE A N 1
ATOM 2614 C CA . ILE A 1 338 ? -2.656 3.890 -3.541 1.00 98.12 338 ILE A CA 1
ATOM 2615 C C . ILE A 1 338 ? -4.066 4.075 -4.107 1.00 98.12 338 ILE A C 1
ATOM 2617 O O . ILE A 1 338 ? -4.996 3.442 -3.622 1.00 98.12 338 ILE A O 1
ATOM 2621 N N . ARG A 1 339 ? -4.232 4.836 -5.199 1.00 96.69 339 ARG A N 1
ATOM 2622 C CA . ARG A 1 339 ? -5.544 5.013 -5.839 1.00 96.69 339 ARG A CA 1
ATOM 2623 C C . ARG A 1 339 ? -6.169 3.683 -6.255 1.00 96.69 339 ARG A C 1
ATOM 2625 O O . ARG A 1 339 ? -7.313 3.414 -5.914 1.00 96.69 339 ARG A O 1
ATOM 2632 N N . LYS A 1 340 ? -5.393 2.818 -6.918 1.00 97.25 340 LYS A N 1
ATOM 2633 C CA . LYS A 1 340 ? -5.855 1.482 -7.327 1.00 97.25 340 LYS A CA 1
ATOM 2634 C C . LYS A 1 340 ? -6.219 0.617 -6.126 1.00 97.25 340 LYS A C 1
ATOM 2636 O O . LYS A 1 340 ? -7.214 -0.095 -6.180 1.00 97.25 340 LYS A O 1
ATOM 2641 N N . VAL A 1 341 ? -5.441 0.705 -5.048 1.00 98.56 341 VAL A N 1
ATOM 2642 C CA . VAL A 1 341 ? -5.714 -0.009 -3.796 1.00 98.56 341 VAL A CA 1
ATOM 2643 C C . VAL A 1 341 ? -7.046 0.432 -3.181 1.00 98.56 341 VAL A C 1
ATOM 2645 O O . VAL A 1 341 ? -7.865 -0.424 -2.849 1.00 98.56 341 VAL A O 1
ATOM 2648 N N . LEU A 1 342 ? -7.273 1.742 -3.055 1.00 98.00 342 LEU A N 1
ATOM 2649 C CA . LEU A 1 342 ? -8.499 2.307 -2.482 1.00 98.00 342 LEU A CA 1
ATOM 2650 C C . LEU A 1 342 ? -9.730 1.932 -3.322 1.00 98.00 342 LEU A C 1
ATOM 2652 O O . LEU A 1 342 ? -10.701 1.400 -2.780 1.00 98.00 342 LEU A O 1
ATOM 2656 N N . ASP A 1 343 ? -9.642 2.092 -4.648 1.00 95.44 343 ASP A N 1
ATOM 2657 C CA . ASP A 1 343 ? -10.694 1.696 -5.593 1.00 95.44 343 ASP A CA 1
ATOM 2658 C C . ASP A 1 343 ? -11.004 0.198 -5.479 1.00 95.44 343 ASP A C 1
ATOM 2660 O O . ASP A 1 343 ? -12.163 -0.215 -5.403 1.00 95.44 343 ASP A O 1
ATOM 2664 N N . LYS A 1 344 ? -9.959 -0.639 -5.433 1.00 98.12 344 LYS A N 1
ATOM 2665 C CA . LYS A 1 344 ? -10.102 -2.095 -5.392 1.00 98.12 344 LYS A CA 1
ATOM 2666 C C . LYS A 1 344 ? -10.773 -2.588 -4.118 1.00 98.12 344 LYS A C 1
ATOM 2668 O O . LYS A 1 344 ? -11.524 -3.563 -4.160 1.00 98.12 344 LYS A O 1
ATOM 2673 N N . LEU A 1 345 ? -10.477 -1.942 -2.996 1.00 98.12 345 LEU A N 1
ATOM 2674 C CA . LEU A 1 345 ? -11.014 -2.304 -1.689 1.00 98.12 345 LEU A CA 1
ATOM 2675 C C . LEU A 1 345 ? -12.314 -1.567 -1.352 1.00 98.12 345 LEU A C 1
ATOM 2677 O O . LEU A 1 345 ? -12.898 -1.869 -0.311 1.00 98.12 345 LEU A O 1
ATOM 2681 N N . ASN A 1 346 ? -12.789 -0.666 -2.218 1.00 95.50 346 ASN A N 1
ATOM 2682 C CA . ASN A 1 346 ? -13.946 0.201 -1.988 1.00 95.50 346 ASN A CA 1
ATOM 2683 C C . ASN A 1 346 ? -13.832 0.985 -0.668 1.00 95.50 346 ASN A C 1
ATOM 2685 O O . ASN A 1 346 ? -14.688 0.884 0.215 1.00 95.50 346 ASN A O 1
ATOM 2689 N N . VAL A 1 347 ? -12.727 1.713 -0.512 1.00 96.38 347 VAL A N 1
ATOM 2690 C CA . VAL A 1 347 ? -12.436 2.521 0.679 1.00 96.38 347 VAL A CA 1
ATOM 2691 C C . VAL A 1 347 ? -11.910 3.901 0.303 1.00 96.38 347 VAL A C 1
ATOM 2693 O O . VAL A 1 347 ? -11.436 4.098 -0.814 1.00 96.38 347 VAL A O 1
ATOM 2696 N N . SER A 1 348 ? -11.953 4.835 1.248 1.00 93.81 348 SER A N 1
ATOM 2697 C CA . SER A 1 348 ? -11.472 6.213 1.102 1.00 93.81 348 SER A CA 1
ATOM 2698 C C . SER A 1 348 ? -10.567 6.597 2.274 1.00 93.81 348 SER A C 1
ATOM 2700 O O . SER A 1 348 ? -10.671 6.018 3.353 1.00 93.81 348 SER A O 1
ATOM 2702 N N . LEU A 1 349 ? -9.658 7.555 2.072 1.00 91.56 349 LEU A N 1
ATOM 2703 C CA . LEU A 1 349 ? -8.766 8.046 3.137 1.00 91.56 349 LEU A CA 1
ATOM 2704 C C . LEU A 1 349 ? -9.494 8.930 4.151 1.00 91.56 349 LEU A C 1
ATOM 2706 O O . LEU A 1 349 ? -9.211 8.878 5.339 1.00 91.56 349 LEU A O 1
ATOM 2710 N N . ILE A 1 350 ? -10.458 9.704 3.662 1.00 84.38 350 ILE A N 1
ATOM 2711 C CA . ILE A 1 350 ? -11.357 10.517 4.473 1.00 84.38 350 ILE A CA 1
ATOM 2712 C C . ILE A 1 350 ? -12.688 9.795 4.631 1.00 84.38 350 ILE A C 1
ATOM 2714 O O . ILE A 1 350 ? -13.095 9.039 3.743 1.00 84.38 350 ILE A O 1
ATOM 2718 N N . ASP A 1 351 ? -13.377 10.055 5.741 1.00 72.94 351 ASP A N 1
ATOM 2719 C CA . ASP A 1 351 ? -14.743 9.584 5.944 1.00 72.94 351 ASP A CA 1
ATOM 2720 C C . ASP A 1 351 ? -15.611 10.112 4.781 1.00 72.94 351 ASP A C 1
ATOM 2722 O O . ASP A 1 351 ? -15.829 11.323 4.676 1.00 72.94 351 ASP A O 1
ATOM 2726 N N . PRO A 1 352 ? -16.127 9.244 3.888 1.00 56.38 352 PRO A N 1
ATOM 2727 C CA . PRO A 1 352 ? -16.945 9.672 2.754 1.00 56.38 352 PRO A CA 1
ATOM 2728 C C . PRO A 1 352 ? -18.285 10.273 3.209 1.00 56.38 352 PRO A C 1
ATOM 2730 O O . PRO A 1 352 ? -19.029 10.832 2.403 1.00 56.38 352 PRO A O 1
ATOM 2733 N N . LEU A 1 353 ? -18.611 10.160 4.503 1.00 51.59 353 LEU A N 1
ATOM 2734 C CA . LEU A 1 353 ? -19.750 10.802 5.151 1.00 51.59 353 LEU A CA 1
ATOM 2735 C C . LEU A 1 353 ? -19.409 12.183 5.738 1.00 51.59 353 LEU A C 1
ATOM 2737 O O . LEU A 1 353 ? -20.321 12.879 6.191 1.00 51.59 353 LEU A O 1
ATOM 2741 N N . GLU A 1 354 ? -18.135 12.590 5.732 1.00 49.38 354 GLU A N 1
ATOM 2742 C CA . GLU A 1 354 ? -17.690 13.952 6.057 1.00 49.38 354 GLU A CA 1
ATOM 2743 C C . GLU A 1 354 ? -17.630 14.881 4.837 1.00 49.38 354 GLU A C 1
ATOM 2745 O O . GLU A 1 354 ? -17.435 16.088 5.013 1.00 49.38 354 GLU A O 1
ATOM 2750 N N . GLU A 1 355 ? -17.908 14.387 3.619 1.00 43.75 355 GLU A N 1
ATOM 2751 C CA . GLU A 1 355 ? -18.123 15.273 2.473 1.00 43.75 355 GLU A CA 1
ATOM 2752 C C . GLU A 1 355 ? -19.314 16.202 2.736 1.00 43.75 355 GLU A C 1
ATOM 2754 O O . GLU A 1 355 ? -20.486 15.825 2.825 1.00 43.75 355 GLU A O 1
ATOM 2759 N N . THR A 1 356 ? -18.943 17.463 2.918 1.00 39.06 356 THR A N 1
ATOM 2760 C CA . THR A 1 356 ? -19.794 18.580 3.288 1.00 39.06 356 THR A CA 1
ATOM 2761 C C . THR A 1 356 ? -20.930 18.771 2.287 1.00 39.06 356 THR A C 1
ATOM 2763 O O . THR A 1 356 ? -20.750 19.317 1.205 1.00 39.06 356 THR A O 1
ATOM 2766 N N . PHE A 1 357 ? -22.152 18.404 2.677 1.00 38.97 357 PHE A N 1
ATOM 2767 C CA . PHE A 1 357 ? -23.320 19.102 2.146 1.00 38.97 357 PHE A CA 1
ATOM 2768 C C . PHE A 1 357 ? -23.110 20.592 2.413 1.00 38.97 357 PHE A C 1
ATOM 2770 O O . PHE A 1 357 ? -22.874 20.990 3.562 1.00 38.97 357 PHE A O 1
ATOM 2777 N N . THR A 1 358 ? -23.213 21.427 1.382 1.00 37.81 358 THR A N 1
ATOM 2778 C CA . THR A 1 358 ? -23.313 22.865 1.628 1.00 37.81 358 THR A CA 1
ATOM 2779 C C . THR A 1 358 ? -24.548 23.118 2.499 1.00 37.81 358 THR A C 1
ATOM 2781 O O . THR A 1 358 ? -25.551 22.400 2.414 1.00 37.81 358 THR A O 1
ATOM 2784 N N . GLU A 1 359 ? -24.492 24.123 3.379 1.00 38.69 359 GLU A N 1
ATOM 2785 C CA . GLU A 1 359 ? -25.612 24.454 4.277 1.00 38.69 359 GLU A CA 1
ATOM 2786 C C . GLU A 1 359 ? -26.928 24.621 3.482 1.00 38.69 359 GLU A C 1
ATOM 2788 O O . GLU A 1 359 ? -27.996 24.245 3.960 1.00 38.69 359 GLU A O 1
ATOM 2793 N N . GLU A 1 360 ? -26.839 25.073 2.228 1.00 36.78 360 GLU A N 1
ATOM 2794 C CA . GLU A 1 360 ? -27.948 25.246 1.286 1.00 36.78 360 GLU A CA 1
ATOM 2795 C C . GLU A 1 360 ? -28.534 23.926 0.748 1.00 36.78 360 GLU A C 1
ATOM 2797 O O . GLU A 1 360 ? -29.758 23.783 0.709 1.00 36.78 360 GLU A O 1
ATOM 2802 N N . GLU A 1 361 ? -27.714 22.932 0.395 1.00 39.69 361 GLU A N 1
ATOM 2803 C CA . GLU A 1 361 ? -28.183 21.622 -0.098 1.00 39.69 361 GLU A CA 1
ATOM 2804 C C . GLU A 1 361 ? -28.872 20.803 1.003 1.00 39.69 361 GLU A C 1
ATOM 2806 O O . GLU A 1 361 ? -29.897 20.145 0.777 1.00 39.69 361 GLU A O 1
ATOM 2811 N N . LEU A 1 362 ? -28.356 20.905 2.231 1.00 40.59 362 LEU A N 1
ATOM 2812 C CA . LEU A 1 362 ? -28.957 20.308 3.425 1.00 40.59 362 LEU A CA 1
ATOM 2813 C C . LEU A 1 362 ? -30.309 20.967 3.747 1.00 40.59 362 LEU A C 1
ATOM 2815 O O . LEU A 1 362 ? -31.280 20.273 4.050 1.00 40.59 362 LEU A O 1
ATOM 2819 N N . ILE A 1 363 ? -30.401 22.298 3.625 1.00 39.75 363 ILE A N 1
ATOM 2820 C CA . ILE A 1 363 ? -31.654 23.052 3.789 1.00 39.75 363 ILE A CA 1
ATOM 2821 C C . ILE A 1 363 ? -32.684 22.654 2.727 1.00 39.75 363 ILE A C 1
ATOM 2823 O O . ILE A 1 363 ? -33.856 22.478 3.065 1.00 39.75 363 ILE A O 1
ATOM 2827 N N . LEU A 1 364 ? -32.271 22.505 1.466 1.00 38.50 364 LEU A N 1
ATOM 2828 C CA . LEU A 1 364 ? -33.181 22.246 0.351 1.00 38.50 364 LEU A CA 1
ATOM 2829 C C . LEU A 1 364 ? -33.780 20.832 0.405 1.00 38.50 364 LEU A C 1
ATOM 2831 O O . LEU A 1 364 ? -34.985 20.674 0.185 1.00 38.50 364 LEU A O 1
ATOM 2835 N N . SER A 1 365 ? -32.986 19.816 0.765 1.00 38.66 365 SER A N 1
ATOM 2836 C CA . SER A 1 365 ? -33.497 18.442 0.917 1.00 38.66 365 SER A CA 1
ATOM 2837 C C . SER A 1 365 ? -34.457 18.311 2.106 1.00 38.66 365 SER A C 1
ATOM 2839 O O . SER A 1 365 ? -35.581 17.834 1.937 1.00 38.66 365 SER A O 1
ATOM 2841 N N . LEU A 1 366 ? -34.088 18.855 3.276 1.00 39.22 366 LEU A N 1
ATOM 2842 C CA . LEU A 1 366 ? -34.941 18.874 4.471 1.00 39.22 366 LEU A CA 1
ATOM 2843 C C . LEU A 1 366 ? -36.229 19.681 4.263 1.00 39.22 366 LEU A C 1
ATOM 2845 O O . LEU A 1 366 ? -37.276 19.299 4.781 1.00 39.22 366 LEU A O 1
ATOM 2849 N N . ALA A 1 367 ? -36.181 20.799 3.533 1.00 38.91 367 ALA A N 1
ATOM 2850 C CA . ALA A 1 367 ? -37.370 21.600 3.240 1.00 38.91 367 ALA A CA 1
ATOM 2851 C C . ALA A 1 367 ? -38.355 20.846 2.333 1.00 38.91 367 ALA A C 1
ATOM 2853 O O . ALA A 1 367 ? -39.548 20.812 2.628 1.00 38.91 367 ALA A O 1
ATOM 2854 N N . THR A 1 368 ? -37.845 20.185 1.291 1.00 39.12 368 THR A N 1
ATOM 2855 C CA . THR A 1 368 ? -38.664 19.447 0.317 1.00 39.12 368 THR A CA 1
ATOM 2856 C C . THR A 1 368 ? -39.386 18.254 0.957 1.00 39.12 368 THR A C 1
ATOM 2858 O O . THR A 1 368 ? -40.543 17.982 0.638 1.00 39.12 368 THR A O 1
ATOM 2861 N N . GLU A 1 369 ? -38.747 17.550 1.894 1.00 39.91 369 GLU A N 1
ATOM 2862 C CA . GLU A 1 369 ? -39.373 16.425 2.606 1.00 39.91 369 GLU A CA 1
ATOM 2863 C C . GLU A 1 369 ? -40.289 16.858 3.757 1.00 39.91 369 GLU A C 1
ATOM 2865 O O . GLU A 1 369 ? -41.289 16.189 4.017 1.00 39.91 369 GLU A O 1
ATOM 2870 N N . VAL A 1 370 ? -40.021 17.996 4.412 1.00 40.09 370 VAL A N 1
ATOM 2871 C CA . VAL A 1 370 ? -40.950 18.582 5.397 1.00 40.09 370 VAL A CA 1
ATOM 2872 C C . VAL A 1 370 ? -42.254 19.026 4.734 1.00 40.09 370 VAL A C 1
ATOM 2874 O O . VAL A 1 370 ? -43.310 18.868 5.347 1.00 40.09 370 VAL A O 1
ATOM 2877 N N . ASP A 1 371 ? -42.203 19.547 3.507 1.00 38.69 371 ASP A N 1
ATOM 2878 C CA . ASP A 1 371 ? -43.412 19.896 2.755 1.00 38.69 371 ASP A CA 1
ATOM 2879 C C . ASP A 1 371 ? -44.185 18.642 2.306 1.00 38.69 371 ASP A C 1
ATOM 2881 O O . ASP A 1 371 ? -45.397 18.597 2.492 1.00 38.69 371 ASP A O 1
ATOM 2885 N N . LYS A 1 372 ? -43.506 17.564 1.882 1.00 38.66 372 LYS A N 1
ATOM 2886 C CA . LYS A 1 372 ? -44.169 16.268 1.617 1.00 38.66 372 LYS A CA 1
ATOM 2887 C C . LYS A 1 372 ? -44.846 15.677 2.857 1.00 38.66 372 LYS A C 1
ATOM 2889 O O . LYS A 1 372 ? -46.014 15.316 2.805 1.00 38.66 372 LYS A O 1
ATOM 2894 N N . LEU A 1 373 ? -44.148 15.640 3.994 1.00 35.31 373 LEU A N 1
ATOM 2895 C CA . LEU A 1 373 ? -44.712 15.160 5.262 1.00 35.31 373 LEU A CA 1
ATOM 2896 C C . LEU A 1 373 ? -45.869 16.037 5.750 1.00 35.31 373 LEU A C 1
ATOM 2898 O O . LEU A 1 373 ? -46.785 15.547 6.407 1.00 35.31 373 LEU A O 1
ATOM 2902 N N . ARG A 1 374 ? -45.832 17.341 5.462 1.00 36.56 374 ARG A N 1
ATOM 2903 C CA . ARG A 1 374 ? -46.949 18.243 5.739 1.00 36.56 374 ARG A CA 1
ATOM 2904 C C . ARG A 1 374 ? -48.157 17.873 4.885 1.00 36.56 374 ARG A C 1
ATOM 2906 O O . ARG A 1 374 ? -49.244 17.796 5.444 1.00 36.56 374 ARG A O 1
ATOM 2913 N N . ASP A 1 375 ? -47.974 17.632 3.595 1.00 40.38 375 ASP A N 1
ATOM 2914 C CA . ASP A 1 375 ? -49.065 17.264 2.691 1.00 40.38 375 ASP A CA 1
ATOM 2915 C C . ASP A 1 375 ? -49.668 15.895 3.061 1.00 40.38 375 ASP A C 1
ATOM 2917 O O . ASP A 1 375 ? -50.889 15.764 3.129 1.00 40.38 375 ASP A O 1
ATOM 2921 N N . ASP A 1 376 ? -48.835 14.923 3.445 1.00 38.66 376 ASP A N 1
ATOM 2922 C CA . ASP A 1 376 ? -49.278 13.601 3.910 1.00 38.66 376 ASP A CA 1
ATOM 2923 C C . ASP A 1 376 ? -50.044 13.670 5.247 1.00 38.66 376 ASP A C 1
ATOM 2925 O O . ASP A 1 376 ? -51.067 13.007 5.427 1.00 38.66 376 ASP A O 1
ATOM 2929 N N . VAL A 1 377 ? -49.592 14.502 6.195 1.00 36.41 377 VAL A N 1
ATOM 2930 C CA . VAL A 1 377 ? -50.296 14.724 7.473 1.00 36.41 377 VAL A CA 1
ATOM 2931 C C . VAL A 1 377 ? -51.623 15.450 7.255 1.00 36.41 377 VAL A C 1
ATOM 2933 O O . VAL A 1 377 ? -52.611 15.100 7.894 1.00 36.41 377 VAL A O 1
ATOM 2936 N N . MET A 1 378 ? -51.672 16.421 6.340 1.00 38.88 378 MET A N 1
ATOM 2937 C CA . MET A 1 378 ? -52.920 17.103 5.985 1.00 38.88 378 MET A CA 1
ATOM 2938 C C . MET A 1 378 ? -53.913 16.138 5.324 1.00 38.88 378 MET A C 1
ATOM 2940 O O . MET A 1 378 ? -55.094 16.166 5.663 1.00 38.88 378 MET A O 1
ATOM 2944 N N . ALA A 1 379 ? -53.441 15.233 4.461 1.00 41.66 379 ALA A N 1
ATOM 2945 C CA . ALA A 1 379 ? -54.271 14.195 3.849 1.00 41.66 379 ALA A CA 1
ATOM 2946 C C . ALA A 1 379 ? -54.812 13.186 4.883 1.00 41.66 379 ALA A C 1
ATOM 2948 O O . ALA A 1 379 ? -55.965 12.761 4.802 1.00 41.66 379 ALA A O 1
ATOM 2949 N N . LEU A 1 380 ? -54.011 12.831 5.895 1.00 34.59 380 LEU A N 1
ATOM 2950 C CA . LEU A 1 380 ? -54.436 11.964 7.000 1.00 34.59 380 LEU A CA 1
ATOM 2951 C C . LEU A 1 380 ? -55.422 12.655 7.953 1.00 34.59 380 LEU A C 1
ATOM 2953 O O . LEU A 1 380 ? -56.348 12.005 8.440 1.00 34.59 380 LEU A O 1
ATOM 2957 N N . GLU A 1 381 ? -55.259 13.956 8.211 1.00 38.59 381 GLU A N 1
ATOM 2958 C CA . GLU A 1 381 ? -56.222 14.752 8.983 1.00 38.59 381 GLU A CA 1
ATOM 2959 C C . GLU A 1 381 ? -57.562 14.870 8.244 1.00 38.59 381 GLU A C 1
ATOM 2961 O O . GLU A 1 381 ? -58.611 14.712 8.867 1.00 38.59 381 GLU A O 1
ATOM 2966 N N . GLU A 1 382 ? -57.547 15.067 6.923 1.00 41.41 382 GLU A N 1
ATOM 2967 C CA . GLU A 1 382 ? -58.756 15.128 6.092 1.00 41.41 382 GLU A CA 1
ATOM 2968 C C . GLU A 1 382 ? -59.479 13.768 6.054 1.00 41.41 382 GLU A C 1
ATOM 2970 O O . GLU A 1 382 ? -60.681 13.700 6.324 1.00 41.41 382 GLU A O 1
ATOM 2975 N N . TYR A 1 383 ? -58.731 12.668 5.896 1.00 37.06 383 TYR A N 1
ATOM 2976 C CA . TYR A 1 383 ? -59.252 11.300 6.005 1.00 37.06 383 TYR A CA 1
ATOM 2977 C C . TYR A 1 383 ? -59.837 10.998 7.397 1.00 37.06 383 TYR A C 1
ATOM 2979 O O . TYR A 1 383 ? -60.919 10.419 7.520 1.00 37.06 383 TYR A O 1
ATOM 2987 N N . ALA A 1 384 ? -59.165 11.398 8.480 1.00 35.28 384 ALA A N 1
ATOM 2988 C CA . ALA A 1 384 ? -59.660 11.203 9.845 1.00 35.28 384 ALA A CA 1
ATOM 2989 C C . ALA A 1 384 ? -60.913 12.050 10.140 1.00 35.28 384 ALA A C 1
ATOM 2991 O O . ALA A 1 384 ? -61.822 11.594 10.840 1.00 35.28 384 ALA A O 1
ATOM 2992 N N . PHE A 1 385 ? -60.996 13.260 9.581 1.00 35.31 385 PHE A N 1
ATOM 2993 C CA . PHE A 1 385 ? -62.137 14.161 9.740 1.00 35.31 385 PHE A CA 1
ATOM 2994 C C . PHE A 1 385 ? -63.376 13.676 8.970 1.00 35.31 385 PHE A C 1
ATOM 2996 O O . PHE A 1 385 ? -64.499 13.763 9.476 1.00 35.31 385 PHE A O 1
ATOM 3003 N N . GLU A 1 386 ? -63.191 13.102 7.779 1.00 43.38 386 GLU A N 1
ATOM 3004 C CA . GLU A 1 386 ? -64.263 12.448 7.020 1.00 43.38 386 GLU A CA 1
ATOM 3005 C C . GLU A 1 386 ? -64.783 11.188 7.721 1.00 43.38 386 GLU A C 1
ATOM 3007 O O . GLU A 1 386 ? -65.997 10.983 7.795 1.00 43.38 386 GLU A O 1
ATOM 3012 N N . ASN A 1 387 ? -63.896 10.398 8.331 1.00 39.59 387 ASN A N 1
ATOM 3013 C CA . ASN A 1 387 ? -64.280 9.218 9.108 1.00 39.59 387 ASN A CA 1
ATOM 3014 C C . ASN A 1 387 ? -64.960 9.572 10.447 1.00 39.59 387 ASN A C 1
ATOM 3016 O O . ASN A 1 387 ? -65.883 8.875 10.868 1.00 39.59 387 ASN A O 1
ATOM 3020 N N . MET A 1 388 ? -64.604 10.694 11.092 1.00 37.66 388 MET A N 1
ATOM 3021 C CA . MET A 1 388 ? -65.325 11.195 12.276 1.00 37.66 388 MET A CA 1
ATOM 3022 C C . MET A 1 388 ? -66.765 11.628 11.969 1.00 37.66 388 MET A C 1
ATOM 3024 O O . MET A 1 388 ? -67.636 11.482 12.829 1.00 37.66 388 MET A O 1
ATOM 3028 N N . LYS A 1 389 ? -67.061 12.109 10.752 1.00 45.69 389 LYS A N 1
ATOM 3029 C CA . LYS A 1 389 ? -68.448 12.402 10.338 1.00 45.69 389 LYS A CA 1
ATOM 3030 C C . LYS A 1 389 ? -69.319 11.147 10.232 1.00 45.69 389 LYS A C 1
ATOM 3032 O O . LYS A 1 389 ? -70.540 11.272 10.285 1.00 45.69 389 LYS A O 1
ATOM 3037 N N . GLN A 1 390 ? -68.721 9.960 10.104 1.00 43.50 390 GLN A N 1
ATOM 3038 C CA . GLN A 1 390 ? -69.446 8.696 9.945 1.00 43.50 390 GLN A CA 1
ATOM 3039 C C . GLN A 1 390 ? -69.732 7.951 11.265 1.00 43.50 390 GLN A C 1
ATOM 3041 O O . GLN A 1 390 ? -70.345 6.892 11.229 1.00 43.50 390 GLN A O 1
ATOM 3046 N N . GLY A 1 391 ? -69.382 8.523 12.426 1.00 36.12 391 GLY A N 1
ATOM 3047 C CA . GLY A 1 391 ? -69.930 8.143 13.736 1.00 36.12 391 GLY A CA 1
ATOM 3048 C C . GLY A 1 391 ? -69.794 6.665 14.126 1.00 36.12 391 GLY A C 1
ATOM 3049 O O . GLY A 1 391 ? -70.780 5.932 14.121 1.00 36.12 391 GLY A O 1
ATOM 3050 N N . ILE A 1 392 ? -68.608 6.244 14.575 1.00 33.16 392 ILE A N 1
ATOM 3051 C CA . ILE A 1 392 ? -68.407 4.931 15.214 1.00 33.16 392 ILE A CA 1
ATOM 3052 C C . ILE A 1 392 ? -68.137 5.141 16.714 1.00 33.16 392 ILE A C 1
ATOM 3054 O O . ILE A 1 392 ? -67.176 5.806 17.096 1.00 33.16 392 ILE A O 1
ATOM 3058 N N . GLN A 1 393 ? -69.017 4.605 17.568 1.00 33.78 393 GLN A N 1
ATOM 3059 C CA . GLN A 1 393 ? -68.922 4.659 19.035 1.00 33.78 393 GLN A CA 1
ATOM 3060 C C . GLN A 1 393 ? -67.903 3.644 19.581 1.00 33.78 393 GLN A C 1
ATOM 3062 O O . GLN A 1 393 ? -67.909 2.484 19.175 1.00 33.78 393 GLN A O 1
ATOM 3067 N N . THR A 1 394 ? -67.101 4.044 20.574 1.00 30.44 394 THR A N 1
ATOM 3068 C CA . THR A 1 394 ? -66.274 3.145 21.404 1.00 30.44 394 THR A CA 1
ATOM 3069 C C . THR A 1 394 ? -66.833 3.047 22.838 1.00 30.44 394 THR A C 1
ATOM 3071 O O . THR A 1 394 ? -67.368 4.037 23.346 1.00 30.44 394 THR A O 1
ATOM 3074 N N . PRO A 1 395 ? -66.756 1.879 23.516 1.00 30.36 395 PRO A N 1
ATOM 3075 C CA . PRO A 1 395 ? -67.309 1.696 24.859 1.00 30.36 395 PRO A CA 1
ATOM 3076 C C . PRO A 1 395 ? -66.307 2.050 25.977 1.00 30.36 395 PRO A C 1
ATOM 3078 O O . PRO A 1 395 ? -65.095 1.927 25.823 1.00 30.36 395 PRO A O 1
ATOM 3081 N N . ALA A 1 396 ? -66.843 2.498 27.116 1.00 31.27 396 ALA A N 1
ATOM 3082 C CA . ALA A 1 396 ? -66.122 3.068 28.258 1.00 31.27 396 ALA A CA 1
ATOM 3083 C C . ALA A 1 396 ? -65.509 2.025 29.221 1.00 31.27 396 ALA A C 1
ATOM 3085 O O . ALA A 1 396 ? -66.120 0.994 29.493 1.00 31.27 396 ALA A O 1
ATOM 3086 N N . VAL A 1 397 ? -64.353 2.352 29.822 1.00 31.61 397 VAL A N 1
ATOM 3087 C CA . VAL A 1 397 ? -63.692 1.579 30.897 1.00 31.61 397 VAL A CA 1
ATOM 3088 C C . VAL A 1 397 ? -63.712 2.375 32.212 1.00 31.61 397 VAL A C 1
ATOM 3090 O O . VAL A 1 397 ? -63.399 3.565 32.239 1.00 31.61 397 VAL A O 1
ATOM 3093 N N . GLY A 1 398 ? -64.132 1.716 33.299 1.00 28.77 398 GLY A N 1
ATOM 3094 C CA . GLY A 1 398 ? -64.305 2.278 34.643 1.00 28.77 398 GLY A CA 1
ATOM 3095 C C . GLY A 1 398 ? -63.012 2.422 35.460 1.00 28.77 398 GLY A C 1
ATOM 3096 O O . GLY A 1 398 ? -62.021 1.740 35.222 1.00 28.77 398 GLY A O 1
ATOM 3097 N N . LYS A 1 399 ? -63.052 3.339 36.436 1.00 38.84 399 LYS A N 1
ATOM 3098 C CA . LYS A 1 399 ? -61.953 3.764 37.324 1.00 38.84 399 LYS A CA 1
ATOM 3099 C C . LYS A 1 399 ? -61.719 2.793 38.498 1.00 38.84 399 LYS A C 1
ATOM 3101 O O . LYS A 1 399 ? -62.688 2.355 39.110 1.00 38.84 399 LYS A O 1
ATOM 3106 N N . GLY A 1 400 ? -60.456 2.581 38.883 1.00 28.31 400 GLY A N 1
ATOM 3107 C CA . GLY A 1 400 ? -60.035 1.947 40.144 1.00 28.31 400 GLY A CA 1
ATOM 3108 C C . GLY A 1 400 ? -58.571 2.279 40.486 1.00 28.31 400 GLY A C 1
ATOM 3109 O O . GLY A 1 400 ? -57.738 2.330 39.589 1.00 28.31 400 GLY A O 1
ATOM 3110 N N . GLU A 1 401 ? -58.299 2.586 41.756 1.00 29.05 401 GLU A N 1
ATOM 3111 C CA . GLU A 1 401 ? -57.128 3.302 42.301 1.00 29.05 401 GLU A CA 1
ATOM 3112 C C . GLU A 1 401 ? -55.879 2.440 42.615 1.00 29.05 401 GLU A C 1
ATOM 3114 O O . GLU A 1 401 ? -55.950 1.223 42.754 1.00 29.05 401 GLU A O 1
ATOM 3119 N N . CYS A 1 402 ? -54.733 3.123 42.776 1.00 30.84 402 CYS A N 1
ATOM 3120 C CA . CYS A 1 402 ? -53.407 2.614 43.161 1.00 30.84 402 CYS A CA 1
ATOM 3121 C C . CYS A 1 402 ? -53.305 2.041 44.591 1.00 30.84 402 CYS A C 1
ATOM 3123 O O . CYS A 1 402 ? -53.767 2.673 45.539 1.00 30.84 402 CYS A O 1
ATOM 3125 N N . SER A 1 403 ? -52.479 1.000 44.776 1.00 26.17 403 SER A N 1
ATOM 3126 C CA . SER A 1 403 ? -51.608 0.851 45.959 1.00 26.17 403 SER A CA 1
ATOM 3127 C C . SER A 1 403 ? -50.393 -0.057 45.684 1.00 26.17 403 SER A C 1
ATOM 3129 O O . SER A 1 403 ? -50.376 -0.859 44.754 1.00 26.17 403 SER A O 1
ATOM 3131 N N . CYS A 1 404 ? -49.329 0.162 46.456 1.00 30.53 404 CYS A N 1
ATOM 3132 C CA . CYS A 1 404 ? -47.989 -0.414 46.351 1.00 30.53 404 CYS A CA 1
ATOM 3133 C C . CYS A 1 404 ? -47.821 -1.728 47.146 1.00 30.53 404 CYS A C 1
ATOM 3135 O O . CYS A 1 404 ? -48.401 -1.869 48.218 1.00 30.53 404 CYS A O 1
ATOM 3137 N N . GLY A 1 405 ? -46.935 -2.630 46.692 1.00 25.48 405 GLY A N 1
ATOM 3138 C CA . GLY A 1 405 ? -46.337 -3.668 47.549 1.00 25.48 405 GLY A CA 1
ATOM 3139 C C . GLY A 1 405 ? -46.057 -5.033 46.903 1.00 25.48 405 GLY A C 1
ATOM 3140 O O . GLY A 1 405 ? -46.976 -5.726 46.494 1.00 25.48 405 GLY A O 1
ATOM 3141 N N . SER A 1 406 ? -44.777 -5.436 46.955 1.00 26.41 406 SER A N 1
ATOM 3142 C CA . SER A 1 406 ? -44.244 -6.814 47.073 1.00 26.41 406 SER A CA 1
ATOM 3143 C C . SER A 1 406 ? -44.577 -7.885 46.016 1.00 26.41 406 SER A C 1
ATOM 3145 O O . SER A 1 406 ? -45.691 -8.388 45.935 1.00 26.41 406 SER A O 1
ATOM 3147 N N . PHE A 1 407 ? -43.526 -8.366 45.337 1.00 32.78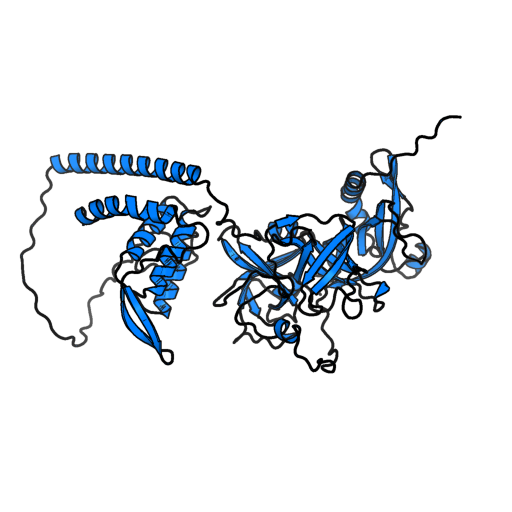 407 PHE A N 1
ATOM 3148 C CA . PHE A 1 407 ? -43.478 -9.708 44.738 1.00 32.78 407 PHE A CA 1
ATOM 3149 C C . PHE A 1 407 ? -43.682 -10.795 45.812 1.00 32.78 407 PHE A C 1
ATOM 3151 O O . PHE A 1 407 ? -43.086 -10.697 46.890 1.00 32.78 407 PHE A O 1
ATOM 3158 N N . PRO A 1 408 ? -44.448 -11.859 45.506 1.00 30.56 408 PRO A N 1
ATOM 3159 C CA . PRO A 1 408 ? -43.827 -13.187 45.524 1.00 30.56 408 PRO A CA 1
ATOM 3160 C C . PRO A 1 408 ? -44.289 -14.145 44.401 1.00 30.56 408 PRO A C 1
ATOM 3162 O O . PRO A 1 408 ? -45.451 -14.190 44.023 1.00 30.56 408 PRO A O 1
ATOM 3165 N N . ASN A 1 409 ? -43.310 -14.927 43.933 1.00 26.95 409 ASN A N 1
ATOM 3166 C CA . ASN A 1 409 ? -43.321 -16.260 43.310 1.00 26.95 409 ASN A CA 1
ATOM 3167 C C . ASN A 1 409 ? -44.542 -16.794 42.530 1.00 26.95 409 ASN A C 1
ATOM 3169 O O . ASN A 1 409 ? -45.577 -17.125 43.093 1.00 26.95 409 ASN A O 1
ATOM 3173 N N . ALA A 1 410 ? -44.246 -17.091 41.257 1.00 33.50 410 ALA A N 1
ATOM 3174 C CA . ALA A 1 410 ? -44.554 -18.320 40.519 1.00 33.50 410 ALA A CA 1
ATOM 3175 C C . ALA A 1 410 ? -45.961 -18.926 40.665 1.00 33.50 410 ALA A C 1
ATOM 3177 O O . ALA A 1 410 ? -46.223 -19.739 41.550 1.00 33.50 410 ALA A O 1
ATOM 3178 N N . VAL A 1 411 ? -46.789 -18.678 39.648 1.00 29.38 411 VAL A N 1
ATOM 3179 C CA . VAL A 1 411 ? -47.789 -19.641 39.177 1.00 29.38 411 VAL A CA 1
ATOM 3180 C C . VAL A 1 411 ? -47.527 -19.868 37.692 1.00 29.38 411 VAL A C 1
ATOM 3182 O O . VAL A 1 411 ? -47.461 -18.929 36.903 1.00 29.38 411 VAL A O 1
ATOM 3185 N N . ALA A 1 412 ? -47.291 -21.129 37.348 1.00 31.95 412 ALA A N 1
ATOM 3186 C CA . ALA A 1 412 ? -47.152 -21.596 35.984 1.00 31.95 412 ALA A CA 1
ATOM 3187 C C . ALA A 1 412 ? -48.505 -21.548 35.264 1.00 31.95 412 ALA A C 1
ATOM 3189 O O . ALA A 1 412 ? -49.521 -21.934 35.840 1.00 31.95 412 ALA A O 1
ATOM 3190 N N . GLY A 1 413 ? -48.473 -21.178 33.984 1.00 32.81 413 GLY A N 1
ATOM 3191 C CA . GLY A 1 413 ? -49.549 -21.472 33.043 1.00 32.81 413 GLY A CA 1
ATOM 3192 C C . GLY A 1 413 ? -50.445 -20.294 32.693 1.00 32.81 413 GLY A C 1
ATOM 3193 O O . GLY A 1 413 ? -51.618 -20.310 33.021 1.00 32.81 413 GLY A O 1
ATOM 3194 N N . GLU A 1 414 ? -49.897 -19.331 31.962 1.00 26.92 414 GLU A N 1
ATOM 3195 C CA . GLU A 1 414 ? -50.480 -18.817 30.720 1.00 26.92 414 GLU A CA 1
ATOM 3196 C C . GLU A 1 414 ? -49.338 -18.137 29.961 1.00 26.92 414 GLU A C 1
ATOM 3198 O O . GLU A 1 414 ? -48.533 -17.415 30.551 1.00 26.92 414 GLU A O 1
ATOM 3203 N N . ALA A 1 415 ? -49.176 -18.475 28.680 1.00 27.22 415 ALA A N 1
ATOM 3204 C CA . ALA A 1 415 ? -48.136 -17.896 27.848 1.00 27.22 415 ALA A CA 1
ATOM 3205 C C . ALA A 1 415 ? -48.357 -16.384 27.793 1.00 27.22 415 ALA A C 1
ATOM 3207 O O . ALA A 1 415 ? -49.302 -15.906 27.166 1.00 27.22 415 ALA A O 1
ATOM 3208 N N . ILE A 1 416 ? -47.480 -15.638 28.463 1.00 25.92 416 ILE A N 1
ATOM 3209 C CA . ILE A 1 416 ? -47.304 -14.225 28.176 1.00 25.92 416 ILE A CA 1
ATOM 3210 C C . ILE A 1 416 ? -46.805 -14.220 26.736 1.00 25.92 416 ILE A C 1
ATOM 3212 O O . ILE A 1 416 ? -45.676 -14.627 26.466 1.00 25.92 416 ILE A O 1
ATOM 3216 N N . VAL A 1 417 ? -47.677 -13.866 25.796 1.00 26.80 417 VAL A N 1
ATOM 3217 C CA . VAL A 1 417 ? -47.223 -13.429 24.482 1.00 26.80 417 VAL A CA 1
ATOM 3218 C C . VAL A 1 417 ? -46.367 -12.210 24.792 1.00 26.80 417 VAL A C 1
ATOM 3220 O O . VAL A 1 417 ? -46.901 -11.161 25.158 1.00 26.80 417 VAL A O 1
ATOM 3223 N N . GLU A 1 418 ? -45.040 -12.379 24.788 1.00 31.95 418 GLU A N 1
ATOM 3224 C CA . GLU A 1 418 ? -44.142 -11.233 24.814 1.00 31.95 418 GLU A CA 1
ATOM 3225 C C . GLU A 1 418 ? -44.600 -10.319 23.679 1.00 31.95 418 GLU A C 1
ATOM 3227 O O . GLU A 1 418 ? -44.842 -10.823 22.576 1.00 31.95 418 GLU A O 1
ATOM 3232 N N . PRO A 1 419 ? -44.829 -9.019 23.936 1.00 34.91 419 PRO A N 1
ATOM 3233 C CA . PRO A 1 419 ? -45.275 -8.134 22.881 1.00 34.91 419 PRO A CA 1
ATOM 3234 C C . PRO A 1 419 ? -44.225 -8.213 21.780 1.00 34.91 419 PRO A C 1
ATOM 3236 O O . PRO A 1 419 ? -43.058 -7.903 22.024 1.00 34.91 419 PRO A O 1
ATOM 3239 N N . GLU A 1 420 ? -44.637 -8.694 20.605 1.00 40.09 420 GLU A N 1
ATOM 3240 C CA . GLU A 1 420 ? -43.804 -8.709 19.410 1.00 40.09 420 GLU A CA 1
ATOM 3241 C C . GLU A 1 420 ? -43.143 -7.335 19.315 1.00 40.09 420 GLU A C 1
ATOM 3243 O O . GLU A 1 420 ? -43.828 -6.306 19.310 1.00 40.09 420 GLU A O 1
ATOM 3248 N N . GLY A 1 421 ? -41.808 -7.314 19.365 1.00 43.44 421 GLY A N 1
ATOM 3249 C CA . GLY A 1 421 ? -41.052 -6.071 19.370 1.00 43.44 421 GLY A CA 1
ATOM 3250 C C . GLY A 1 421 ? -41.526 -5.162 18.239 1.00 43.44 421 GLY A C 1
ATOM 3251 O O . GLY A 1 421 ? -41.818 -5.627 17.133 1.00 43.44 421 GLY A O 1
ATOM 3252 N N . VAL A 1 422 ? -41.619 -3.859 18.483 1.00 48.69 422 VAL A N 1
ATOM 3253 C CA . VAL A 1 422 ? -42.047 -2.921 17.440 1.00 48.69 422 VAL A CA 1
ATOM 3254 C C . VAL A 1 422 ? -40.833 -2.598 16.577 1.00 48.69 422 VAL A C 1
ATOM 3256 O O . VAL A 1 422 ? -39.980 -1.804 16.977 1.00 48.69 422 VAL A O 1
ATOM 3259 N N . LYS A 1 423 ? -40.752 -3.219 15.394 1.00 62.69 423 LYS A N 1
ATOM 3260 C CA . LYS A 1 423 ? -39.724 -2.915 14.388 1.00 62.69 423 LYS A CA 1
ATOM 3261 C C . LYS A 1 423 ? -39.970 -1.508 13.879 1.00 62.69 423 LYS A C 1
ATOM 3263 O O . LYS A 1 423 ? -40.937 -1.273 13.157 1.00 62.69 423 LYS A O 1
ATOM 3268 N N . VAL A 1 424 ? -39.112 -0.573 14.264 1.00 66.81 424 VAL A N 1
ATOM 3269 C CA . VAL A 1 424 ? -39.198 0.806 13.778 1.00 66.81 424 VAL A CA 1
ATOM 3270 C C . VAL A 1 424 ? -38.528 0.894 12.415 1.00 66.81 424 VAL A C 1
ATOM 3272 O O . VAL A 1 424 ? -39.087 1.481 11.492 1.00 66.81 424 VAL A O 1
ATOM 3275 N N . TYR A 1 425 ? -37.345 0.296 12.272 1.00 77.06 425 TYR A N 1
ATOM 3276 C CA . TYR A 1 425 ? -36.601 0.294 11.020 1.00 77.06 425 TYR A CA 1
ATOM 3277 C C . TYR A 1 425 ? -35.494 -0.761 11.020 1.00 77.0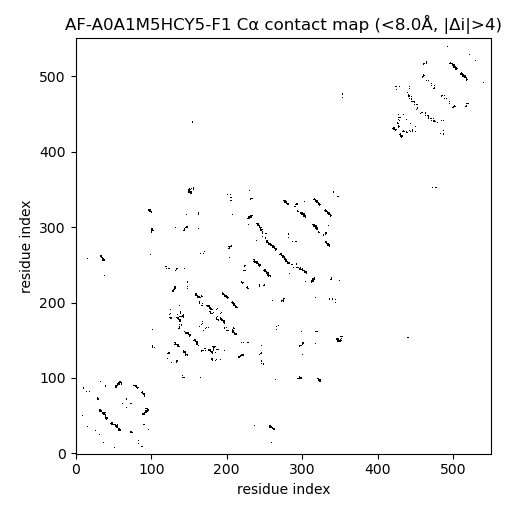6 425 TYR A C 1
ATOM 3279 O O . TYR A 1 425 ? -34.911 -1.043 12.060 1.00 77.06 425 TYR A O 1
ATOM 3287 N N . GLY A 1 426 ? -35.194 -1.323 9.848 1.00 82.81 426 GLY A N 1
ATOM 3288 C CA . GLY A 1 426 ? -34.078 -2.255 9.695 1.00 82.81 426 GLY A CA 1
ATOM 3289 C C . GLY A 1 426 ? -34.135 -3.452 10.649 1.00 82.81 426 GLY A C 1
ATOM 3290 O O . GLY A 1 426 ? -35.208 -3.898 11.045 1.00 82.81 426 GLY A O 1
ATOM 3291 N N . ASN A 1 427 ? -32.990 -4.034 10.960 1.00 85.00 427 ASN A N 1
ATOM 3292 C CA . ASN A 1 427 ? -32.855 -5.213 11.810 1.00 85.0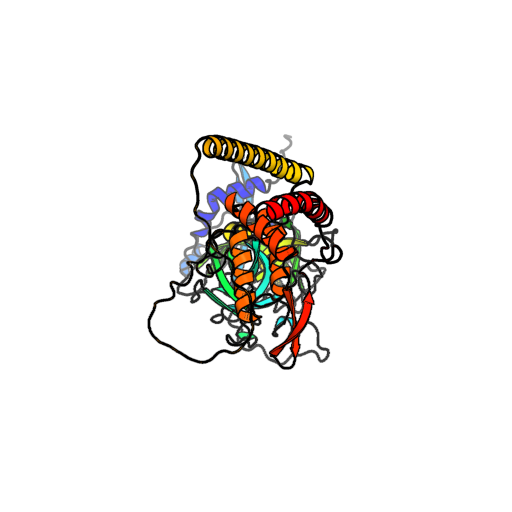0 427 ASN A CA 1
ATOM 3293 C C . ASN A 1 427 ? -32.583 -4.875 13.284 1.00 85.00 427 ASN A C 1
ATOM 3295 O O . ASN A 1 427 ? -32.669 -5.762 14.134 1.00 85.00 427 ASN A O 1
ATOM 3299 N N . TRP A 1 428 ? -32.278 -3.610 13.579 1.00 88.31 428 TRP A N 1
ATOM 3300 C CA . TRP A 1 428 ? -31.786 -3.168 14.880 1.00 88.31 428 TRP A CA 1
ATOM 3301 C C . TRP A 1 428 ? -32.527 -1.962 15.462 1.00 88.31 428 TRP A C 1
ATOM 3303 O O . TRP A 1 428 ? -32.425 -1.706 16.656 1.00 88.31 428 TRP A O 1
ATOM 3313 N N . CYS A 1 429 ? -33.261 -1.171 14.672 1.00 81.00 429 CYS A N 1
ATOM 3314 C CA . CYS A 1 429 ? -33.998 -0.044 15.244 1.00 81.00 429 CYS A CA 1
ATOM 3315 C C . CYS A 1 429 ? -35.378 -0.476 15.756 1.00 81.00 429 CYS A C 1
ATOM 3317 O O . CYS A 1 429 ? -36.326 -0.639 14.982 1.00 81.00 429 CYS A O 1
ATOM 3319 N N . GLY A 1 430 ? -35.519 -0.561 17.080 1.00 73.31 430 GLY A N 1
ATOM 3320 C CA . GLY A 1 430 ? -36.806 -0.688 17.766 1.00 73.31 430 GLY A CA 1
ATOM 3321 C C . GLY A 1 430 ? -36.757 -1.614 18.987 1.00 73.31 430 GLY A C 1
ATOM 3322 O O . GLY A 1 430 ? -35.903 -2.494 19.056 1.00 73.31 430 GLY A O 1
ATOM 3323 N N . PRO A 1 431 ? -37.667 -1.457 19.966 1.00 63.00 431 PRO A N 1
ATOM 3324 C CA . PRO A 1 431 ? -37.725 -2.355 21.117 1.00 63.00 431 PRO A CA 1
ATOM 3325 C C . PRO A 1 431 ? -37.941 -3.809 20.676 1.00 63.00 431 PRO A C 1
ATOM 3327 O O . PRO A 1 431 ? -38.915 -4.097 19.985 1.00 63.00 431 PRO A O 1
ATOM 3330 N N . GLY A 1 432 ? -37.048 -4.715 21.084 1.00 59.66 432 GLY A N 1
ATOM 3331 C CA . GLY A 1 432 ? -37.123 -6.145 20.756 1.00 59.66 432 GLY A CA 1
ATOM 3332 C C . GLY A 1 432 ? -36.558 -6.534 19.383 1.00 59.66 432 GLY A C 1
ATOM 3333 O O . GLY A 1 432 ? -36.699 -7.687 18.987 1.00 59.66 432 GLY A O 1
ATOM 3334 N N . HIS A 1 433 ? -35.910 -5.607 18.666 1.00 66.00 433 HIS A N 1
ATOM 3335 C CA . HIS A 1 433 ? -35.259 -5.853 17.373 1.00 66.00 433 HIS A CA 1
ATOM 3336 C C . HIS A 1 433 ? -33.752 -5.665 17.509 1.00 66.00 433 HIS A C 1
ATOM 3338 O O . HIS A 1 433 ? -33.271 -4.553 17.365 1.00 66.00 433 HIS A O 1
ATOM 3344 N N . SER A 1 434 ? -33.023 -6.744 17.807 1.00 72.62 434 SER A N 1
ATOM 3345 C CA . SER A 1 434 ? -31.581 -6.701 18.106 1.00 72.62 434 SER A CA 1
ATOM 3346 C C . SER A 1 434 ? -30.810 -7.840 17.424 1.00 72.62 434 SER A C 1
ATOM 3348 O O . SER A 1 434 ? -30.031 -8.549 18.069 1.00 72.62 434 SER A O 1
ATOM 3350 N N . GLY A 1 435 ? -31.061 -8.094 16.134 1.00 71.12 435 GLY A N 1
ATOM 3351 C CA . GLY A 1 435 ? -30.446 -9.241 15.458 1.00 71.12 435 GLY A CA 1
ATOM 3352 C C . GLY A 1 435 ? -30.453 -9.191 13.933 1.00 71.12 435 GLY A C 1
ATOM 3353 O O . GLY A 1 435 ? -31.430 -8.789 13.313 1.00 71.12 435 GLY A O 1
ATOM 3354 N N . GLY A 1 436 ? -29.359 -9.667 13.328 1.00 79.31 436 GLY A N 1
ATOM 3355 C CA . GLY A 1 436 ? -29.133 -9.696 11.877 1.00 79.31 436 GLY A CA 1
ATOM 3356 C C . GLY A 1 436 ? -28.043 -8.720 11.419 1.00 79.31 436 GLY A C 1
ATOM 3357 O O . GLY A 1 436 ? -27.436 -8.018 12.224 1.00 79.31 436 GLY A O 1
ATOM 3358 N N . THR A 1 437 ? -27.767 -8.666 10.118 1.00 76.62 437 THR A N 1
ATOM 3359 C CA . THR A 1 437 ? -26.833 -7.678 9.547 1.00 76.62 437 THR A CA 1
ATOM 3360 C C . THR A 1 437 ? -27.533 -6.320 9.443 1.00 76.62 437 THR A C 1
ATOM 3362 O O . THR A 1 437 ? -28.649 -6.291 8.921 1.00 76.62 437 THR A O 1
ATOM 3365 N N . PRO A 1 438 ? -26.945 -5.204 9.915 1.00 84.25 438 PRO A N 1
ATOM 3366 C CA . PRO A 1 438 ? -27.533 -3.881 9.728 1.00 84.25 438 PRO A CA 1
ATOM 3367 C C . PRO A 1 438 ? -27.810 -3.586 8.256 1.00 84.25 438 PRO A C 1
ATOM 3369 O O . PRO A 1 438 ? -26.944 -3.815 7.413 1.00 84.25 438 PRO A O 1
ATOM 3372 N N . VAL A 1 439 ? -29.005 -3.082 7.953 1.00 81.31 439 VAL A N 1
ATOM 3373 C CA . VAL A 1 439 ? -29.419 -2.842 6.561 1.00 81.31 439 VAL A CA 1
ATOM 3374 C C . VAL A 1 439 ? -28.872 -1.536 5.984 1.00 81.31 439 VAL A C 1
ATOM 3376 O O . VAL A 1 439 ? -28.797 -1.408 4.767 1.00 81.31 439 VAL A O 1
ATOM 3379 N N . ASP A 1 440 ? -28.483 -0.579 6.833 1.00 80.31 440 ASP A N 1
ATOM 3380 C CA . ASP A 1 440 ? -27.808 0.666 6.450 1.00 80.31 440 ASP A CA 1
ATOM 3381 C C . ASP A 1 440 ? -27.107 1.341 7.653 1.00 80.31 440 ASP A C 1
ATOM 3383 O O . ASP A 1 440 ? -26.968 0.753 8.730 1.00 80.31 440 ASP A O 1
ATOM 3387 N N . ALA A 1 441 ? -26.645 2.585 7.474 1.00 77.50 441 ALA A N 1
ATOM 3388 C CA . ALA A 1 441 ? -25.970 3.361 8.514 1.00 77.50 441 ALA A CA 1
ATOM 3389 C C . ALA A 1 441 ? -26.856 3.666 9.739 1.00 77.50 441 ALA A C 1
ATOM 3391 O O . ALA A 1 441 ? -26.361 3.630 10.866 1.00 77.50 441 ALA A O 1
ATOM 3392 N N . VAL A 1 442 ? -28.155 3.937 9.559 1.00 82.25 442 VAL A N 1
ATOM 3393 C CA . VAL A 1 442 ? -29.082 4.201 10.677 1.00 82.25 442 VAL A CA 1
ATOM 3394 C C . VAL A 1 442 ? -29.260 2.935 11.502 1.00 82.25 442 VAL A C 1
ATOM 3396 O O . VAL A 1 442 ? -29.117 2.955 12.725 1.00 82.25 442 VAL A O 1
ATOM 3399 N N . ASP A 1 443 ? -29.493 1.818 10.821 1.00 90.44 443 ASP A N 1
ATOM 3400 C CA . ASP A 1 443 ? -29.655 0.517 11.456 1.00 90.44 443 ASP A CA 1
ATOM 3401 C C . ASP A 1 443 ? -28.380 0.087 12.204 1.00 90.44 443 ASP A C 1
ATOM 3403 O O . ASP A 1 443 ? -28.430 -0.485 13.290 1.00 90.44 443 ASP A O 1
ATOM 3407 N N . ARG A 1 444 ? -27.201 0.455 11.688 1.00 89.75 444 ARG A N 1
ATOM 3408 C CA . ARG A 1 444 ? -25.909 0.202 12.344 1.00 89.75 444 ARG A CA 1
ATOM 3409 C C . ARG A 1 444 ? -25.723 1.012 13.622 1.00 89.75 444 ARG A C 1
ATOM 3411 O O . ARG A 1 444 ? -25.147 0.500 14.584 1.00 89.75 444 ARG A O 1
ATOM 3418 N N . VAL A 1 445 ? -26.202 2.255 13.666 1.00 86.06 445 VAL A N 1
ATOM 3419 C CA . VAL A 1 445 ? -26.181 3.046 14.906 1.00 86.06 445 VAL A CA 1
ATOM 3420 C C . VAL A 1 445 ? -27.112 2.429 15.948 1.00 86.06 445 VAL A C 1
ATOM 3422 O O . VAL A 1 445 ? -26.718 2.325 17.110 1.00 86.06 445 VAL A O 1
ATOM 3425 N N . CYS A 1 446 ? -28.287 1.942 15.542 1.00 88.44 446 CYS A N 1
ATOM 3426 C CA . CYS A 1 446 ? -29.160 1.172 16.429 1.00 88.44 446 CYS A CA 1
ATOM 3427 C C . CYS A 1 446 ? -28.474 -0.112 16.928 1.00 88.44 446 CYS A C 1
ATOM 3429 O O . CYS A 1 446 ? -28.469 -0.374 18.126 1.00 88.44 446 CYS A O 1
ATOM 3431 N N . MET A 1 447 ? -27.762 -0.845 16.061 1.00 91.06 447 MET A N 1
ATOM 3432 C CA . MET A 1 447 ? -26.981 -2.019 16.473 1.00 91.06 447 MET A CA 1
ATOM 3433 C C . MET A 1 447 ? -25.926 -1.683 17.536 1.00 91.06 447 MET A C 1
ATOM 3435 O O . MET A 1 447 ? -25.773 -2.410 18.522 1.00 91.06 447 MET A O 1
ATOM 3439 N N . LYS A 1 448 ? -25.160 -0.601 17.333 1.00 86.88 448 LYS A N 1
ATOM 3440 C CA . LYS A 1 448 ? -24.136 -0.149 18.291 1.00 86.88 448 LYS A CA 1
ATOM 3441 C C . LYS A 1 448 ? -24.782 0.218 19.636 1.00 86.88 448 LYS A C 1
ATOM 3443 O O . LYS A 1 448 ? -24.243 -0.141 20.683 1.00 86.88 448 LYS A O 1
ATOM 3448 N N . HIS A 1 449 ? -25.952 0.856 19.615 1.00 89.50 449 HIS A N 1
ATOM 3449 C CA . HIS A 1 449 ? -26.717 1.210 20.815 1.00 89.50 449 HIS A CA 1
ATOM 3450 C C . HIS A 1 449 ? -27.221 -0.012 21.584 1.00 89.50 449 HIS A C 1
ATOM 3452 O O . HIS A 1 449 ? -26.962 -0.114 22.782 1.00 89.50 449 HIS A O 1
ATOM 3458 N N . ASP A 1 450 ? -27.813 -0.985 20.896 1.00 85.44 450 ASP A N 1
ATOM 3459 C CA . ASP A 1 450 ? -28.290 -2.234 21.495 1.00 85.44 450 ASP A CA 1
ATOM 3460 C C . ASP A 1 450 ? -27.153 -3.029 22.147 1.00 85.44 450 ASP A C 1
ATOM 3462 O O . ASP A 1 450 ? -27.263 -3.496 23.284 1.00 85.44 450 ASP A O 1
ATOM 3466 N N . ARG A 1 451 ? -26.005 -3.128 21.463 1.00 85.62 451 ARG A N 1
ATOM 3467 C CA . ARG A 1 451 ? -24.789 -3.742 22.021 1.00 85.62 451 ARG A CA 1
ATOM 3468 C C . ARG A 1 451 ? -24.245 -2.957 23.214 1.00 85.62 451 ARG A C 1
ATOM 3470 O O . ARG A 1 451 ? -23.707 -3.547 24.150 1.00 85.62 451 ARG A O 1
ATOM 3477 N N . CYS A 1 452 ? -24.367 -1.633 23.201 1.00 81.31 452 CYS A N 1
ATOM 3478 C CA . CYS A 1 452 ? -23.983 -0.809 24.338 1.00 81.31 452 CYS A CA 1
ATOM 3479 C C . CYS A 1 452 ? -24.897 -1.077 25.542 1.00 81.31 452 CYS A C 1
ATOM 3481 O O . CYS A 1 452 ? -24.396 -1.282 26.647 1.00 81.31 452 CYS A O 1
ATOM 3483 N N . TYR A 1 453 ? -26.213 -1.164 25.337 1.00 81.19 453 TYR A N 1
ATOM 3484 C CA . TYR A 1 453 ? -27.176 -1.517 26.382 1.00 81.19 453 TYR A CA 1
ATOM 3485 C C . TYR A 1 453 ? -26.972 -2.928 26.934 1.00 81.19 453 TYR A C 1
ATOM 3487 O O . TYR A 1 453 ? -27.039 -3.106 28.151 1.00 81.19 453 TYR A O 1
ATOM 3495 N N . SER A 1 454 ? -26.653 -3.921 26.100 1.00 76.44 454 SER A N 1
ATOM 3496 C CA . SER A 1 454 ? -26.381 -5.280 26.589 1.00 76.44 454 SER A CA 1
ATOM 3497 C C . SER A 1 454 ? -25.138 -5.342 27.486 1.00 76.44 454 SER A C 1
ATOM 3499 O O . SER A 1 454 ? -25.116 -6.092 28.461 1.00 76.44 454 SER A O 1
ATOM 3501 N N . LYS A 1 455 ? -24.125 -4.509 27.204 1.00 77.38 455 LYS A N 1
ATOM 3502 C CA . LYS A 1 455 ? -22.892 -4.404 28.002 1.00 77.38 455 LYS A CA 1
ATOM 3503 C C . LYS A 1 455 ? -23.056 -3.524 29.254 1.00 77.38 455 LYS A C 1
ATOM 3505 O O . LYS A 1 455 ? -22.539 -3.873 30.315 1.00 77.38 455 LYS A O 1
ATOM 3510 N N . LYS A 1 456 ? -23.715 -2.363 29.137 1.00 75.50 456 LYS A N 1
ATOM 3511 C CA . LYS A 1 456 ? -23.728 -1.294 30.161 1.00 75.50 456 LYS A CA 1
ATOM 3512 C C . LYS A 1 456 ? -25.060 -1.142 30.914 1.00 75.50 456 LYS A C 1
ATOM 3514 O O . LYS A 1 456 ? -25.123 -0.358 31.861 1.00 75.50 456 LYS A O 1
ATOM 3519 N N . GLY A 1 457 ? -26.096 -1.883 30.522 1.00 72.00 457 GLY A N 1
ATOM 3520 C CA . GLY A 1 457 ? -27.451 -1.798 31.068 1.00 72.00 457 GLY A CA 1
ATOM 3521 C C . GLY A 1 457 ? -28.343 -0.778 30.349 1.00 72.00 457 GLY A C 1
ATOM 3522 O O . GLY A 1 457 ? -27.863 0.173 29.730 1.00 72.00 457 GLY A O 1
ATOM 3523 N N . TYR A 1 458 ? -29.660 -0.981 30.446 1.00 73.94 458 TYR A N 1
ATOM 3524 C CA . TYR A 1 458 ? -30.671 -0.085 29.874 1.00 73.94 458 TYR A CA 1
ATOM 3525 C C . TYR A 1 458 ? -30.638 1.316 30.493 1.00 73.94 458 TYR A C 1
ATOM 3527 O O . TYR A 1 458 ? -30.278 1.486 31.658 1.00 73.94 458 TYR A O 1
ATOM 3535 N N . LEU A 1 459 ? -31.085 2.309 29.712 1.00 73.25 459 LEU A N 1
ATOM 3536 C CA . LEU A 1 459 ? -31.127 3.729 30.084 1.00 73.25 459 LEU A CA 1
ATOM 3537 C C . LEU A 1 459 ? -29.745 4.324 30.385 1.00 73.25 459 LEU A C 1
ATOM 3539 O O . LEU A 1 459 ? -29.649 5.324 31.089 1.00 73.25 459 LEU A O 1
ATOM 3543 N N . ASN A 1 460 ? -28.660 3.731 29.891 1.00 78.44 460 ASN A N 1
ATOM 3544 C CA . ASN A 1 460 ? -27.323 4.254 30.135 1.00 78.44 460 ASN A CA 1
ATOM 3545 C C . ASN A 1 460 ? -27.081 5.548 29.334 1.00 78.44 460 ASN A C 1
ATOM 3547 O O . ASN A 1 460 ? -27.110 5.540 28.101 1.00 78.44 460 ASN A O 1
ATOM 3551 N N . CYS A 1 461 ? -26.790 6.650 30.035 1.00 69.56 461 CYS A N 1
ATOM 3552 C CA . CYS A 1 461 ? -26.613 7.963 29.406 1.00 69.56 461 CYS A CA 1
ATOM 3553 C C . CYS A 1 461 ? -25.485 8.018 28.364 1.00 69.56 461 CYS A C 1
ATOM 3555 O O . CYS A 1 461 ? -25.560 8.837 27.449 1.00 69.56 461 CYS A O 1
ATOM 3557 N N . ASP A 1 462 ? -24.435 7.204 28.494 1.00 75.25 462 ASP A N 1
ATOM 3558 C CA . ASP A 1 462 ? -23.328 7.205 27.534 1.00 75.25 462 ASP A CA 1
ATOM 3559 C C . ASP A 1 462 ? -23.727 6.494 26.242 1.00 75.25 462 ASP A C 1
ATOM 3561 O O . ASP A 1 462 ? -23.482 7.029 25.163 1.00 75.25 462 ASP A O 1
ATOM 3565 N N . CYS A 1 463 ? -24.437 5.365 26.349 1.00 80.19 463 CYS A N 1
ATOM 3566 C CA . CYS A 1 463 ? -24.998 4.675 25.186 1.00 80.19 463 CYS A CA 1
ATOM 3567 C C . CYS A 1 463 ? -25.954 5.588 24.408 1.00 80.19 463 CYS A C 1
ATOM 3569 O O . CYS A 1 463 ? -25.846 5.721 23.192 1.00 80.19 463 CYS A O 1
ATOM 3571 N N . ASP A 1 464 ? -26.852 6.283 25.106 1.00 78.88 464 ASP A N 1
ATOM 3572 C CA . ASP A 1 464 ? -27.796 7.205 24.468 1.00 78.88 464 ASP A CA 1
ATOM 3573 C C . ASP A 1 464 ? -27.087 8.388 23.805 1.00 78.88 464 ASP A C 1
ATOM 3575 O O . ASP A 1 464 ? -27.488 8.845 22.735 1.00 78.88 464 ASP A O 1
ATOM 3579 N N . ARG A 1 465 ? -26.011 8.892 24.421 1.00 76.25 465 ARG A N 1
ATOM 3580 C CA . ARG A 1 465 ? -25.209 9.982 23.858 1.00 76.25 465 ARG A CA 1
ATOM 3581 C C . ARG A 1 465 ? -24.484 9.542 22.587 1.00 76.25 465 ARG A C 1
ATOM 3583 O O . ARG A 1 465 ? -24.431 10.312 21.629 1.00 76.25 465 ARG A O 1
ATOM 3590 N N . GLU A 1 466 ? -23.944 8.327 22.580 1.00 77.62 466 GLU A N 1
ATOM 3591 C CA . GLU A 1 466 ? -23.324 7.704 21.408 1.00 77.62 466 GLU A CA 1
ATOM 3592 C C . GLU A 1 466 ? -24.347 7.498 20.284 1.00 77.62 466 GLU A C 1
ATOM 3594 O O . GLU A 1 466 ? -24.072 7.900 19.154 1.00 77.62 466 GLU A O 1
ATOM 3599 N N . LEU A 1 467 ? -25.555 7.003 20.588 1.00 82.94 467 LEU A N 1
ATOM 3600 C CA . LEU A 1 467 ? -26.633 6.889 19.599 1.00 82.94 467 LEU A CA 1
ATOM 3601 C C . LEU A 1 467 ? -27.000 8.254 19.012 1.00 82.94 467 LEU A C 1
ATOM 3603 O O . LEU A 1 467 ? -27.065 8.400 17.795 1.00 82.94 467 LEU A O 1
ATOM 3607 N N . VAL A 1 468 ? -27.207 9.276 19.846 1.00 70.75 468 VAL A N 1
ATOM 3608 C CA . VAL A 1 468 ? -27.588 10.617 19.370 1.00 70.75 468 VAL A CA 1
ATOM 3609 C C . VAL A 1 468 ? -26.505 11.218 18.467 1.00 70.75 468 VAL A C 1
ATOM 3611 O O . VAL A 1 468 ? -26.832 11.835 17.454 1.00 70.75 468 VAL A O 1
ATOM 3614 N N . ARG A 1 469 ? -25.223 11.031 18.805 1.00 67.12 469 ARG A N 1
ATOM 3615 C CA . ARG A 1 469 ? -24.098 11.488 17.972 1.00 67.12 469 ARG A CA 1
ATOM 3616 C C . ARG A 1 469 ? -24.006 10.705 16.664 1.00 67.12 469 ARG A C 1
ATOM 3618 O O . ARG A 1 469 ? -23.902 11.321 15.609 1.00 67.12 469 ARG A O 1
ATOM 3625 N N . GLY A 1 470 ? -24.096 9.378 16.727 1.00 61.56 470 GLY A N 1
ATOM 3626 C CA . GLY A 1 470 ? -24.043 8.511 15.551 1.00 61.56 470 GLY A CA 1
ATOM 3627 C C . GLY A 1 470 ? -25.185 8.790 14.575 1.00 61.56 470 GLY A C 1
ATOM 3628 O O . GLY A 1 470 ? -24.955 8.917 13.376 1.00 61.56 470 GLY A O 1
ATOM 3629 N N . MET A 1 471 ? -26.406 8.987 15.086 1.00 78.06 471 MET A N 1
ATOM 3630 C CA . MET A 1 471 ? -27.581 9.273 14.260 1.00 78.06 471 MET A CA 1
ATOM 3631 C C . MET A 1 471 ? -27.475 10.598 13.507 1.00 78.06 471 MET A C 1
ATOM 3633 O O . MET A 1 471 ? -28.011 10.703 12.409 1.00 78.06 471 MET A O 1
ATOM 3637 N N . ALA A 1 472 ? -26.770 11.593 14.055 1.00 63.12 472 ALA A N 1
ATOM 3638 C CA . ALA A 1 472 ? -26.574 12.876 13.382 1.00 63.12 472 ALA A CA 1
ATOM 3639 C C . ALA A 1 472 ? -25.805 12.738 12.055 1.00 63.12 472 ALA A C 1
ATOM 3641 O O . ALA A 1 472 ? -26.080 13.495 11.128 1.00 63.12 472 ALA A O 1
ATOM 3642 N N . LYS A 1 473 ? -24.888 11.763 11.962 1.00 58.94 473 LYS A N 1
ATOM 3643 C CA . LYS A 1 473 ? -24.186 11.403 10.721 1.00 58.94 473 LYS A CA 1
ATOM 3644 C C . LYS A 1 473 ? -24.993 10.385 9.900 1.00 58.94 473 LYS A C 1
ATOM 3646 O O . LYS A 1 473 ? -25.231 10.594 8.716 1.00 58.94 473 LYS A O 1
ATOM 3651 N N . ALA A 1 474 ? -25.498 9.331 10.543 1.00 66.50 474 ALA A N 1
ATOM 3652 C CA . ALA A 1 474 ? -26.119 8.196 9.859 1.00 66.50 474 ALA A CA 1
ATOM 3653 C C . ALA A 1 474 ? -27.366 8.551 9.036 1.00 66.50 474 ALA A C 1
ATOM 3655 O O . ALA A 1 474 ? -27.548 8.020 7.949 1.00 66.50 474 ALA A O 1
ATOM 3656 N N . VAL A 1 475 ? -28.220 9.474 9.496 1.00 62.81 475 VAL A N 1
ATOM 3657 C CA . VAL A 1 475 ? -29.412 9.880 8.717 1.00 62.81 475 VAL A CA 1
ATOM 3658 C C . VAL A 1 475 ? -29.066 10.640 7.436 1.00 62.81 475 VAL A C 1
ATOM 3660 O O . VAL A 1 475 ? -29.939 10.844 6.592 1.00 62.81 475 VAL A O 1
ATOM 3663 N N . LEU A 1 476 ? -27.821 11.095 7.293 1.00 55.03 476 LEU A N 1
ATOM 3664 C CA . LEU A 1 476 ? -27.340 11.807 6.115 1.00 55.03 476 LEU A CA 1
ATOM 3665 C C . LEU A 1 476 ? -26.625 10.877 5.129 1.00 55.03 476 LEU A C 1
ATOM 3667 O O . LEU A 1 476 ? -26.547 11.223 3.951 1.00 55.03 476 LEU A O 1
ATOM 3671 N N . SER A 1 477 ? -26.211 9.682 5.561 1.00 51.88 477 SER A N 1
ATOM 3672 C CA . SER A 1 477 ? -25.418 8.747 4.764 1.00 51.88 477 SER A CA 1
ATOM 3673 C C . SER A 1 477 ? -26.062 8.363 3.427 1.00 51.88 477 SER A C 1
ATOM 3675 O O . SER A 1 477 ? -27.289 8.229 3.299 1.00 51.88 477 SER A O 1
ATOM 3677 N N . ARG A 1 478 ? -25.218 8.173 2.403 1.00 52.66 478 ARG A N 1
ATOM 3678 C CA . ARG A 1 478 ? -25.627 7.572 1.124 1.00 52.66 478 ARG A CA 1
ATOM 3679 C C . ARG A 1 478 ? -26.155 6.151 1.375 1.00 52.66 478 ARG A C 1
ATOM 3681 O O . ARG A 1 478 ? -25.736 5.483 2.310 1.00 52.66 478 ARG A O 1
ATOM 3688 N N . GLY A 1 479 ? -27.145 5.723 0.591 1.00 53.03 479 GLY A N 1
ATOM 3689 C CA . GLY A 1 479 ? -27.782 4.405 0.745 1.00 53.03 479 GLY A CA 1
ATOM 3690 C C . GLY A 1 479 ? -28.857 4.307 1.838 1.00 53.03 479 GLY A C 1
ATOM 3691 O O . GLY A 1 479 ? -29.645 3.365 1.816 1.00 53.03 479 GLY A O 1
ATOM 3692 N N . VAL A 1 480 ? -28.974 5.292 2.737 1.00 61.75 480 VAL A N 1
ATOM 3693 C CA . VAL A 1 480 ? -30.047 5.315 3.746 1.00 61.75 480 VAL A CA 1
ATOM 3694 C C . VAL A 1 480 ? -31.372 5.708 3.103 1.00 61.75 480 VAL A C 1
ATOM 3696 O O . VAL A 1 480 ? -31.519 6.805 2.544 1.00 61.75 480 VAL A O 1
ATOM 3699 N N . SER A 1 481 ? -32.342 4.799 3.210 1.00 61.06 481 SER A N 1
ATOM 3700 C CA . SER A 1 481 ? -33.699 4.986 2.697 1.00 61.06 481 SER A CA 1
ATOM 3701 C C . SER A 1 481 ? -34.426 6.118 3.428 1.00 61.06 481 SER A C 1
ATOM 3703 O O . SER A 1 481 ? -34.104 6.440 4.572 1.00 61.06 481 SER A O 1
ATOM 3705 N N . ALA A 1 482 ? -35.463 6.695 2.816 1.00 51.75 482 ALA A N 1
ATOM 3706 C CA . ALA A 1 482 ? -36.293 7.709 3.475 1.00 51.75 482 ALA A CA 1
ATOM 3707 C C . ALA A 1 482 ? -36.853 7.217 4.830 1.00 51.75 482 ALA A C 1
ATOM 3709 O O . ALA A 1 482 ? -36.836 7.955 5.815 1.00 51.75 482 ALA A O 1
ATOM 3710 N N . ALA A 1 483 ? -37.256 5.942 4.912 1.00 53.38 483 ALA A N 1
ATOM 3711 C CA . ALA A 1 483 ? -37.704 5.316 6.157 1.00 53.38 483 ALA A CA 1
ATOM 3712 C C . ALA A 1 483 ? -36.595 5.278 7.225 1.00 53.38 483 ALA A C 1
ATOM 3714 O O . ALA A 1 483 ? -36.860 5.564 8.392 1.00 53.38 483 ALA A O 1
ATOM 3715 N N . GLY A 1 484 ? -35.347 5.018 6.823 1.00 61.53 484 GLY A N 1
ATOM 3716 C CA . GLY A 1 484 ? -34.187 5.066 7.713 1.00 61.53 484 GLY A CA 1
ATOM 3717 C C . GLY A 1 484 ? -33.916 6.470 8.237 1.00 61.53 484 GLY A C 1
ATOM 3718 O O . GLY A 1 484 ? -33.738 6.657 9.438 1.00 61.53 484 GLY A O 1
ATOM 3719 N N . ARG A 1 485 ? -33.984 7.494 7.378 1.00 65.06 485 ARG A N 1
ATOM 3720 C CA . ARG A 1 485 ? -33.793 8.895 7.803 1.00 65.06 485 ARG A CA 1
ATOM 3721 C C . ARG A 1 485 ? -34.842 9.323 8.827 1.00 65.06 485 ARG A C 1
ATOM 3723 O O . ARG A 1 485 ? -34.501 9.962 9.827 1.00 65.06 485 ARG A O 1
ATOM 3730 N N . ILE A 1 486 ? -36.099 8.930 8.613 1.00 56.41 486 ILE A N 1
ATOM 3731 C CA . ILE A 1 486 ? -37.204 9.181 9.547 1.00 56.41 486 ILE A CA 1
ATOM 3732 C C . ILE A 1 486 ? -36.945 8.470 10.879 1.00 56.41 486 ILE A C 1
ATOM 3734 O O . ILE A 1 486 ? -36.981 9.112 11.931 1.00 56.41 486 ILE A O 1
ATOM 3738 N N . ALA A 1 487 ? -36.632 7.174 10.840 1.00 69.50 487 ALA A N 1
ATOM 3739 C CA . ALA A 1 487 ? -36.392 6.374 12.034 1.00 69.50 487 ALA A CA 1
ATOM 3740 C C . ALA A 1 487 ? -35.195 6.883 12.850 1.00 69.50 487 ALA A C 1
ATOM 3742 O O . ALA A 1 487 ? -35.316 7.082 14.059 1.00 69.50 487 ALA A O 1
ATOM 3743 N N . GLY A 1 488 ? -34.069 7.179 12.198 1.00 72.69 488 GLY A N 1
ATOM 3744 C CA . GLY A 1 488 ? -32.877 7.709 12.858 1.00 72.69 488 GLY A CA 1
ATOM 3745 C C . GLY A 1 488 ? -33.099 9.104 13.446 1.00 72.69 488 GLY A C 1
ATOM 3746 O O . GLY A 1 488 ? -32.687 9.374 14.575 1.00 72.69 488 GLY A O 1
ATOM 3747 N N . THR A 1 489 ? -33.839 9.976 12.748 1.00 63.97 489 THR A N 1
ATOM 3748 C CA . THR A 1 489 ? -34.193 11.310 13.266 1.00 63.97 489 THR A CA 1
ATOM 3749 C C . THR A 1 489 ? -35.120 11.207 14.478 1.00 63.97 489 THR A C 1
ATOM 3751 O O . THR A 1 489 ? -34.942 11.933 15.464 1.00 63.97 489 THR A O 1
ATOM 3754 N N . ALA A 1 490 ? -36.093 10.291 14.440 1.00 63.69 490 ALA A N 1
ATOM 3755 C CA . ALA A 1 490 ? -36.991 10.018 15.557 1.00 63.69 490 ALA A CA 1
ATOM 3756 C C . ALA A 1 490 ? -36.226 9.462 16.769 1.00 63.69 490 ALA A C 1
ATOM 3758 O O . ALA A 1 490 ? -36.394 9.978 17.877 1.00 63.69 490 ALA A O 1
ATOM 3759 N N . ALA A 1 491 ? -35.329 8.494 16.553 1.00 70.81 491 ALA A N 1
ATOM 3760 C CA . ALA A 1 491 ? -34.479 7.916 17.591 1.00 70.81 491 ALA A CA 1
ATOM 3761 C C . ALA A 1 491 ? -33.573 8.978 18.236 1.00 70.81 491 ALA A C 1
ATOM 3763 O O . ALA A 1 491 ? -33.614 9.165 19.452 1.00 70.81 491 ALA A O 1
ATOM 3764 N N . ALA A 1 492 ? -32.833 9.756 17.438 1.00 64.94 492 ALA A N 1
ATOM 3765 C CA . ALA A 1 492 ? -31.983 10.835 17.944 1.00 64.94 492 ALA A CA 1
ATOM 3766 C C . ALA A 1 492 ? -32.782 11.863 18.759 1.00 64.94 492 ALA A C 1
ATOM 3768 O O . ALA A 1 492 ? -32.354 12.309 19.825 1.00 64.94 492 ALA A O 1
ATOM 3769 N N . THR A 1 493 ? -33.974 12.224 18.279 1.00 54.91 493 THR A N 1
ATOM 3770 C CA . THR A 1 493 ? -34.853 13.171 18.972 1.00 54.91 493 THR A CA 1
ATOM 3771 C C . THR A 1 493 ? -35.315 12.609 20.312 1.00 54.91 493 THR A C 1
ATOM 3773 O O . THR A 1 493 ? -35.202 13.303 21.326 1.00 54.91 493 THR A O 1
ATOM 3776 N N . TYR A 1 494 ? -35.783 11.359 20.334 1.00 63.06 494 TYR A N 1
ATOM 3777 C CA . TYR A 1 494 ? -36.233 10.681 21.545 1.00 63.06 494 TYR A CA 1
ATOM 3778 C C . TYR A 1 494 ? -35.105 10.581 22.576 1.00 63.06 494 TYR A C 1
ATOM 3780 O O . TYR A 1 494 ? -35.224 11.140 23.667 1.00 63.06 494 TYR A O 1
ATOM 3788 N N . PHE A 1 495 ? -33.972 9.977 22.215 1.00 71.38 495 PHE A N 1
ATOM 3789 C CA . PHE A 1 495 ? -32.869 9.725 23.148 1.00 71.38 495 PHE A CA 1
ATOM 3790 C C . PHE A 1 495 ? -32.123 10.996 23.575 1.00 71.38 495 PHE A C 1
ATOM 3792 O O . PHE A 1 495 ? -31.533 11.026 24.649 1.00 71.38 495 PHE A O 1
ATOM 3799 N N . SER A 1 496 ? -32.224 12.103 22.826 1.00 59.53 496 SER A N 1
ATOM 3800 C CA . SER A 1 496 ? -31.709 13.408 23.282 1.00 59.53 496 SER A CA 1
ATOM 3801 C C . SER A 1 496 ? -32.502 14.019 24.450 1.00 59.53 496 SER A C 1
ATOM 3803 O O . SER A 1 496 ? -32.016 14.932 25.131 1.00 59.53 496 SER A O 1
ATOM 3805 N N . ALA A 1 497 ? -33.739 13.559 24.656 1.00 53.75 497 ALA A N 1
ATOM 3806 C CA . ALA A 1 4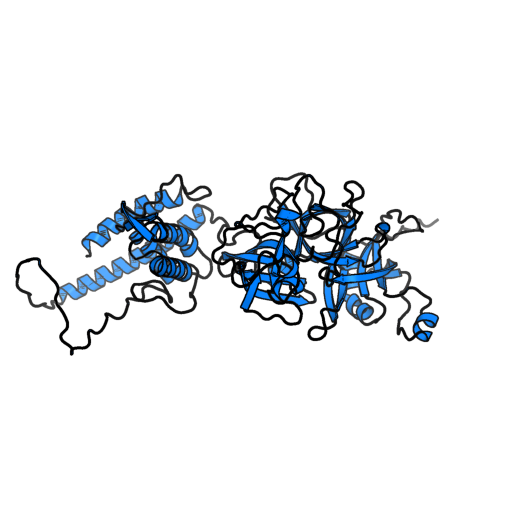97 ? -34.676 14.085 25.644 1.00 53.75 497 ALA A CA 1
ATOM 3807 C C . ALA A 1 497 ? -35.112 13.045 26.685 1.00 53.75 497 ALA A C 1
ATOM 3809 O O . ALA A 1 497 ? -35.604 13.442 27.744 1.00 53.75 497 ALA A O 1
ATOM 3810 N N . ALA A 1 498 ? -34.937 11.756 26.390 1.00 60.41 498 ALA A N 1
ATOM 3811 C CA . ALA A 1 498 ? -35.274 10.661 27.280 1.00 60.41 498 ALA A CA 1
ATOM 3812 C C . ALA A 1 498 ? -34.475 10.757 28.597 1.00 60.41 498 ALA A C 1
ATOM 3814 O O . ALA A 1 498 ? -33.294 11.128 28.584 1.00 60.41 498 ALA A O 1
ATOM 3815 N N . PRO A 1 499 ? -35.108 10.459 29.746 1.00 63.75 499 PRO A N 1
ATOM 3816 C CA . PRO A 1 499 ? -34.392 10.272 30.999 1.00 63.75 499 PRO A CA 1
ATOM 3817 C C . PRO A 1 499 ? -33.420 9.095 30.890 1.00 63.75 499 PRO A C 1
ATOM 3819 O O . PRO A 1 499 ? -33.797 8.026 30.417 1.00 63.75 499 PRO A O 1
ATOM 3822 N N . CYS A 1 500 ? -32.200 9.287 31.378 1.00 72.44 500 CYS A N 1
ATOM 3823 C CA . CYS A 1 500 ? -31.163 8.261 31.423 1.00 72.44 500 CYS A CA 1
ATOM 3824 C C . CYS A 1 500 ? -30.488 8.240 32.806 1.00 72.44 500 CYS A C 1
ATOM 3826 O O . CYS A 1 500 ? -30.616 9.177 33.603 1.00 72.44 500 CYS A O 1
ATOM 3828 N N . VAL A 1 501 ? -29.762 7.164 33.095 1.00 69.56 501 VAL A N 1
ATOM 3829 C CA . VAL A 1 501 ? -28.973 6.945 34.307 1.00 69.56 501 VAL A CA 1
ATOM 3830 C C . VAL A 1 501 ? -27.489 6.992 33.948 1.00 69.56 501 VAL A C 1
ATOM 3832 O O . VAL A 1 501 ? -27.015 6.276 33.062 1.00 69.56 501 VAL A O 1
ATOM 3835 N N . SER A 1 502 ? -26.745 7.846 34.645 1.00 69.81 502 SER A N 1
ATOM 3836 C CA . SER A 1 502 ? -25.288 7.892 34.558 1.00 69.81 502 SER A CA 1
ATOM 3837 C C . SER A 1 502 ? -24.693 6.833 35.478 1.00 69.81 502 SER A C 1
ATOM 3839 O O . SER A 1 502 ? -25.085 6.723 36.645 1.00 69.81 502 SER A O 1
ATOM 3841 N N . TYR A 1 503 ? -23.710 6.091 34.975 1.00 64.12 503 TYR A N 1
ATOM 3842 C CA . TYR A 1 503 ? -23.005 5.061 35.731 1.00 64.12 503 TYR A CA 1
ATOM 3843 C C . TYR A 1 503 ? -21.519 5.395 35.830 1.00 64.12 503 TYR A C 1
ATOM 3845 O O . TYR A 1 503 ? -20.906 5.801 34.849 1.00 64.12 503 TYR A O 1
ATOM 3853 N N . THR A 1 504 ? -20.926 5.153 36.997 1.00 56.78 504 THR A N 1
ATOM 3854 C CA . THR A 1 504 ? -19.470 5.178 37.185 1.00 56.78 504 THR A CA 1
ATOM 3855 C C . THR A 1 504 ? -18.968 3.759 37.380 1.00 56.78 504 THR A C 1
ATOM 3857 O O . THR A 1 504 ? -19.617 2.931 38.024 1.00 56.78 504 THR A O 1
ATOM 3860 N N . ARG A 1 505 ? -17.790 3.465 36.829 1.00 55.97 505 ARG A N 1
ATOM 3861 C CA . ARG A 1 505 ? -17.149 2.162 36.979 1.00 55.97 505 ARG A CA 1
ATOM 3862 C C . ARG A 1 505 ? -16.298 2.143 38.248 1.00 55.97 505 ARG A C 1
ATOM 3864 O O . ARG A 1 505 ? -15.306 2.857 38.335 1.00 55.97 505 ARG A O 1
ATOM 3871 N N . ILE A 1 506 ? -16.668 1.306 39.217 1.00 50.44 506 ILE A N 1
ATOM 3872 C CA . ILE A 1 506 ? -15.885 1.065 40.440 1.00 50.44 506 ILE A CA 1
ATOM 3873 C C . ILE A 1 506 ? -15.619 -0.438 40.528 1.00 50.44 506 ILE A C 1
ATOM 3875 O O . ILE A 1 506 ? -16.555 -1.236 40.535 1.00 50.44 506 ILE A O 1
ATOM 3879 N N . ALA A 1 507 ? -14.340 -0.833 40.549 1.00 50.34 507 ALA A N 1
ATOM 3880 C CA . ALA A 1 507 ? -13.909 -2.237 40.618 1.00 50.34 507 ALA A CA 1
ATOM 3881 C C . ALA A 1 507 ? -14.616 -3.160 39.593 1.00 50.34 507 ALA A C 1
ATOM 3883 O O . ALA A 1 507 ? -15.066 -4.257 39.918 1.00 50.34 507 ALA A O 1
ATOM 3884 N N . GLY A 1 508 ? -14.768 -2.687 38.350 1.00 49.00 508 GLY A N 1
ATOM 3885 C CA . GLY A 1 508 ? -15.372 -3.453 37.254 1.00 49.00 508 GLY A CA 1
ATOM 3886 C C . GLY A 1 508 ? -16.906 -3.505 37.239 1.00 49.00 508 GLY A C 1
ATOM 3887 O O . GLY A 1 508 ? -17.459 -3.992 36.257 1.00 49.00 508 GLY A O 1
ATOM 3888 N N . LYS A 1 509 ? -17.596 -2.966 38.254 1.00 47.22 509 LYS A N 1
ATOM 3889 C CA . LYS A 1 509 ? -19.066 -2.887 38.313 1.00 47.22 509 LYS A CA 1
ATOM 3890 C C . LYS A 1 509 ? -19.560 -1.481 37.953 1.00 47.22 509 LYS A C 1
ATOM 3892 O O . LYS A 1 509 ? -18.960 -0.490 38.373 1.00 47.22 509 LYS A O 1
ATOM 3897 N N . TYR A 1 510 ? -20.652 -1.398 37.191 1.00 51.75 510 TYR A N 1
ATOM 3898 C CA . TYR A 1 510 ? -21.343 -0.142 36.881 1.00 51.75 510 TYR A CA 1
ATOM 3899 C C . TYR A 1 510 ? -22.253 0.243 38.051 1.00 51.75 510 TYR A C 1
ATOM 3901 O O . TYR A 1 510 ? -23.225 -0.452 38.340 1.00 51.75 510 TYR A O 1
ATOM 3909 N N . ILE A 1 511 ? -21.925 1.337 38.738 1.00 52.62 511 ILE A N 1
ATOM 3910 C CA . ILE A 1 511 ? -22.689 1.851 39.880 1.00 52.62 511 ILE A CA 1
ATOM 3911 C C . ILE A 1 511 ? -23.420 3.126 39.441 1.00 52.62 511 ILE A C 1
ATOM 3913 O O . ILE A 1 511 ? -22.769 4.020 38.897 1.00 52.62 511 ILE A O 1
ATOM 3917 N N . PRO A 1 512 ? -24.747 3.235 39.642 1.00 51.62 512 PRO A N 1
ATOM 3918 C CA . PRO A 1 512 ? -25.494 4.434 39.278 1.00 51.62 512 PRO A CA 1
ATOM 3919 C C . PRO A 1 512 ? -25.057 5.615 40.152 1.00 51.62 512 PRO A C 1
ATOM 3921 O O . PRO A 1 512 ? -25.041 5.515 41.378 1.00 51.62 512 PRO A O 1
ATOM 3924 N N . VAL A 1 513 ? -24.704 6.735 39.521 1.00 53.66 513 VAL A N 1
ATOM 3925 C CA . VAL A 1 513 ? -24.206 7.949 40.200 1.00 53.66 513 VAL A CA 1
ATOM 3926 C C . VAL A 1 513 ? -25.131 9.161 40.056 1.00 53.66 513 VAL A C 1
ATOM 3928 O O . VAL A 1 513 ? -24.885 10.196 40.668 1.00 53.66 513 VAL A O 1
ATOM 3931 N N . GLY A 1 514 ? -26.219 9.040 39.288 1.00 54.00 514 GLY A N 1
ATOM 3932 C CA . GLY A 1 514 ? -27.249 10.074 39.161 1.00 54.00 514 GLY A CA 1
ATOM 3933 C C . GLY A 1 514 ? -28.136 9.896 37.927 1.00 54.00 514 GLY A C 1
ATOM 3934 O O . GLY A 1 514 ? -27.787 9.164 37.003 1.00 54.00 514 GLY A O 1
ATOM 3935 N N . GLY A 1 515 ? -29.292 10.566 37.916 1.00 51.38 515 GLY A N 1
ATOM 3936 C CA . GLY A 1 515 ? -30.185 10.651 36.754 1.00 51.38 515 GLY A CA 1
ATOM 3937 C C . GLY A 1 515 ? -29.921 11.914 35.932 1.00 51.38 515 GLY A C 1
ATOM 3938 O O . GLY A 1 515 ? -29.630 12.972 36.492 1.00 51.38 515 GLY A O 1
ATOM 3939 N N . GLY A 1 516 ? -30.027 11.815 34.609 1.00 57.38 516 GLY A N 1
ATOM 3940 C CA . GLY A 1 516 ? -29.772 12.918 33.686 1.00 57.38 516 GLY A CA 1
ATOM 3941 C C . GLY A 1 516 ? -30.615 12.850 32.413 1.00 57.38 516 GLY A C 1
ATOM 3942 O O . GLY A 1 516 ? -31.551 12.065 32.288 1.00 57.38 516 GLY A O 1
ATOM 3943 N N . THR A 1 517 ? -30.273 13.710 31.459 1.00 52.75 517 THR A N 1
ATOM 3944 C CA . THR A 1 517 ? -30.731 13.617 30.064 1.00 52.75 517 THR A CA 1
ATOM 3945 C C . THR A 1 517 ? -29.498 13.527 29.187 1.00 52.75 517 THR A C 1
ATOM 3947 O O . THR A 1 517 ? -28.536 14.250 29.458 1.00 52.75 517 THR A O 1
ATOM 3950 N N . SER A 1 518 ? -29.544 12.765 28.099 1.00 52.78 518 SER A N 1
ATOM 3951 C CA . SER A 1 518 ? -28.425 12.566 27.157 1.00 52.78 518 SER A CA 1
ATOM 3952 C C . SER A 1 518 ? -28.140 13.795 26.277 1.00 52.78 518 SER A C 1
ATOM 3954 O O . SER A 1 518 ? -27.647 13.693 25.155 1.00 52.78 518 SER A O 1
ATOM 3956 N N . ARG A 1 519 ? -28.453 14.997 26.781 1.00 47.22 519 ARG A N 1
ATOM 3957 C CA . ARG A 1 519 ? -28.179 16.275 26.128 1.00 47.22 519 ARG A CA 1
ATOM 3958 C C . ARG A 1 519 ? -26.680 16.418 25.916 1.00 47.22 519 ARG A C 1
ATOM 3960 O O . ARG A 1 519 ? -25.928 16.646 26.856 1.00 47.22 519 ARG A O 1
ATOM 3967 N N . VAL A 1 520 ? -26.272 16.354 24.659 1.00 40.50 520 VAL A N 1
ATOM 3968 C CA . VAL A 1 520 ? -24.925 16.729 24.234 1.00 40.50 520 VAL A CA 1
ATOM 3969 C C . VAL A 1 520 ? -24.781 18.251 24.384 1.00 40.50 520 VAL A C 1
ATOM 3971 O O . VAL A 1 520 ? -25.622 19.005 23.878 1.00 40.50 520 VAL A O 1
ATOM 3974 N N . HIS A 1 521 ? -23.755 18.723 25.099 1.00 33.72 521 HIS A N 1
ATOM 3975 C CA . HIS A 1 521 ? -23.418 20.145 25.124 1.00 33.72 521 HIS A CA 1
ATOM 3976 C C . HIS A 1 521 ? -22.800 20.539 23.776 1.00 33.72 521 HIS A C 1
ATOM 3978 O O . HIS A 1 521 ? -21.966 19.835 23.223 1.00 33.72 521 HIS A O 1
ATOM 3984 N N . VAL A 1 522 ? -23.198 21.701 23.249 1.00 30.23 522 VAL A N 1
ATOM 3985 C CA . VAL A 1 522 ? -22.747 22.245 21.946 1.00 30.23 522 VAL A CA 1
ATOM 3986 C C . VAL A 1 522 ? -21.218 22.430 21.873 1.00 30.23 522 VAL A C 1
ATOM 3988 O O . VAL A 1 522 ? -20.672 22.583 20.785 1.00 30.23 522 VAL A O 1
ATOM 3991 N N . GLY A 1 523 ? -20.536 22.427 23.023 1.00 29.00 523 GLY A N 1
ATOM 3992 C CA . GLY A 1 523 ? -19.079 22.493 23.127 1.00 29.00 523 GLY A CA 1
ATOM 3993 C C . GLY A 1 523 ? -18.358 21.180 22.812 1.00 29.00 523 GLY A C 1
ATOM 3994 O O . GLY A 1 523 ? -17.220 21.249 22.378 1.00 29.00 523 GLY A O 1
ATOM 3995 N N . ASP A 1 524 ? -19.024 20.026 22.933 1.00 33.09 524 ASP A N 1
ATOM 3996 C CA . ASP A 1 524 ? -18.423 18.694 22.718 1.00 33.09 524 ASP A CA 1
ATOM 3997 C C . ASP A 1 524 ? -18.570 18.210 21.262 1.00 33.09 524 ASP A C 1
ATOM 3999 O O . ASP A 1 524 ? -18.322 17.049 20.951 1.00 33.09 524 ASP A O 1
ATOM 4003 N N . ILE A 1 525 ? -19.056 19.091 20.381 1.00 35.31 525 ILE A N 1
ATOM 4004 C CA . ILE A 1 525 ? -19.179 18.889 18.936 1.00 35.31 525 ILE A CA 1
ATOM 4005 C C . ILE A 1 525 ? -18.261 19.923 18.280 1.00 35.31 525 ILE A C 1
ATOM 4007 O O . ILE A 1 525 ? -18.666 21.050 17.978 1.00 35.31 525 ILE A O 1
ATOM 4011 N N . VAL A 1 526 ? -16.999 19.554 18.122 1.00 27.75 526 VAL A N 1
ATOM 4012 C CA . VAL A 1 526 ? -15.987 20.280 17.349 1.00 27.75 526 VAL A CA 1
ATOM 4013 C C . VAL A 1 526 ? -15.355 19.175 16.497 1.00 27.75 526 VAL A C 1
ATOM 4015 O O . VAL A 1 526 ? -14.864 18.220 17.075 1.00 27.75 526 VAL A O 1
ATOM 4018 N N . ASN A 1 527 ? -15.484 19.106 15.173 1.00 33.44 527 ASN A N 1
ATOM 4019 C CA . ASN A 1 527 ? -15.649 20.127 14.141 1.00 33.44 527 ASN A CA 1
ATOM 4020 C C . ASN A 1 527 ? -16.948 19.942 13.313 1.00 33.44 527 ASN A C 1
ATOM 4022 O O . ASN A 1 527 ? -17.439 18.836 13.140 1.00 33.44 527 ASN A O 1
ATOM 4026 N N . GLY A 1 528 ? -17.552 21.042 12.839 1.00 35.38 528 GLY A N 1
ATOM 4027 C CA . GLY A 1 528 ? -18.652 21.051 11.846 1.00 35.38 528 GLY A CA 1
ATOM 4028 C C . GLY A 1 528 ? -20.101 21.252 12.347 1.00 35.38 528 GLY A C 1
ATOM 4029 O O . GLY A 1 528 ? -20.910 21.888 11.678 1.00 35.38 528 GLY A O 1
ATOM 4030 N N . GLY A 1 529 ? -20.474 20.802 13.551 1.00 35.62 529 GLY A N 1
ATOM 4031 C CA . GLY A 1 529 ? -21.901 20.619 13.912 1.00 35.62 529 GLY A CA 1
ATOM 4032 C C . GLY A 1 529 ? -22.665 21.767 14.606 1.00 35.62 529 GLY A C 1
ATOM 4033 O O . GLY A 1 529 ? -23.816 21.580 15.020 1.00 35.62 529 GLY A O 1
ATOM 4034 N N . ARG A 1 530 ? -22.089 22.967 14.787 1.00 33.56 530 ARG A N 1
ATOM 4035 C CA . ARG A 1 530 ? -22.725 24.027 15.615 1.00 33.56 530 ARG A CA 1
ATOM 4036 C C . ARG A 1 530 ? -23.981 24.673 15.000 1.00 33.56 530 ARG A C 1
ATOM 4038 O O . ARG A 1 530 ? -24.752 25.280 15.760 1.00 33.56 530 ARG A O 1
ATOM 4045 N N . SER A 1 531 ? -24.186 24.583 13.680 1.00 37.47 531 SER A N 1
ATOM 4046 C CA . SER A 1 531 ? -25.367 25.137 12.981 1.00 37.47 531 SER A CA 1
ATOM 4047 C C . SER A 1 531 ? -26.539 24.140 12.967 1.00 37.47 531 SER A C 1
ATOM 4049 O O . SER A 1 531 ? -27.627 24.443 13.474 1.00 37.47 531 SER A O 1
ATOM 4051 N N . ALA A 1 532 ? -26.280 22.892 12.556 1.00 34.66 532 ALA A N 1
ATOM 4052 C CA . ALA A 1 532 ? -27.274 21.819 12.441 1.00 34.66 532 ALA A CA 1
ATOM 4053 C C . ALA A 1 532 ? -27.987 21.485 13.769 1.00 34.66 532 ALA A C 1
ATOM 4055 O O . ALA A 1 532 ? -29.214 21.382 13.826 1.00 34.66 532 ALA A O 1
ATOM 4056 N N . TYR A 1 533 ? -27.260 21.419 14.890 1.00 36.09 533 TYR A N 1
ATOM 4057 C CA . TYR A 1 533 ? -27.864 21.126 16.197 1.00 36.09 533 TYR A CA 1
ATOM 4058 C C . TYR A 1 533 ? -28.775 22.260 16.711 1.00 36.09 533 TYR A C 1
ATOM 4060 O O . TYR A 1 533 ? -29.836 22.016 17.300 1.00 36.09 533 TYR A O 1
ATOM 4068 N N . ARG A 1 534 ? -28.405 23.528 16.466 1.00 35.72 534 ARG A N 1
ATOM 4069 C CA . ARG A 1 534 ? -29.261 24.684 16.799 1.00 35.72 534 ARG A CA 1
ATOM 4070 C C . ARG A 1 534 ? -30.545 24.678 15.969 1.00 35.72 534 ARG A C 1
ATOM 4072 O O . ARG A 1 534 ? -31.591 25.063 16.497 1.00 35.72 534 ARG A O 1
ATOM 4079 N N . PHE A 1 535 ? -30.482 24.202 14.729 1.00 39.75 535 PHE A N 1
ATOM 4080 C CA . PHE A 1 535 ? -31.621 24.058 13.828 1.00 39.75 535 PHE A CA 1
ATOM 4081 C C . PHE A 1 535 ? -32.590 22.942 14.274 1.00 39.75 535 PHE A C 1
ATOM 4083 O O . PHE A 1 535 ? -33.774 23.226 14.508 1.00 39.75 535 PHE A O 1
ATOM 4090 N N . VAL A 1 536 ? -32.086 21.727 14.542 1.00 37.47 536 VAL A N 1
ATOM 4091 C CA . VAL A 1 536 ? -32.873 20.580 15.056 1.00 37.47 536 VAL A CA 1
ATOM 4092 C C . VAL A 1 536 ? -33.573 20.932 16.372 1.00 37.47 536 VAL A C 1
ATOM 4094 O O . VAL A 1 536 ? -34.773 20.712 16.540 1.00 37.47 536 VAL A O 1
ATOM 4097 N N . LYS A 1 537 ? -32.873 21.604 17.294 1.00 36.88 537 LYS A N 1
ATOM 4098 C CA . LYS A 1 537 ? -33.429 22.017 18.592 1.0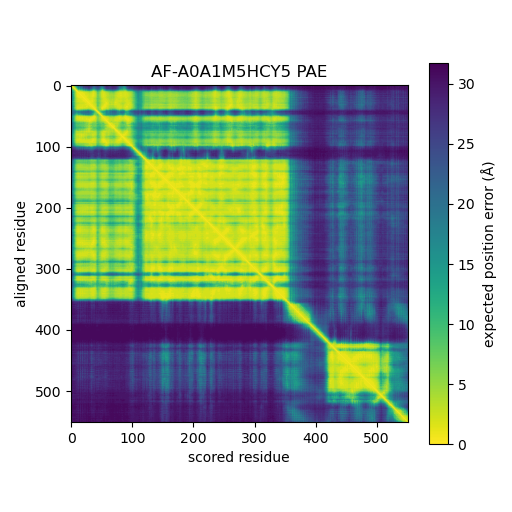0 36.88 537 LYS A CA 1
ATOM 4099 C C . LYS A 1 537 ? -34.551 23.059 18.477 1.00 36.88 537 LYS A C 1
ATOM 4101 O O . LYS A 1 537 ? -35.456 23.082 19.318 1.00 36.88 537 LYS A O 1
ATOM 4106 N N . ARG A 1 538 ? -34.509 23.944 17.472 1.00 38.97 538 ARG A N 1
ATOM 4107 C CA . ARG A 1 538 ? -35.466 25.059 17.321 1.00 38.97 538 ARG A CA 1
ATOM 4108 C C . ARG A 1 538 ? -36.751 24.631 16.604 1.00 38.97 538 ARG A C 1
ATOM 4110 O O . ARG A 1 538 ? -37.822 25.091 17.003 1.00 38.97 538 ARG A O 1
ATOM 4117 N N . LYS A 1 539 ? -36.671 23.729 15.615 1.00 38.06 539 LYS A N 1
ATOM 4118 C CA . LYS A 1 539 ? -37.850 23.166 14.923 1.00 38.06 539 LYS A CA 1
ATOM 4119 C C . LYS A 1 539 ? -38.407 21.902 15.597 1.00 38.06 539 LYS A C 1
ATOM 4121 O O . LYS A 1 539 ? -39.626 21.802 15.741 1.00 38.06 539 LYS A O 1
ATOM 4126 N N . GLY A 1 540 ? -37.557 21.037 16.156 1.00 37.44 540 GLY A N 1
ATOM 4127 C CA . GLY A 1 540 ? -37.965 19.846 16.916 1.00 37.44 540 GLY A CA 1
ATOM 4128 C C . GLY A 1 540 ? -38.797 20.170 18.161 1.00 37.44 540 GLY A C 1
ATOM 4129 O O . GLY A 1 540 ? -39.759 19.473 18.460 1.00 37.44 540 GLY A O 1
ATOM 4130 N N . ARG A 1 541 ? -38.554 21.307 18.833 1.00 36.66 541 ARG A N 1
ATOM 4131 C CA . ARG A 1 541 ? -39.405 21.769 19.952 1.00 36.66 541 ARG A CA 1
ATOM 4132 C C . ARG A 1 541 ? -40.856 22.057 19.557 1.00 36.66 541 ARG A C 1
ATOM 4134 O O . ARG A 1 541 ? -41.730 21.916 20.405 1.00 36.66 541 ARG A O 1
ATOM 4141 N N . LYS A 1 542 ? -41.125 22.475 18.314 1.00 37.69 542 LYS A N 1
ATOM 4142 C CA . LYS A 1 542 ? -42.500 22.683 17.823 1.00 37.69 542 LYS A CA 1
ATOM 4143 C C . LYS A 1 542 ? -43.167 21.354 17.460 1.00 37.69 542 LYS A C 1
ATOM 4145 O O . LYS A 1 542 ? -44.351 21.197 17.738 1.00 37.69 542 LYS A O 1
ATOM 4150 N N . LEU A 1 543 ? -42.400 20.402 16.924 1.00 35.91 543 LEU A N 1
ATOM 4151 C CA . LEU A 1 543 ? -42.868 19.056 16.582 1.00 35.91 543 LEU A CA 1
ATOM 4152 C C . LEU A 1 543 ? -43.160 18.213 17.835 1.00 35.91 543 LEU A C 1
ATOM 4154 O O . LEU A 1 543 ? -44.250 17.673 17.963 1.00 35.91 543 LEU A O 1
ATOM 4158 N N . VAL A 1 544 ? -42.267 18.220 18.831 1.00 36.28 544 VAL A N 1
ATOM 4159 C CA . VAL A 1 544 ? -42.465 17.559 20.137 1.00 36.28 544 VAL A CA 1
ATOM 4160 C C . VAL A 1 544 ? -43.687 18.115 20.871 1.00 36.28 544 VAL A C 1
ATOM 4162 O O . VAL A 1 544 ? -44.409 17.366 21.516 1.00 36.28 544 VAL A O 1
ATOM 4165 N N . LYS A 1 545 ? -43.973 19.419 20.751 1.00 36.72 545 LYS A N 1
ATOM 4166 C CA . LYS A 1 545 ? -45.165 20.033 21.360 1.00 36.72 545 LYS A CA 1
ATOM 4167 C C . LYS A 1 545 ? -46.472 19.637 20.656 1.00 36.72 545 LYS A C 1
ATOM 4169 O O . LYS A 1 545 ? -47.516 19.704 21.288 1.00 36.72 545 LYS A O 1
ATOM 4174 N N . LYS A 1 546 ? -46.415 19.236 19.378 1.00 34.19 546 LYS A N 1
ATOM 4175 C CA . LYS A 1 546 ? -47.549 18.660 18.636 1.00 34.19 546 LYS A CA 1
ATOM 4176 C C . LYS A 1 546 ? -47.711 17.161 18.922 1.00 34.19 546 LYS A C 1
ATOM 4178 O O . LYS A 1 546 ? -48.819 16.737 19.209 1.00 34.19 546 LYS A O 1
ATOM 4183 N N . ILE A 1 547 ? -46.618 16.392 18.936 1.00 33.59 547 ILE A N 1
ATOM 4184 C CA . ILE A 1 547 ? -46.626 14.941 19.215 1.00 33.59 547 ILE A CA 1
ATOM 4185 C C . ILE A 1 547 ? -47.051 14.645 20.661 1.00 33.59 547 ILE A C 1
ATOM 4187 O O . ILE A 1 547 ? -47.820 13.726 20.899 1.00 33.59 547 ILE A O 1
ATOM 4191 N N . ARG A 1 548 ? -46.637 15.466 21.631 1.00 32.91 548 ARG A N 1
ATOM 4192 C CA . ARG A 1 548 ? -47.038 15.335 23.045 1.00 32.91 548 ARG A CA 1
ATOM 4193 C C . ARG A 1 548 ? -48.513 15.687 23.320 1.00 32.91 548 ARG A C 1
ATOM 4195 O O . ARG A 1 548 ? -48.955 15.555 24.448 1.00 32.91 548 ARG A O 1
ATOM 4202 N N . ASN A 1 549 ? -49.234 16.191 22.319 1.00 33.50 549 ASN A N 1
ATOM 4203 C CA . ASN A 1 549 ? -50.684 16.394 22.378 1.00 33.50 549 ASN A CA 1
ATOM 4204 C C . ASN A 1 549 ? -51.449 15.321 21.570 1.00 33.50 549 ASN A C 1
ATOM 4206 O O . ASN A 1 549 ? -52.674 15.377 21.519 1.00 33.50 549 ASN A O 1
ATOM 4210 N N . LEU A 1 550 ? -50.733 14.406 20.900 1.00 33.28 550 LEU A N 1
ATOM 4211 C CA . LEU A 1 550 ? -51.265 13.287 20.107 1.00 33.28 550 LEU A CA 1
ATOM 4212 C C . LEU A 1 550 ? -51.142 11.932 20.836 1.00 33.28 550 LEU A C 1
ATOM 4214 O O . LEU A 1 550 ? -51.803 10.976 20.441 1.00 33.28 550 LEU A O 1
ATOM 4218 N N . PHE A 1 551 ? -50.335 11.876 21.897 1.00 29.47 551 PHE A N 1
ATOM 4219 C CA . PHE A 1 551 ? -50.314 10.849 22.944 1.00 29.47 551 PHE A CA 1
ATOM 4220 C C . PHE A 1 551 ? -50.682 11.515 24.269 1.00 29.47 551 PHE A C 1
ATOM 4222 O O . PHE A 1 551 ? -51.212 10.812 25.156 1.00 29.47 551 PHE A O 1
#

pLDDT: mean 73.91, std 23.66, range [25.48, 98.81]

InterPro domains:
  IPR009003 Peptidase S1, PA clan [SSF50494] (140-326)
  IPR016090 Phospholipase A2-like, central domain [PF00068] (422-461)
  IPR036444 Phospholipase A2 domain superfamily [G3DSA:1.20.90.10] (412-499)
  IPR036444 Phospholipase A2 domain superfamily [SSF48619] (422-475)

Organism: NCBI:txid494016

Solvent-accessible surface area (backbone atoms only — not comparable to full-atom values): 29951 Å² total; per-residue (Å²): 131,83,81,78,73,76,76,74,80,77,54,69,70,57,53,48,54,48,42,76,76,44,44,70,68,55,60,67,30,79,41,43,42,30,44,27,40,28,53,41,66,54,76,96,77,61,49,87,42,92,48,67,20,44,36,34,27,19,72,69,83,72,59,46,70,61,39,38,74,74,70,43,67,50,77,82,80,61,70,51,46,77,39,98,88,70,49,70,38,41,45,42,82,43,70,60,57,67,42,61,18,59,54,82,78,68,86,76,64,94,81,79,71,71,94,66,93,70,71,58,69,59,17,40,35,73,54,79,56,42,40,13,16,20,24,22,9,11,71,90,35,51,41,10,7,29,23,35,56,29,12,33,67,82,69,48,48,61,23,44,32,28,18,18,70,26,50,38,38,63,88,47,54,79,59,42,52,26,20,39,9,5,35,74,54,69,29,42,79,95,80,18,50,33,28,32,27,67,51,69,43,78,30,57,58,17,59,26,23,36,23,46,64,43,103,60,53,72,46,55,46,27,53,93,66,83,36,38,55,64,44,79,47,82,79,50,79,66,41,46,31,34,34,23,16,28,58,67,37,68,30,33,23,26,28,53,29,34,77,22,39,42,55,41,74,53,48,88,80,62,31,74,40,48,25,39,26,34,32,30,30,69,24,84,93,46,68,31,79,91,44,45,74,48,44,61,18,22,25,8,11,34,30,26,56,68,59,95,60,80,87,63,30,32,32,31,21,36,30,45,28,15,45,66,63,91,47,52,92,64,43,36,30,33,25,22,43,36,64,44,38,30,65,74,68,48,36,34,55,47,51,74,73,66,65,74,68,52,75,65,59,54,49,52,55,55,49,57,51,53,53,50,53,47,53,53,50,51,52,51,50,51,53,51,53,58,54,60,74,66,66,82,88,82,88,88,84,86,91,83,85,91,86,88,82,82,91,79,81,89,81,87,89,74,85,74,74,69,76,76,45,55,71,66,32,72,33,19,29,36,61,81,28,84,58,79,74,56,73,37,45,32,18,39,34,29,42,55,29,54,55,36,29,75,75,68,38,81,52,32,27,66,38,35,33,51,32,34,56,43,24,70,54,20,46,69,34,78,90,48,48,74,66,38,30,52,43,24,51,51,48,29,55,48,37,40,66,37,76,20,38,38,65,44,79,55,96,91,41,78,42,81,75,47,79,49,56,25,60,76,60,76,81,82,49,79,84,88,48,70,60,62,54,57,50,51,58,64,53,44,55,59,51,51,62,51,52,66,70,75,107

Mean predicted aligned error: 17.05 Å

Secondary structure (DSSP, 8-state):
------PPPPPHHHHHHHHHHHHHHHTTSTTEEEEEEEEEEETTTTEEEEEEEEEEEES--S-HHHHHHTT----PPPSEEE-TTS-EEEEEEEE--EEETT-------TT---SS--SHHHHTS--SEE-TTSEEEETTS--EE--EEEEETTT--EEEEE-HHHHT-TT--TTPEEESS-GGGT--HHHHEEEEEEEEEEETTEEEEEEE--S-EE--SBTTTTB-EEEE----TT-EEEEEETTTEEEEEEEEEEEEEEEEE--TTT-EEEEEEEEEEE-TTSPPGGG-S--TT-TTPEEEE--S--SSEEEEEEEEEEE--S-GGG--EEEEEHHHHHHHHTEESS-TT-S---HHHHHHHHHHHHHHHHHHHHHHHHHHHHHHTT----------------------------------BTTTBSTT---S--SSHHHHHHHHHHHHHHHH-TTBHHHHHHHHHHHHHHTTSTT--HHHHHHHHHHHHHHTTSEEEEEEEETTEEEEEEEEE----GGG--SSTTTHHHHHHHHHHHHHHHHTTT-

Nearest PDB structures (foldseek):
  8hau-assembly1_E  TM=6.938E-01  e=8.093E-18  Oryza sativa Indica Group
  8hau-assembly1_C  TM=6.831E-01  e=3.155E-17  Oryza sativa Indica Group
  1sgd-assembly1_E  TM=8.164E-01  e=1.970E-10  Streptomyces griseus
  1sgr-assembly1_E  TM=8.107E-01  e=2.930E-10  Streptomyces griseus
  1hpg-assembly1_A  TM=8.253E-01  e=1.699E-09  Streptomyces griseus

Sequence (551 aa):
MAKVKKKSAPSIEMVRRYLDAHRDRWLQDPNITSIGIGYKKYGETNEPSNDLCIQFTVKKKGDPGLLQAEGIATHPITPECTLEDGSAVPTDILEREYKPSWQIIERFDRAFVPEDVPDYLIRRKRNDVLSPGISVSNYRESAGTLGTVVYDNDTGDPMILSNWHVLQGDDGEIGDAILQPGPYDGGRMAQDQVGSLVRSHVGRDGDCAVCTIEDREYDETILGMDLHAEQVADPELGDKVWKSGRTTGVTHGIISRVDVVTKLYYGINTGIREIYSFEVEPDPDYPADRGEISMGGDSGSLWMAKTEDEERGIAIGLHFAGETNPSPAAEHAVACYIRKVLDKLNVSLIDPLEETFTEEELILSLATEVDKLRDDVMALEEYAFENMKQGIQTPAVGKGECSCGSFPNAVAGEAIVEPEGVKVYGNWCGPGHSGGTPVDAVDRVCMKHDRCYSKKGYLNCDCDRELVRGMAKAVLSRGVSAAGRIAGTAAATYFSAAPCVSYTRIAGKYIPVGGGTSRVHVGDIVNGGRSAYRFVKRKGRKLVKKIRNLF